Protein AF-A0A251XBF9-F1 (afdb_monomer_lite)

pLDDT: mean 80.73, std 13.85, range [31.45, 98.56]

Sequence (448 aa):
MIKWFLNRGFPVLLCGLSVSVYALPPTAPALLVEREGLQIKIAWDDLPTAEGYRLYFAPYGSLAESQNIDLGKQSEASAALPNGSSYSLWITAYNASGESRYSNIEHVLIDNKVVAFLPENTRTGTQLQAGLQEAFADFPQLRLETVWVDVNDSKKLTDLFFGTETVPGYADDPNVVAVVTATTGQTLALTKYELENPPVVISCTGTSTQLVNIDNVVVLAPDNLQQGKLVFNTVNAYAESNQQQVGYAILLDTRTSSAAYAFDAYDYVLLHDIDDSIRLQENGGLNAENQPIVHAQLMGAFSYDSSVADSIDTALAGLDALQAPVVFHVGMAANLQTVMNKRPNMTWVGADSFYTHEDFQGKNAAVISMSGELKDYGYDAGGFLKEVVNALSADLIHRQGILSTIRDLSVIHQGRTGAKGYYVEVPGSFDLMIPTADGWQKLLNSKD

Radius of gyration: 34.39 Å; chains: 1; bounding box: 75×52×137 Å

Structure (mmCIF, N/CA/C/O backbone):
data_AF-A0A251XBF9-F1
#
_entry.id   AF-A0A251XBF9-F1
#
loop_
_atom_site.group_PDB
_atom_site.id
_atom_site.type_symbol
_atom_site.label_atom_id
_atom_site.label_alt_id
_atom_site.label_comp_id
_atom_site.label_asym_id
_atom_site.label_entity_id
_atom_site.label_seq_id
_atom_site.pdbx_PDB_ins_code
_atom_site.Cartn_x
_atom_site.Cartn_y
_atom_site.Cartn_z
_atom_site.occupancy
_atom_site.B_iso_or_equiv
_atom_site.auth_seq_id
_atom_site.auth_comp_id
_atom_site.auth_asym_id
_atom_site.auth_atom_id
_atom_site.pdbx_PDB_model_num
ATOM 1 N N . MET A 1 1 ? 23.771 -23.805 -101.471 1.00 36.31 1 MET A N 1
ATOM 2 C CA . MET A 1 1 ? 25.130 -24.115 -101.960 1.00 36.31 1 MET A CA 1
ATOM 3 C C . MET A 1 1 ? 26.108 -23.364 -101.068 1.00 36.31 1 MET A C 1
ATOM 5 O O . MET A 1 1 ? 26.124 -22.144 -101.074 1.00 36.31 1 MET A O 1
ATOM 9 N N . ILE A 1 2 ? 26.771 -24.112 -100.190 1.00 34.78 2 ILE A N 1
ATOM 10 C CA . ILE A 1 2 ? 27.633 -23.661 -99.090 1.00 34.78 2 ILE A CA 1
ATOM 11 C C . ILE A 1 2 ? 28.998 -23.248 -99.653 1.00 34.78 2 ILE A C 1
ATOM 13 O O . ILE A 1 2 ? 29.588 -24.023 -100.402 1.00 34.78 2 ILE A O 1
ATOM 17 N N . LYS A 1 3 ? 29.536 -22.090 -99.249 1.00 31.45 3 LYS A N 1
ATOM 18 C CA . LYS A 1 3 ? 30.984 -21.832 -99.285 1.00 31.45 3 LYS A CA 1
ATOM 19 C C . LYS A 1 3 ? 31.435 -21.135 -98.005 1.00 31.45 3 LYS A C 1
ATOM 21 O O . LYS A 1 3 ? 31.139 -19.972 -97.761 1.00 31.45 3 LYS A O 1
ATOM 26 N N . TRP A 1 4 ? 32.135 -21.930 -97.206 1.00 34.22 4 TRP A N 1
ATOM 27 C CA . TRP A 1 4 ? 32.960 -21.556 -96.070 1.00 34.22 4 TRP A CA 1
ATOM 28 C C . TRP A 1 4 ? 34.107 -20.632 -96.491 1.00 34.22 4 TRP A C 1
ATOM 30 O O . TRP A 1 4 ? 34.766 -20.895 -97.496 1.00 34.22 4 TRP A O 1
ATOM 40 N N . PHE A 1 5 ? 34.420 -19.646 -95.651 1.00 40.53 5 PHE A N 1
ATOM 41 C CA . PHE A 1 5 ? 35.771 -19.107 -95.528 1.00 40.53 5 PHE A CA 1
ATOM 42 C C . PHE A 1 5 ? 36.173 -19.113 -94.052 1.00 40.53 5 PHE A C 1
ATOM 44 O O . PHE A 1 5 ? 35.614 -18.393 -93.229 1.00 40.53 5 PHE A O 1
ATOM 51 N N . LEU A 1 6 ? 37.142 -19.977 -93.745 1.00 40.41 6 LEU A N 1
ATOM 52 C CA . LEU A 1 6 ? 37.957 -19.943 -92.538 1.00 40.41 6 LEU A CA 1
ATOM 53 C C . LEU A 1 6 ? 38.721 -18.616 -92.498 1.00 40.41 6 LEU A C 1
ATOM 55 O O . LEU A 1 6 ? 39.498 -18.342 -93.412 1.00 40.41 6 LEU A O 1
ATOM 59 N N . ASN A 1 7 ? 38.567 -17.849 -91.419 1.00 36.31 7 ASN A N 1
ATOM 60 C CA . ASN A 1 7 ? 39.519 -16.805 -91.067 1.00 36.31 7 ASN A CA 1
ATOM 61 C C . ASN A 1 7 ? 40.125 -17.125 -89.698 1.00 36.31 7 ASN A C 1
ATOM 63 O O . ASN A 1 7 ? 39.443 -17.128 -88.675 1.00 36.31 7 ASN A O 1
ATOM 67 N N . ARG A 1 8 ? 41.414 -17.468 -89.718 1.00 49.19 8 ARG A N 1
ATOM 68 C CA . ARG A 1 8 ? 42.264 -17.641 -88.542 1.00 49.19 8 ARG A CA 1
ATOM 69 C C . ARG A 1 8 ? 42.591 -16.252 -87.998 1.00 49.19 8 ARG A C 1
ATOM 71 O O . ARG A 1 8 ? 43.267 -15.488 -88.676 1.00 49.19 8 ARG A O 1
ATOM 78 N N . GLY A 1 9 ? 42.170 -15.953 -86.774 1.00 39.50 9 GLY A N 1
ATOM 79 C CA . GLY A 1 9 ? 42.538 -14.723 -86.078 1.00 39.50 9 GLY A CA 1
ATOM 80 C C . GLY A 1 9 ? 42.554 -14.936 -84.569 1.00 39.50 9 GLY A C 1
ATOM 81 O O . GLY A 1 9 ? 41.500 -15.117 -83.982 1.00 39.50 9 GLY A O 1
ATOM 82 N N . PHE A 1 10 ? 43.769 -14.966 -84.012 1.00 44.00 10 PHE A N 1
ATOM 83 C CA . PHE A 1 10 ? 44.197 -14.646 -82.643 1.00 44.00 10 PHE A CA 1
ATOM 84 C C . PHE A 1 10 ? 43.267 -14.954 -81.446 1.00 44.00 10 PHE A C 1
ATOM 86 O O . PHE A 1 10 ? 42.187 -14.374 -81.347 1.00 44.00 10 PHE A O 1
ATOM 93 N N . PRO A 1 11 ? 43.727 -15.715 -80.427 1.00 46.97 11 PRO A N 1
ATOM 94 C CA . PRO A 1 11 ? 43.127 -15.615 -79.105 1.00 46.97 11 PRO A CA 1
ATOM 95 C C . PRO A 1 11 ? 43.410 -14.207 -78.565 1.00 46.97 11 PRO A C 1
ATOM 97 O O . PRO A 1 11 ? 44.521 -13.900 -78.136 1.00 46.97 11 PRO A O 1
ATOM 100 N N . VAL A 1 12 ? 42.409 -13.329 -78.615 1.00 46.62 12 VAL A N 1
ATOM 101 C CA . VAL A 1 12 ? 42.390 -12.138 -77.768 1.00 46.62 12 VAL A CA 1
ATOM 102 C C . VAL A 1 12 ? 42.238 -12.666 -76.350 1.00 46.62 12 VAL A C 1
ATOM 104 O O . VAL A 1 12 ? 41.151 -13.053 -75.926 1.00 46.62 12 VAL A O 1
ATOM 107 N N . LEU A 1 13 ? 43.365 -12.758 -75.645 1.00 47.25 13 LEU A N 1
ATOM 108 C CA . LEU A 1 13 ? 43.395 -12.924 -74.204 1.00 47.25 13 LEU A CA 1
ATOM 109 C C . LEU A 1 13 ? 42.719 -11.674 -73.629 1.00 47.25 13 LEU A C 1
ATOM 111 O O . LEU A 1 13 ? 43.338 -10.620 -73.496 1.00 47.25 13 LEU A O 1
ATOM 115 N N . LEU A 1 14 ? 41.412 -11.773 -73.388 1.00 43.88 14 LEU A N 1
ATOM 116 C CA . LEU A 1 14 ? 40.643 -10.780 -72.659 1.00 43.88 14 LEU A CA 1
ATOM 117 C C . LEU A 1 14 ? 41.156 -10.846 -71.215 1.00 43.88 14 LEU A C 1
ATOM 119 O O . LEU A 1 14 ? 40.632 -11.587 -70.387 1.00 43.88 14 LEU A O 1
ATOM 123 N N . CYS A 1 15 ? 42.255 -10.143 -70.932 1.00 46.12 15 CYS A N 1
ATOM 124 C CA . CYS A 1 15 ? 42.627 -9.807 -69.568 1.00 46.12 15 CYS A CA 1
ATOM 125 C C . CYS A 1 15 ? 41.457 -9.001 -69.013 1.00 46.12 15 CYS A C 1
ATOM 127 O O . CYS A 1 15 ? 41.341 -7.805 -69.280 1.00 46.12 15 CYS A O 1
ATOM 129 N N . GLY A 1 16 ? 40.556 -9.683 -68.306 1.00 49.50 16 GLY A N 1
ATOM 130 C CA . GLY A 1 16 ? 39.569 -9.046 -67.460 1.00 49.50 16 GLY A CA 1
ATOM 131 C C . GLY A 1 16 ? 40.336 -8.184 -66.474 1.00 49.50 16 GLY A C 1
ATOM 132 O O . GLY A 1 16 ? 40.889 -8.685 -65.499 1.00 49.50 16 GLY A O 1
ATOM 133 N N . LEU A 1 17 ? 40.426 -6.891 -66.770 1.00 48.88 17 LEU A N 1
ATOM 134 C CA . LEU A 1 17 ? 40.710 -5.882 -65.772 1.00 48.88 17 LEU A CA 1
ATOM 135 C C . LEU A 1 17 ? 39.539 -5.959 -64.799 1.00 48.88 17 LEU A C 1
ATOM 137 O O . LEU A 1 17 ? 38.501 -5.334 -65.011 1.00 48.88 17 LEU A O 1
ATOM 141 N N . SER A 1 18 ? 39.686 -6.785 -63.767 1.00 58.25 18 SER A N 1
ATOM 142 C CA . SER A 1 18 ? 38.897 -6.676 -62.553 1.00 58.25 18 SER A CA 1
ATOM 143 C C . SER A 1 18 ? 39.230 -5.305 -61.985 1.00 58.25 18 SER A C 1
ATOM 145 O O . SER A 1 18 ? 40.205 -5.137 -61.255 1.00 58.25 18 SER A O 1
ATOM 147 N N . VAL A 1 19 ? 38.485 -4.284 -62.404 1.00 51.72 19 VAL A N 1
ATOM 148 C CA . VAL A 1 19 ? 38.487 -3.013 -61.700 1.00 51.72 19 VAL A CA 1
ATOM 149 C C . VAL A 1 19 ? 37.864 -3.351 -60.355 1.00 51.72 19 VAL A C 1
ATOM 151 O O . VAL A 1 19 ? 36.647 -3.487 -60.257 1.00 51.72 19 VAL A O 1
ATOM 154 N N . SER A 1 20 ? 38.697 -3.590 -59.340 1.00 56.91 20 SER A N 1
ATOM 155 C CA . SER A 1 20 ? 38.231 -3.600 -57.960 1.00 56.91 20 SER A CA 1
ATOM 156 C C . SER A 1 20 ? 37.703 -2.201 -57.700 1.00 56.91 20 SER A C 1
ATOM 158 O O . SER A 1 20 ? 38.467 -1.277 -57.423 1.00 56.91 20 SER A O 1
ATOM 160 N N . VAL A 1 21 ? 36.396 -2.026 -57.880 1.00 58.88 21 VAL A N 1
ATOM 161 C CA . VAL A 1 21 ? 35.685 -0.867 -57.367 1.00 58.88 21 VAL A CA 1
ATOM 162 C C . VAL A 1 21 ? 35.816 -0.997 -55.858 1.00 58.88 21 VAL A C 1
ATOM 164 O O . VAL A 1 21 ? 35.093 -1.767 -55.234 1.00 58.88 21 VAL A O 1
ATOM 167 N N . TYR A 1 22 ? 36.818 -0.328 -55.286 1.00 64.50 22 TYR A N 1
ATOM 168 C CA . TYR A 1 22 ? 36.903 -0.159 -53.845 1.00 64.50 22 TYR A CA 1
ATOM 169 C C . TYR A 1 22 ? 35.639 0.598 -53.455 1.00 64.50 22 TYR A C 1
ATOM 171 O O . TYR A 1 22 ? 35.510 1.789 -53.746 1.00 64.50 22 TYR A O 1
ATOM 179 N N . ALA A 1 23 ? 34.670 -0.112 -52.875 1.00 77.88 23 ALA A N 1
ATOM 180 C CA . ALA A 1 23 ? 33.534 0.538 -52.250 1.00 77.88 23 ALA A CA 1
ATOM 181 C C . ALA A 1 23 ? 34.091 1.520 -51.211 1.00 77.88 23 ALA A C 1
ATOM 183 O O . ALA A 1 23 ? 35.141 1.272 -50.621 1.00 77.88 23 ALA A O 1
ATOM 184 N N . LEU A 1 24 ? 33.454 2.660 -50.996 1.00 91.81 24 LEU A N 1
ATOM 185 C CA . LEU A 1 24 ? 33.793 3.437 -49.809 1.00 91.81 24 LEU A CA 1
ATOM 186 C C . LEU A 1 24 ? 33.196 2.719 -48.586 1.00 91.81 24 LEU A C 1
ATOM 188 O O . LEU A 1 24 ? 32.182 2.021 -48.735 1.00 91.81 24 LEU A O 1
ATOM 192 N N . PRO A 1 25 ? 33.798 2.866 -47.392 1.00 93.81 25 PRO A N 1
ATOM 193 C CA . PRO A 1 25 ? 33.126 2.470 -46.163 1.00 93.81 25 PRO A CA 1
ATOM 194 C C . PRO A 1 25 ? 31.713 3.077 -46.102 1.00 93.81 25 PRO A C 1
ATOM 196 O O . PRO A 1 25 ? 31.506 4.172 -46.646 1.00 93.81 25 PRO A O 1
ATOM 199 N N . PRO A 1 26 ? 30.736 2.402 -45.473 1.00 96.81 26 PRO A N 1
ATOM 200 C CA . PRO A 1 26 ? 29.373 2.911 -45.398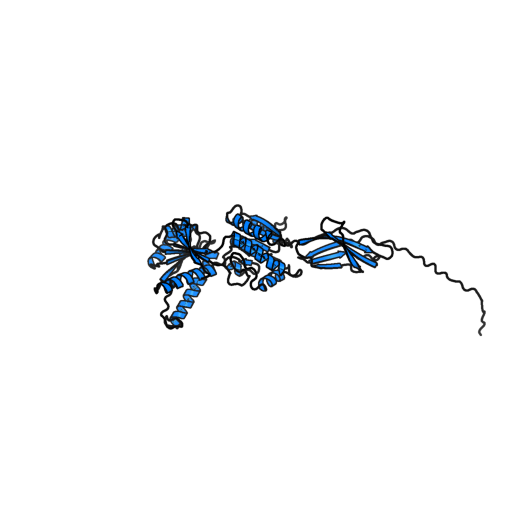 1.00 96.81 26 PRO A CA 1
ATOM 201 C C . PRO A 1 26 ? 29.299 4.268 -44.682 1.00 96.81 26 PRO A C 1
ATOM 203 O O . PRO A 1 26 ? 30.192 4.657 -43.921 1.00 96.81 26 PRO A O 1
ATOM 206 N N . THR A 1 27 ? 28.208 5.002 -44.900 1.00 97.31 27 THR A N 1
ATOM 207 C CA . THR A 1 27 ? 27.881 6.168 -44.068 1.00 97.31 27 THR A CA 1
ATOM 208 C C . THR A 1 27 ? 27.539 5.727 -42.645 1.00 97.31 27 THR A C 1
ATOM 210 O O . THR A 1 27 ? 27.222 4.564 -42.416 1.00 97.31 27 THR A O 1
ATOM 213 N N . ALA A 1 28 ? 27.625 6.637 -41.671 1.00 97.88 28 ALA A N 1
ATOM 214 C CA . ALA A 1 28 ? 27.174 6.320 -40.318 1.00 97.88 28 ALA A CA 1
ATOM 215 C C . ALA A 1 28 ? 25.645 6.133 -40.320 1.00 97.88 28 ALA A C 1
ATOM 217 O O . ALA A 1 28 ? 24.959 6.997 -40.873 1.00 97.88 28 ALA A O 1
ATOM 218 N N . PRO A 1 29 ? 25.119 5.041 -39.748 1.00 97.88 29 PRO A N 1
ATOM 219 C CA . PRO A 1 29 ? 23.680 4.876 -39.544 1.00 97.88 29 PRO A CA 1
ATOM 220 C C . PRO A 1 29 ? 23.170 5.814 -38.435 1.00 97.88 29 PRO A C 1
ATOM 222 O O . PRO A 1 29 ? 23.938 6.186 -37.544 1.00 97.88 29 PRO A O 1
ATOM 225 N N . ALA A 1 30 ? 21.886 6.178 -38.451 1.00 97.81 30 ALA A N 1
ATOM 226 C CA . ALA A 1 30 ? 21.209 6.733 -37.279 1.00 97.81 30 ALA A CA 1
ATOM 227 C C . ALA A 1 30 ? 20.715 5.599 -36.371 1.00 97.81 30 ALA A C 1
ATOM 229 O O . ALA A 1 30 ? 20.167 4.616 -36.863 1.00 97.81 30 ALA A O 1
ATOM 230 N N . LEU A 1 31 ? 20.919 5.733 -35.059 1.00 97.94 31 LEU A N 1
ATOM 231 C CA . LEU A 1 31 ? 20.442 4.793 -34.045 1.00 97.94 31 LEU A CA 1
ATOM 232 C C . LEU A 1 31 ? 19.212 5.380 -33.346 1.00 97.94 31 LEU A C 1
ATOM 234 O O . LEU A 1 31 ? 19.233 6.532 -32.921 1.00 97.94 31 LEU A O 1
ATOM 238 N N . LEU A 1 32 ? 18.171 4.573 -33.189 1.00 97.19 32 LEU A N 1
ATOM 239 C CA . LEU A 1 32 ? 16.997 4.857 -32.376 1.00 97.19 32 LEU A CA 1
ATOM 240 C C . LEU A 1 32 ? 16.908 3.810 -31.268 1.00 97.19 32 LEU A C 1
ATOM 242 O O . LEU A 1 32 ? 17.078 2.616 -31.521 1.00 97.19 32 LEU A O 1
ATOM 246 N N . VAL A 1 33 ? 16.615 4.258 -30.051 1.00 94.38 33 VAL A N 1
ATOM 247 C CA . VAL A 1 33 ? 16.317 3.380 -28.920 1.00 94.38 33 VAL A CA 1
ATOM 248 C C . VAL A 1 33 ? 14.929 3.725 -28.403 1.00 94.38 33 VAL A C 1
ATOM 250 O O . VAL A 1 33 ? 14.665 4.852 -27.994 1.00 94.38 33 VAL A O 1
ATOM 253 N N . GLU A 1 34 ? 14.060 2.728 -28.392 1.00 89.88 34 GLU A N 1
ATOM 254 C CA . GLU A 1 34 ? 12.773 2.750 -27.714 1.00 89.88 34 GLU A CA 1
ATOM 255 C C . GLU A 1 34 ? 12.852 1.861 -26.473 1.00 89.88 34 GLU A C 1
ATOM 257 O O . GLU A 1 34 ? 13.582 0.864 -26.437 1.00 89.88 34 GLU A O 1
ATOM 262 N N . ARG A 1 35 ? 12.108 2.228 -25.433 1.00 82.06 35 ARG A N 1
ATOM 263 C CA . ARG A 1 35 ? 12.114 1.515 -24.160 1.00 82.06 35 ARG A CA 1
ATOM 264 C C . ARG A 1 35 ? 10.699 1.208 -23.711 1.00 82.06 35 ARG A C 1
ATOM 266 O O . ARG A 1 35 ? 9.840 2.083 -23.724 1.00 82.06 35 ARG A O 1
ATOM 273 N N . GLU A 1 36 ? 10.530 -0.002 -23.199 1.00 72.81 36 GLU A N 1
ATOM 274 C CA . GLU A 1 36 ? 9.311 -0.460 -22.548 1.00 72.81 36 GLU A CA 1
ATOM 275 C C . GLU A 1 36 ? 9.698 -1.274 -21.301 1.00 72.81 36 GLU A C 1
ATOM 277 O O . GLU A 1 36 ? 10.176 -2.404 -21.388 1.00 72.81 36 GLU A O 1
ATOM 282 N N . GLY A 1 37 ? 9.586 -0.675 -20.111 1.00 70.44 37 GLY A N 1
ATOM 283 C CA . GLY A 1 37 ? 9.994 -1.327 -18.859 1.00 70.44 37 GLY A CA 1
ATOM 284 C C . GLY A 1 37 ? 11.499 -1.635 -18.793 1.00 70.44 37 GLY A C 1
ATOM 285 O O . GLY A 1 37 ? 12.322 -0.715 -18.804 1.00 70.44 37 GLY A O 1
ATOM 286 N N . LEU A 1 38 ? 11.865 -2.921 -18.689 1.00 76.69 38 LEU A N 1
ATOM 287 C CA . LEU A 1 38 ? 13.257 -3.410 -18.744 1.00 76.69 38 LEU A CA 1
ATOM 288 C C . LEU A 1 38 ? 13.691 -3.804 -20.170 1.00 76.69 38 LEU A C 1
ATOM 290 O O . LEU A 1 38 ? 14.861 -4.131 -20.381 1.00 76.69 38 LEU A O 1
ATOM 294 N N . GLN A 1 39 ? 12.774 -3.802 -21.141 1.00 83.31 39 GLN A N 1
ATOM 295 C CA . GLN A 1 39 ? 13.079 -4.095 -22.537 1.00 83.31 39 GLN A CA 1
ATOM 296 C C . GLN A 1 39 ? 13.519 -2.831 -23.262 1.00 83.31 39 GLN A C 1
ATOM 298 O O . GLN A 1 39 ? 12.918 -1.760 -23.128 1.00 83.31 39 GLN A O 1
ATOM 303 N N . ILE A 1 40 ? 14.556 -2.976 -24.080 1.00 91.06 40 ILE A N 1
ATOM 304 C CA . ILE A 1 40 ? 14.895 -1.988 -25.094 1.00 91.06 40 ILE A CA 1
ATOM 305 C C . ILE A 1 40 ? 14.703 -2.578 -26.477 1.00 91.06 40 ILE A C 1
ATOM 307 O O . ILE A 1 40 ? 15.097 -3.716 -26.749 1.00 91.06 40 ILE A O 1
ATOM 311 N N . LYS A 1 41 ? 14.143 -1.766 -27.365 1.00 94.31 41 LYS A N 1
ATOM 312 C CA . LYS A 1 41 ? 14.158 -1.999 -28.798 1.00 94.31 41 LYS A CA 1
ATOM 313 C C . LYS A 1 41 ? 15.111 -0.995 -29.417 1.00 94.31 41 LYS A C 1
ATOM 315 O O . LYS A 1 41 ? 14.961 0.208 -29.244 1.00 94.31 41 LYS A O 1
ATOM 320 N N . ILE A 1 42 ? 16.104 -1.499 -30.132 1.00 96.81 42 ILE A N 1
ATOM 321 C CA . ILE A 1 42 ? 17.056 -0.675 -30.863 1.00 96.81 42 ILE A CA 1
ATOM 322 C C . ILE A 1 42 ? 16.850 -0.889 -32.355 1.00 96.81 42 ILE A C 1
ATOM 324 O O . ILE A 1 42 ? 16.699 -2.021 -32.810 1.00 96.81 42 ILE A O 1
ATOM 328 N N . ALA A 1 43 ? 16.823 0.197 -33.111 1.00 97.88 43 ALA A N 1
ATOM 329 C CA . ALA A 1 43 ? 16.639 0.181 -34.554 1.00 97.88 43 ALA A CA 1
ATOM 330 C C . ALA A 1 43 ? 17.599 1.171 -35.205 1.00 97.88 43 ALA A C 1
ATOM 332 O O . ALA A 1 43 ? 17.982 2.168 -34.593 1.00 97.88 43 ALA A O 1
ATOM 333 N N . TRP A 1 44 ? 18.015 0.893 -36.434 1.00 98.25 44 TRP A N 1
ATOM 334 C CA . TRP A 1 44 ? 18.917 1.768 -37.170 1.00 98.25 44 TRP A CA 1
ATOM 335 C C . TRP A 1 44 ? 18.639 1.759 -38.667 1.00 98.25 44 TRP A C 1
ATOM 337 O O . TRP A 1 44 ? 17.948 0.882 -39.189 1.00 98.25 44 TRP A O 1
ATOM 347 N N . ASP A 1 45 ? 19.185 2.760 -39.356 1.00 97.38 45 ASP A N 1
ATOM 348 C CA . ASP A 1 45 ? 19.052 2.884 -40.806 1.00 97.38 45 ASP A CA 1
ATOM 349 C C . ASP A 1 45 ? 19.629 1.659 -41.528 1.00 97.38 45 ASP A C 1
ATOM 351 O O . ASP A 1 45 ? 20.800 1.314 -41.342 1.00 97.38 45 ASP A O 1
ATOM 355 N N . ASP A 1 46 ? 18.836 1.056 -42.419 1.00 96.81 46 ASP A N 1
ATOM 356 C CA . ASP A 1 46 ? 19.338 0.040 -43.341 1.00 96.81 46 ASP A CA 1
ATOM 357 C C . ASP A 1 46 ? 20.034 0.699 -44.543 1.00 96.81 46 ASP A C 1
ATOM 359 O O . ASP A 1 46 ? 19.412 1.282 -45.436 1.00 96.81 46 ASP A O 1
ATOM 363 N N . LEU A 1 47 ? 21.362 0.641 -44.541 1.00 97.00 47 LEU A N 1
ATOM 364 C CA . LEU A 1 47 ? 22.242 1.217 -45.540 1.00 97.00 47 LEU A CA 1
ATOM 365 C C . LEU A 1 47 ? 22.530 0.207 -46.665 1.00 97.00 47 LEU A C 1
ATOM 367 O O . LEU A 1 47 ? 23.182 -0.811 -46.429 1.00 97.00 47 LEU A O 1
ATOM 371 N N . PRO A 1 48 ? 22.200 0.523 -47.934 1.00 94.75 48 PRO A N 1
ATOM 372 C CA . PRO A 1 48 ? 22.417 -0.383 -49.070 1.00 94.75 48 PRO A CA 1
ATOM 373 C C . PRO A 1 48 ? 23.878 -0.793 -49.310 1.00 94.75 48 PRO A C 1
ATOM 375 O O . PRO A 1 48 ? 24.146 -1.750 -50.033 1.00 94.75 48 PRO A O 1
ATOM 378 N N . THR A 1 49 ? 24.832 -0.032 -48.767 1.00 95.06 49 THR A N 1
ATOM 379 C CA . THR A 1 49 ? 26.275 -0.269 -48.904 1.00 95.06 49 THR A CA 1
ATOM 380 C C . THR A 1 49 ? 26.879 -1.050 -47.736 1.00 95.06 49 THR A C 1
ATOM 382 O O . THR A 1 49 ? 28.078 -1.343 -47.778 1.00 95.06 49 THR A O 1
ATOM 385 N N . ALA A 1 50 ? 26.087 -1.374 -46.710 1.00 97.12 50 ALA A N 1
ATOM 386 C CA . ALA A 1 50 ? 26.516 -2.152 -45.558 1.00 97.12 50 ALA A CA 1
ATOM 387 C C . ALA A 1 50 ? 26.432 -3.659 -45.845 1.00 97.12 50 ALA A C 1
ATOM 389 O O . ALA A 1 50 ? 25.448 -4.175 -46.379 1.00 97.12 50 ALA A O 1
ATOM 390 N N . GLU A 1 51 ? 27.481 -4.388 -45.474 1.00 97.31 51 GLU A N 1
ATOM 391 C CA . GLU A 1 51 ? 27.478 -5.854 -45.443 1.00 97.31 51 GLU A CA 1
ATOM 392 C C . GLU A 1 51 ? 27.098 -6.386 -44.059 1.00 97.31 51 GLU A C 1
ATOM 394 O O . GLU A 1 51 ? 26.616 -7.517 -43.967 1.00 97.31 51 GLU A O 1
ATOM 399 N N . GLY A 1 52 ? 27.233 -5.553 -43.024 1.00 98.12 52 GLY A N 1
ATOM 400 C CA . GLY A 1 52 ? 26.654 -5.768 -41.708 1.00 98.12 52 GLY A CA 1
ATOM 401 C C . GLY A 1 52 ? 26.811 -4.565 -40.778 1.00 98.12 52 GLY A C 1
ATOM 402 O O . GLY A 1 52 ? 27.305 -3.509 -41.182 1.00 98.12 52 GLY A O 1
ATOM 403 N N . TYR A 1 53 ? 26.390 -4.740 -39.528 1.00 98.56 53 TYR A N 1
ATOM 404 C CA . TYR A 1 53 ? 26.411 -3.722 -38.485 1.00 98.56 53 TYR A CA 1
ATOM 405 C C . TYR A 1 53 ? 27.036 -4.254 -37.204 1.00 98.56 53 TYR A C 1
ATOM 407 O O . TYR A 1 53 ? 26.932 -5.438 -36.879 1.00 98.56 53 TYR A O 1
ATOM 415 N N . ARG A 1 54 ? 27.661 -3.356 -36.448 1.00 98.38 54 ARG A N 1
ATOM 416 C CA . ARG A 1 54 ? 28.251 -3.662 -35.151 1.00 98.38 54 ARG A CA 1
ATOM 417 C C . ARG A 1 54 ? 27.749 -2.676 -34.112 1.00 98.38 54 ARG A C 1
ATOM 419 O O . ARG A 1 54 ? 28.005 -1.477 -34.213 1.00 98.38 54 ARG A O 1
ATOM 426 N N . LEU A 1 55 ? 27.039 -3.197 -33.117 1.00 97.88 55 LEU A N 1
ATOM 427 C CA . LEU A 1 55 ? 26.589 -2.434 -31.960 1.00 97.88 55 LEU A CA 1
ATOM 428 C C . LEU A 1 55 ? 27.717 -2.358 -30.947 1.00 97.88 55 LEU A C 1
ATOM 430 O O . LEU A 1 55 ? 28.297 -3.377 -30.581 1.00 97.88 55 LEU A O 1
ATOM 434 N N . TYR A 1 56 ? 27.978 -1.157 -30.466 1.00 97.44 56 TYR A N 1
ATOM 435 C CA . TYR A 1 56 ? 28.889 -0.875 -29.378 1.00 97.44 56 TYR A CA 1
ATOM 436 C C . TYR A 1 56 ? 28.091 -0.427 -28.165 1.00 97.44 56 TYR A C 1
ATOM 438 O O . TYR A 1 56 ? 27.099 0.295 -28.283 1.00 97.44 56 TYR A O 1
ATOM 446 N N . PHE A 1 57 ? 28.552 -0.838 -26.994 1.00 95.94 57 PHE A N 1
ATOM 447 C CA . PHE A 1 57 ? 27.963 -0.442 -25.729 1.00 95.94 57 PHE A CA 1
ATOM 448 C C . PHE A 1 57 ? 29.047 -0.269 -24.672 1.00 95.94 57 PHE A C 1
ATOM 450 O O . PHE A 1 57 ? 30.046 -0.989 -24.657 1.00 95.94 57 PHE A O 1
ATOM 457 N N . ALA A 1 58 ? 28.853 0.693 -23.782 1.00 95.88 58 ALA A N 1
ATOM 458 C CA . ALA A 1 58 ? 29.765 0.984 -22.684 1.00 95.88 58 ALA A CA 1
ATOM 459 C C . ALA A 1 58 ? 28.981 1.458 -21.454 1.00 95.88 58 ALA A C 1
ATOM 461 O O . ALA A 1 58 ? 27.844 1.916 -21.614 1.00 95.88 58 ALA A O 1
ATOM 462 N N . PRO A 1 59 ? 29.560 1.391 -20.241 1.00 92.50 59 PRO A N 1
ATOM 463 C CA . PRO A 1 59 ? 28.960 2.015 -19.066 1.00 92.50 59 PRO A CA 1
ATOM 464 C C . PRO A 1 59 ? 28.602 3.483 -19.333 1.00 92.50 59 PRO A C 1
ATOM 466 O O . PRO A 1 59 ? 29.329 4.198 -20.028 1.00 92.50 59 PRO A O 1
ATOM 469 N N . TYR A 1 60 ? 27.471 3.939 -18.796 1.00 87.69 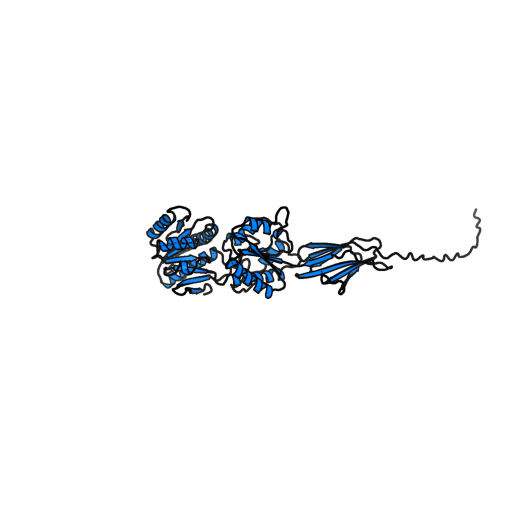60 TYR A N 1
ATOM 470 C CA . TYR A 1 60 ? 26.986 5.305 -19.000 1.00 87.69 60 TYR A CA 1
ATOM 471 C C . TYR A 1 60 ? 28.058 6.368 -18.724 1.00 87.69 60 TYR A C 1
ATOM 473 O O . TYR A 1 60 ? 28.738 6.346 -17.699 1.00 87.69 60 TYR A O 1
ATOM 481 N N . GLY A 1 61 ? 28.212 7.307 -19.662 1.00 80.69 61 GLY A N 1
ATOM 482 C CA . GLY A 1 61 ? 29.212 8.375 -19.586 1.00 80.69 61 GLY A CA 1
ATOM 483 C C . GLY A 1 61 ? 30.649 7.962 -19.935 1.00 80.69 61 GLY A C 1
ATOM 484 O O . GLY A 1 61 ? 31.517 8.831 -19.997 1.00 80.69 61 GLY A O 1
ATOM 485 N N . SER A 1 62 ? 30.917 6.680 -20.207 1.00 85.56 62 SER A N 1
ATOM 486 C CA . SER A 1 62 ? 32.217 6.191 -20.679 1.00 85.56 62 SER A CA 1
ATOM 487 C C . SER A 1 62 ? 32.121 5.700 -22.121 1.00 85.56 62 SER A C 1
ATOM 489 O O . SER A 1 62 ? 31.200 4.976 -22.475 1.00 85.56 62 SER A O 1
ATOM 491 N N . LEU A 1 63 ? 33.097 6.064 -22.956 1.00 87.12 63 LEU A N 1
ATOM 492 C CA . LEU A 1 63 ? 33.300 5.466 -24.286 1.00 87.12 63 LEU A CA 1
ATOM 493 C C . LEU A 1 63 ? 34.561 4.592 -24.341 1.00 87.12 63 LEU A C 1
ATOM 495 O O . LEU A 1 63 ? 34.766 3.859 -25.302 1.00 87.12 63 LEU A O 1
ATOM 499 N N . ALA A 1 64 ? 35.424 4.681 -23.325 1.00 85.44 64 ALA A N 1
ATOM 500 C CA . ALA A 1 64 ? 36.735 4.034 -23.317 1.00 85.44 64 ALA A CA 1
ATOM 501 C C . ALA A 1 64 ? 36.660 2.524 -23.036 1.00 85.44 64 ALA A C 1
ATOM 503 O O . ALA A 1 64 ? 37.552 1.779 -23.429 1.00 85.44 64 ALA A O 1
ATOM 504 N N . GLU A 1 65 ? 35.593 2.075 -22.376 1.00 84.50 65 GLU A N 1
ATOM 505 C CA . GLU A 1 65 ? 35.385 0.682 -21.957 1.00 84.50 65 GLU A CA 1
ATOM 506 C C . GLU A 1 65 ? 34.348 -0.031 -22.838 1.00 84.50 65 GLU A C 1
ATOM 508 O O . GLU A 1 65 ? 33.596 -0.891 -22.380 1.00 84.50 65 GLU A O 1
ATOM 513 N N . SER A 1 66 ? 34.269 0.361 -24.111 1.00 91.94 66 SER A N 1
ATOM 514 C CA . SER A 1 66 ? 33.254 -0.149 -25.025 1.00 91.94 66 SER A CA 1
ATOM 515 C C . SER A 1 66 ? 33.479 -1.607 -25.403 1.00 91.94 66 SER A C 1
ATOM 517 O O . SER A 1 66 ? 34.558 -1.987 -25.865 1.00 91.94 66 SER A O 1
ATOM 519 N N . GLN A 1 67 ? 32.419 -2.393 -25.302 1.00 96.19 67 GLN A N 1
ATOM 520 C CA . GLN A 1 67 ? 32.303 -3.720 -25.888 1.00 96.19 67 GLN A CA 1
ATOM 521 C C . GLN A 1 67 ? 31.485 -3.634 -27.177 1.00 96.19 67 GLN A C 1
ATOM 523 O O . GLN A 1 67 ? 30.860 -2.609 -27.450 1.00 96.19 67 GLN A O 1
ATOM 528 N N . ASN A 1 68 ? 31.509 -4.688 -27.994 1.00 96.56 68 ASN A N 1
ATOM 529 C CA . ASN A 1 68 ? 30.726 -4.722 -29.221 1.00 96.56 68 ASN A CA 1
ATOM 530 C C . ASN A 1 68 ? 30.159 -6.105 -29.543 1.00 96.56 68 ASN A C 1
ATOM 532 O O . ASN A 1 68 ? 30.692 -7.125 -29.106 1.00 96.56 68 ASN A O 1
ATOM 536 N N . ILE A 1 69 ? 29.075 -6.104 -30.316 1.00 97.19 69 ILE A N 1
ATOM 537 C CA . ILE A 1 69 ? 28.384 -7.283 -30.838 1.00 97.19 69 ILE A CA 1
ATOM 538 C C . ILE A 1 69 ? 28.183 -7.074 -32.339 1.00 97.19 69 ILE A C 1
ATOM 540 O O . ILE A 1 69 ? 27.713 -6.020 -32.770 1.00 97.19 69 ILE A O 1
ATOM 544 N N . ASP A 1 70 ? 28.545 -8.077 -33.135 1.00 97.62 70 ASP A N 1
ATOM 545 C CA . ASP A 1 70 ? 28.256 -8.101 -34.568 1.00 97.62 70 ASP A CA 1
ATOM 546 C C . ASP A 1 70 ? 26.817 -8.575 -34.794 1.00 97.62 70 ASP A C 1
ATOM 548 O O . ASP A 1 70 ? 26.439 -9.665 -34.360 1.00 97.62 70 ASP A O 1
ATOM 552 N N . LEU A 1 71 ? 26.019 -7.738 -35.449 1.00 97.56 71 LEU A N 1
ATOM 553 C CA . LEU A 1 71 ? 24.595 -7.958 -35.703 1.00 97.56 71 LEU A CA 1
ATOM 554 C C . LEU A 1 71 ? 24.331 -8.405 -37.148 1.00 97.56 71 LEU A C 1
ATOM 556 O O . LEU A 1 71 ? 23.183 -8.609 -37.549 1.00 97.56 71 LEU A O 1
ATOM 560 N N . GLY A 1 72 ? 25.386 -8.569 -37.956 1.00 97.50 72 GLY A N 1
ATOM 561 C CA . GLY A 1 72 ? 25.256 -8.913 -39.367 1.00 97.50 72 GLY A CA 1
ATOM 562 C C . GLY A 1 72 ? 24.347 -7.919 -40.088 1.00 97.50 72 GLY A C 1
ATOM 563 O O . GLY A 1 72 ? 24.458 -6.718 -39.882 1.00 97.50 72 GLY A O 1
ATOM 564 N N . LYS A 1 73 ? 23.428 -8.407 -40.925 1.00 97.12 73 LYS A N 1
ATOM 565 C CA . LYS A 1 73 ? 22.522 -7.567 -41.734 1.00 97.12 73 LYS A CA 1
ATOM 566 C C . LYS A 1 73 ? 21.218 -7.167 -41.043 1.00 97.12 73 LYS A C 1
ATOM 568 O O . LYS A 1 73 ? 20.290 -6.734 -41.719 1.00 97.12 73 LYS A O 1
ATOM 573 N N . GLN A 1 74 ? 21.096 -7.375 -39.737 1.00 97.50 74 GLN A N 1
ATOM 574 C CA . GLN A 1 74 ? 19.908 -6.912 -39.025 1.00 97.50 74 GLN A CA 1
ATOM 575 C C . GLN A 1 74 ? 19.869 -5.377 -39.024 1.00 97.50 74 GLN A C 1
ATOM 577 O O . GLN A 1 74 ? 20.913 -4.735 -39.104 1.00 97.50 74 GLN A O 1
ATOM 582 N N . SER A 1 75 ? 18.669 -4.805 -38.953 1.00 96.75 75 SER A N 1
ATOM 583 C CA . SER A 1 75 ? 18.436 -3.357 -38.806 1.00 96.75 75 SER A CA 1
ATOM 584 C C . SER A 1 75 ? 17.686 -3.012 -37.515 1.00 96.75 75 SER A C 1
ATOM 586 O O . SER A 1 75 ? 17.353 -1.859 -37.258 1.00 96.75 75 SER A O 1
ATOM 588 N N . GLU A 1 76 ? 17.384 -4.030 -36.712 1.00 97.31 76 GLU A N 1
ATOM 589 C CA . GLU A 1 76 ? 16.777 -3.905 -35.398 1.00 97.31 76 GLU A CA 1
ATOM 590 C C . GLU A 1 76 ? 17.237 -5.055 -34.498 1.00 97.31 76 GLU A C 1
ATOM 592 O O . GLU A 1 76 ? 17.587 -6.142 -34.970 1.00 97.31 76 GLU A O 1
ATOM 597 N N . ALA A 1 77 ? 17.239 -4.806 -33.193 1.00 95.12 77 ALA A N 1
ATOM 598 C CA . ALA A 1 77 ? 17.466 -5.802 -32.159 1.00 95.12 77 ALA A CA 1
ATOM 599 C C . ALA A 1 77 ? 16.686 -5.428 -30.893 1.00 95.12 77 ALA A C 1
ATOM 601 O O . ALA A 1 77 ? 16.246 -4.290 -30.712 1.00 95.12 77 ALA A O 1
ATOM 602 N N . SER A 1 78 ? 16.503 -6.391 -29.996 1.00 93.19 78 SER A N 1
ATOM 603 C CA . SER A 1 78 ? 15.854 -6.154 -28.706 1.00 93.19 78 SER A CA 1
ATOM 604 C C . SER A 1 78 ? 16.573 -6.915 -27.607 1.00 93.19 78 SER A C 1
ATOM 606 O O . SER A 1 78 ? 17.125 -7.991 -27.852 1.00 93.19 78 SER A O 1
ATOM 608 N N . ALA A 1 79 ? 16.598 -6.336 -26.411 1.00 89.62 79 ALA A N 1
ATOM 609 C CA . ALA A 1 79 ? 17.251 -6.934 -25.259 1.00 89.62 79 ALA A CA 1
ATOM 610 C C . ALA A 1 79 ? 16.546 -6.559 -23.954 1.00 89.62 79 ALA A C 1
ATOM 612 O O . ALA A 1 79 ? 16.246 -5.389 -23.710 1.00 89.62 79 ALA A O 1
ATOM 613 N N . ALA A 1 80 ? 16.390 -7.562 -23.089 1.00 84.81 80 ALA A N 1
ATOM 614 C CA . ALA A 1 80 ? 16.070 -7.376 -21.685 1.00 84.81 80 ALA A CA 1
ATOM 615 C C . ALA A 1 80 ? 17.325 -6.905 -20.955 1.00 84.81 80 ALA A C 1
ATOM 617 O O . ALA A 1 80 ? 18.347 -7.599 -20.969 1.00 84.81 80 ALA A O 1
ATOM 618 N N . LEU A 1 81 ? 17.253 -5.766 -20.282 1.00 85.12 81 LEU A N 1
ATOM 619 C CA . LEU A 1 81 ? 18.339 -5.277 -19.447 1.00 85.12 81 LEU A CA 1
ATOM 620 C C . LEU A 1 81 ? 17.964 -5.400 -17.964 1.00 85.12 81 LEU A C 1
ATOM 622 O O . LEU A 1 81 ? 16.832 -5.093 -17.596 1.00 85.12 81 LEU A O 1
ATOM 626 N N . PRO A 1 82 ? 18.889 -5.824 -17.083 1.00 80.44 82 PRO A N 1
ATOM 627 C CA . PRO A 1 82 ? 18.637 -5.836 -15.645 1.00 80.44 82 PRO A CA 1
ATOM 628 C C . PRO A 1 82 ? 18.281 -4.448 -15.109 1.00 80.44 82 PRO A C 1
ATOM 630 O O . PRO A 1 82 ? 18.789 -3.436 -15.605 1.00 80.44 82 PRO A O 1
ATOM 633 N N . ASN A 1 83 ? 17.481 -4.396 -14.043 1.00 75.19 83 ASN A N 1
ATOM 634 C CA . ASN A 1 83 ? 17.212 -3.135 -13.365 1.00 75.19 83 ASN A CA 1
ATOM 635 C C . ASN A 1 83 ? 18.508 -2.476 -12.858 1.00 75.19 83 ASN A C 1
ATOM 637 O O . ASN A 1 83 ? 19.423 -3.160 -12.403 1.00 75.19 83 ASN A O 1
ATOM 641 N N . GLY A 1 84 ? 18.587 -1.151 -12.936 1.00 76.06 84 GLY A N 1
ATOM 642 C CA . GLY A 1 84 ? 19.784 -0.367 -12.625 1.00 76.06 84 GLY A CA 1
ATOM 643 C C . GLY A 1 84 ? 20.814 -0.298 -13.761 1.00 76.06 84 GLY A C 1
ATOM 644 O O . GLY A 1 84 ? 21.843 0.364 -13.601 1.00 76.06 84 GLY A O 1
ATOM 645 N N . SER A 1 85 ? 20.572 -0.961 -14.899 1.00 86.00 85 SER A N 1
ATOM 646 C CA . SER A 1 85 ? 21.474 -0.912 -16.054 1.00 86.00 85 SER A CA 1
ATOM 647 C C . SER A 1 85 ? 21.578 0.498 -16.621 1.00 86.00 85 SER A C 1
ATOM 649 O O . SER A 1 85 ? 20.578 1.186 -16.804 1.00 86.00 85 SER A O 1
ATOM 651 N N . SER A 1 86 ? 22.797 0.922 -16.940 1.00 89.38 86 SER A N 1
ATOM 652 C CA . SER A 1 86 ? 23.042 2.241 -17.513 1.00 89.38 86 SER A CA 1
ATOM 653 C C . SER A 1 86 ? 24.143 2.157 -18.562 1.00 89.38 86 SER A C 1
ATOM 655 O O . SER A 1 86 ? 25.310 1.919 -18.232 1.00 89.38 86 SER A O 1
ATOM 657 N N . TYR A 1 87 ? 23.769 2.330 -19.830 1.00 92.75 87 TYR A N 1
ATOM 658 C CA . TYR A 1 87 ? 24.645 2.137 -20.981 1.00 92.75 87 TYR A CA 1
ATOM 659 C C . TYR A 1 87 ? 24.604 3.322 -21.945 1.00 92.75 87 TYR A C 1
ATOM 661 O O . TYR A 1 87 ? 23.576 3.972 -22.129 1.00 92.75 87 TYR A O 1
ATOM 669 N N . SER A 1 88 ? 25.736 3.574 -22.595 1.00 95.12 88 SER A N 1
ATOM 670 C CA . SER A 1 88 ? 25.813 4.377 -23.817 1.00 95.12 88 SER A CA 1
ATOM 671 C C . SER A 1 88 ? 25.905 3.420 -25.002 1.00 95.12 88 SER A C 1
ATOM 673 O O . SER A 1 88 ? 26.761 2.535 -24.982 1.00 95.12 88 SER A O 1
ATOM 675 N N . LEU A 1 89 ? 25.042 3.584 -26.002 1.00 96.50 89 LEU A N 1
ATOM 676 C CA . LEU A 1 89 ? 24.946 2.738 -27.191 1.00 96.50 89 LEU A CA 1
ATOM 677 C C . LEU A 1 89 ? 25.281 3.543 -28.446 1.00 96.50 89 LEU A C 1
ATOM 679 O O . LEU A 1 89 ? 24.862 4.690 -28.583 1.00 96.50 89 LEU A O 1
ATOM 683 N N . TRP A 1 90 ? 26.019 2.944 -29.374 1.00 97.44 90 TRP A N 1
ATOM 684 C CA . TRP A 1 90 ? 26.219 3.476 -30.723 1.00 97.44 90 TRP A CA 1
ATOM 685 C C . TRP A 1 90 ? 26.470 2.332 -31.694 1.00 97.44 90 TRP A C 1
ATOM 687 O O . TRP A 1 90 ? 26.854 1.236 -31.293 1.00 97.44 90 TRP A O 1
ATOM 697 N N . ILE A 1 91 ? 26.260 2.568 -32.982 1.00 98.12 91 ILE A N 1
ATOM 698 C CA . ILE A 1 91 ? 26.369 1.523 -33.994 1.00 98.12 91 ILE A CA 1
ATOM 699 C C . ILE A 1 91 ? 27.215 1.988 -35.180 1.00 98.12 91 ILE A C 1
ATOM 701 O O . ILE A 1 91 ? 27.223 3.168 -35.541 1.00 98.12 91 ILE A O 1
ATOM 705 N N . THR A 1 92 ? 27.975 1.059 -35.762 1.00 98.38 92 THR A N 1
ATOM 706 C CA . THR A 1 92 ? 28.654 1.245 -37.051 1.00 98.38 92 THR A CA 1
ATOM 707 C C . THR A 1 92 ? 28.090 0.294 -38.087 1.00 98.38 92 THR A C 1
ATOM 709 O O . THR A 1 92 ? 27.640 -0.807 -37.771 1.00 98.38 92 THR A O 1
ATOM 712 N N . ALA A 1 93 ? 28.144 0.718 -39.343 1.00 98.44 93 ALA A N 1
ATOM 713 C CA . ALA A 1 93 ? 27.956 -0.144 -40.495 1.00 98.44 93 ALA A CA 1
ATOM 714 C C . ALA A 1 93 ? 29.329 -0.524 -41.058 1.00 98.44 93 ALA A C 1
ATOM 716 O O . ALA A 1 93 ? 30.239 0.305 -41.085 1.00 98.44 93 ALA A O 1
ATOM 717 N N . TYR A 1 94 ? 29.495 -1.753 -41.536 1.00 98.06 94 TYR A N 1
ATOM 718 C CA . TYR A 1 94 ? 30.748 -2.218 -42.122 1.00 98.06 94 TYR A CA 1
ATOM 719 C C . TYR A 1 94 ? 30.534 -2.900 -43.471 1.00 98.06 94 TYR A C 1
ATOM 721 O O . TYR A 1 94 ? 29.484 -3.479 -43.745 1.00 98.06 94 TYR A O 1
ATOM 729 N N . ASN A 1 95 ? 31.551 -2.826 -44.325 1.00 96.81 95 ASN A N 1
ATOM 730 C CA . ASN A 1 95 ? 31.671 -3.615 -45.548 1.00 96.81 95 ASN A CA 1
ATOM 731 C C . ASN A 1 95 ? 33.140 -4.002 -45.785 1.00 96.81 95 ASN A C 1
ATOM 733 O O . ASN A 1 95 ? 34.015 -3.662 -44.986 1.00 96.81 95 ASN A O 1
ATOM 737 N N . ALA A 1 96 ? 33.428 -4.676 -46.899 1.00 95.50 96 ALA A N 1
ATOM 738 C CA . ALA A 1 96 ? 34.781 -5.067 -47.301 1.00 95.50 96 ALA A CA 1
ATOM 739 C C . ALA A 1 96 ? 35.820 -3.923 -47.315 1.00 95.50 96 ALA A C 1
ATOM 741 O O . ALA A 1 96 ? 37.023 -4.184 -47.263 1.00 95.50 96 ALA A O 1
ATOM 742 N N . SER A 1 97 ? 35.379 -2.666 -47.379 1.00 94.88 97 SER A N 1
ATOM 743 C CA . SER A 1 97 ? 36.249 -1.490 -47.400 1.00 94.88 97 SER A CA 1
ATOM 744 C C . SER A 1 97 ? 36.483 -0.851 -46.034 1.00 94.88 97 SER A C 1
ATOM 746 O O . SER A 1 97 ? 37.353 0.015 -45.925 1.00 94.88 97 SER A O 1
ATOM 748 N N . GLY A 1 98 ? 35.751 -1.267 -45.000 1.00 95.88 98 GLY A N 1
ATOM 749 C CA . GLY A 1 98 ? 35.931 -0.819 -43.621 1.00 95.88 98 GLY A CA 1
ATOM 750 C C . GLY A 1 98 ? 34.625 -0.463 -42.915 1.00 95.88 98 GLY A C 1
ATOM 751 O O . GLY A 1 98 ? 33.529 -0.702 -43.422 1.00 95.88 98 GLY A O 1
ATOM 752 N N . GLU A 1 99 ? 34.763 0.124 -41.728 1.00 97.62 99 GLU A N 1
ATOM 753 C CA . GLU A 1 99 ? 33.642 0.578 -40.902 1.00 97.62 99 GLU A CA 1
ATOM 754 C C . GLU A 1 99 ? 33.316 2.053 -41.142 1.00 97.62 99 GLU A C 1
ATOM 756 O O . GLU A 1 99 ? 34.185 2.872 -41.465 1.00 97.62 99 GLU A O 1
ATOM 761 N N . SER A 1 100 ? 32.049 2.397 -40.951 1.00 98.00 100 SER A N 1
ATOM 762 C CA . SER A 1 100 ? 31.571 3.769 -40.907 1.00 98.00 100 SER A CA 1
ATOM 763 C C . SER A 1 100 ? 32.104 4.510 -39.676 1.00 98.00 100 SER A C 1
ATOM 765 O O . SER A 1 100 ? 32.697 3.943 -38.758 1.00 98.00 100 SER A O 1
ATOM 767 N N . ARG A 1 101 ? 31.815 5.814 -39.606 1.00 97.69 101 ARG A N 1
ATOM 768 C CA . ARG A 1 101 ? 31.851 6.528 -38.320 1.00 97.69 101 ARG A CA 1
ATOM 769 C C . ARG A 1 101 ? 30.747 5.999 -37.394 1.00 97.69 101 ARG A C 1
ATOM 771 O O . ARG A 1 101 ? 29.799 5.372 -37.870 1.00 97.69 101 ARG A O 1
ATOM 778 N N . TYR A 1 102 ? 30.869 6.286 -36.100 1.00 97.00 102 TYR A N 1
ATOM 779 C CA . TYR A 1 102 ? 29.809 6.029 -35.124 1.00 97.00 102 TYR A CA 1
ATOM 780 C C . TYR A 1 102 ? 28.540 6.814 -35.473 1.00 97.00 102 TYR A C 1
ATOM 782 O O . TYR A 1 102 ? 28.623 7.933 -35.992 1.00 97.00 102 TYR A O 1
ATOM 790 N N . SER A 1 103 ? 27.391 6.216 -35.170 1.00 97.81 103 SER A N 1
ATOM 791 C CA . SER A 1 103 ? 26.092 6.886 -35.116 1.00 97.81 103 SER A CA 1
ATOM 792 C C . SER A 1 103 ? 26.057 8.001 -34.057 1.00 97.81 103 SER A C 1
ATOM 794 O O . SER A 1 103 ? 27.046 8.282 -33.371 1.00 97.81 103 SER A O 1
ATOM 796 N N . ASN A 1 104 ? 24.882 8.607 -33.866 1.00 97.50 104 ASN A N 1
ATOM 797 C CA . ASN A 1 104 ? 24.545 9.240 -32.590 1.00 97.50 104 ASN A CA 1
ATOM 798 C C . ASN A 1 104 ? 24.732 8.248 -31.428 1.00 97.50 104 ASN A C 1
ATOM 800 O O . ASN A 1 104 ? 24.606 7.033 -31.604 1.00 97.50 104 ASN A O 1
ATOM 804 N N . ILE A 1 105 ? 25.060 8.785 -30.253 1.00 95.94 105 ILE A N 1
ATOM 805 C CA . ILE A 1 105 ? 25.141 8.011 -29.016 1.00 95.94 105 ILE A CA 1
ATOM 806 C C . ILE A 1 105 ? 23.789 8.121 -28.331 1.00 95.94 105 ILE A C 1
ATOM 808 O O . ILE A 1 105 ? 23.348 9.227 -28.022 1.00 95.94 105 ILE A O 1
ATOM 812 N N . GLU A 1 106 ? 23.173 6.977 -28.078 1.00 95.62 106 GLU A N 1
ATOM 813 C CA . GLU A 1 106 ? 21.946 6.878 -27.303 1.00 95.62 106 GLU A CA 1
ATOM 814 C C . GLU A 1 106 ? 22.264 6.429 -25.882 1.00 95.62 106 GLU A C 1
ATOM 816 O O . GLU A 1 106 ? 23.161 5.614 -25.648 1.00 95.62 106 GLU A O 1
ATOM 821 N N . HIS A 1 107 ? 21.534 6.973 -24.914 1.00 90.94 107 HIS A N 1
ATOM 822 C CA . HIS A 1 107 ? 21.717 6.638 -23.510 1.00 90.94 107 HIS A CA 1
ATOM 823 C C . HIS A 1 107 ? 20.532 5.833 -23.006 1.00 90.94 107 HIS A C 1
ATOM 825 O O . HIS A 1 107 ? 19.394 6.295 -23.012 1.00 90.94 107 HIS A O 1
ATOM 831 N N . VAL A 1 108 ? 20.823 4.635 -22.515 1.00 88.75 108 VAL A N 1
ATOM 832 C CA . VAL A 1 108 ? 19.833 3.743 -21.931 1.00 88.75 108 VAL A CA 1
ATOM 833 C C . VAL A 1 108 ? 20.047 3.713 -20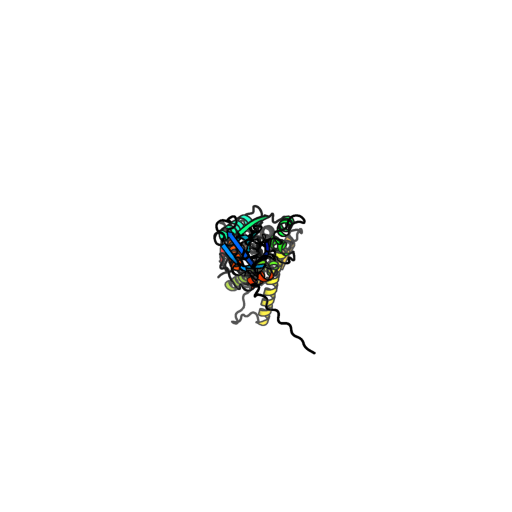.437 1.00 88.75 108 VAL A C 1
ATOM 835 O O . VAL A 1 108 ? 21.062 3.206 -19.968 1.00 88.75 108 VAL A O 1
ATOM 838 N N . LEU A 1 109 ? 19.075 4.234 -19.698 1.00 84.75 109 LEU A N 1
ATOM 839 C CA . LEU A 1 109 ? 18.979 4.046 -18.260 1.00 84.75 109 LEU A CA 1
ATOM 840 C C . LEU A 1 109 ? 17.766 3.174 -17.995 1.00 84.75 109 LEU A C 1
ATOM 842 O O . LEU A 1 109 ? 16.662 3.502 -18.421 1.00 84.75 109 LEU A O 1
ATOM 846 N N . ILE A 1 110 ? 17.992 2.073 -17.302 1.00 81.50 110 ILE A N 1
ATOM 847 C CA . ILE A 1 110 ? 16.980 1.151 -16.826 1.00 81.50 110 ILE A CA 1
ATOM 848 C C . ILE A 1 110 ? 16.976 1.299 -15.320 1.00 81.50 110 ILE A C 1
ATOM 850 O O . ILE A 1 110 ? 17.917 0.883 -14.653 1.00 81.50 110 ILE A O 1
ATOM 854 N N . ASP A 1 111 ? 15.969 1.972 -14.791 1.00 76.38 111 ASP A N 1
ATOM 855 C CA . ASP A 1 111 ? 15.945 2.339 -13.384 1.00 76.38 111 ASP A CA 1
ATOM 856 C C . ASP A 1 111 ? 14.506 2.369 -12.899 1.00 76.38 111 ASP A C 1
ATOM 858 O O . ASP A 1 111 ? 13.823 3.383 -13.002 1.00 76.38 111 ASP A O 1
ATOM 862 N N . ASN A 1 112 ? 14.027 1.224 -12.423 1.00 75.19 112 ASN A N 1
ATOM 863 C CA . ASN A 1 112 ? 12.744 1.123 -11.758 1.00 75.19 112 ASN A CA 1
ATOM 864 C C . ASN A 1 112 ? 12.802 1.976 -10.492 1.00 75.19 112 ASN A C 1
ATOM 866 O O . ASN A 1 112 ? 13.601 1.742 -9.579 1.00 75.19 112 ASN A O 1
ATOM 870 N N . LYS A 1 113 ? 11.920 2.961 -10.453 1.00 80.38 113 LYS A N 1
ATOM 871 C CA . LYS A 1 113 ? 11.732 3.891 -9.359 1.00 80.38 113 LYS A CA 1
ATOM 872 C C . LYS A 1 113 ? 10.554 3.452 -8.516 1.00 80.38 113 LYS A C 1
ATOM 874 O O . LYS A 1 113 ? 9.504 3.046 -9.017 1.00 80.38 113 LYS A O 1
ATOM 879 N N . VAL A 1 114 ? 10.723 3.612 -7.217 1.00 81.88 114 VAL A N 1
ATOM 880 C CA . VAL A 1 114 ? 9.629 3.598 -6.259 1.00 81.88 114 VAL A CA 1
ATOM 881 C C . VAL A 1 114 ? 9.425 5.027 -5.799 1.00 81.88 114 VAL A C 1
ATOM 883 O O . VAL A 1 114 ? 10.365 5.664 -5.320 1.00 81.88 114 VAL A O 1
ATOM 886 N N . VAL A 1 115 ? 8.198 5.518 -5.921 1.00 85.25 115 VAL A N 1
ATOM 887 C CA . VAL A 1 115 ? 7.829 6.855 -5.453 1.00 85.25 115 VAL A CA 1
ATOM 888 C C . VAL A 1 115 ? 7.098 6.715 -4.128 1.00 85.25 115 VAL A C 1
ATOM 890 O O . VAL A 1 115 ? 6.133 5.971 -4.022 1.00 85.25 115 VAL A O 1
ATOM 893 N N . ALA A 1 116 ? 7.532 7.416 -3.091 1.00 83.50 116 ALA A N 1
ATOM 894 C CA . ALA A 1 116 ? 6.828 7.432 -1.814 1.00 83.50 116 ALA A CA 1
ATOM 895 C C . ALA A 1 116 ? 6.178 8.796 -1.591 1.00 83.50 116 ALA A C 1
ATOM 897 O O . ALA A 1 116 ? 6.888 9.791 -1.453 1.00 83.50 116 ALA A O 1
ATOM 898 N N . PHE A 1 117 ? 4.845 8.835 -1.507 1.00 82.75 117 PHE A N 1
ATOM 899 C CA . PHE A 1 117 ? 4.107 10.033 -1.111 1.00 82.75 117 PHE A CA 1
ATOM 900 C C . PHE A 1 117 ? 3.934 10.059 0.404 1.00 82.75 117 PHE A C 1
ATOM 902 O O . PHE A 1 117 ? 3.184 9.272 0.987 1.00 82.75 117 PHE A O 1
ATOM 909 N N . LEU A 1 118 ? 4.632 10.989 1.046 1.00 81.88 118 LEU A N 1
ATOM 910 C CA . LEU A 1 118 ? 4.711 11.093 2.497 1.00 81.88 118 LEU A CA 1
ATOM 911 C C . LEU A 1 118 ? 3.953 12.329 3.003 1.00 81.88 118 LEU A C 1
ATOM 913 O O . LEU A 1 118 ? 4.093 13.398 2.413 1.00 81.88 118 LEU A O 1
ATOM 917 N N . PRO A 1 119 ? 3.184 12.230 4.102 1.00 79.62 119 PRO A N 1
ATOM 918 C CA . PRO A 1 119 ? 2.532 13.383 4.721 1.00 79.62 119 PRO A CA 1
ATOM 919 C C . PRO A 1 119 ? 3.553 14.413 5.220 1.00 79.62 119 PRO A C 1
ATOM 921 O O . PRO A 1 119 ? 4.407 14.086 6.048 1.00 79.62 119 PRO A O 1
ATOM 924 N N . GLU A 1 120 ? 3.442 15.662 4.761 1.00 78.31 120 GLU A N 1
ATOM 925 C CA . GLU A 1 120 ? 4.361 16.760 5.105 1.00 78.31 120 GLU A CA 1
ATOM 926 C C . GLU A 1 120 ? 4.540 16.964 6.619 1.00 78.31 120 GLU A C 1
ATOM 928 O O . GLU A 1 120 ? 3.575 17.189 7.344 1.00 78.31 120 GLU A O 1
ATOM 933 N N . ASN A 1 121 ? 5.797 16.943 7.088 1.00 66.19 121 ASN A N 1
ATOM 934 C CA . ASN A 1 121 ? 6.216 17.355 8.439 1.00 66.19 121 ASN A CA 1
ATOM 935 C C . ASN A 1 121 ? 5.436 16.710 9.603 1.00 66.19 121 ASN A C 1
ATOM 937 O O . ASN A 1 121 ? 5.333 17.279 10.690 1.00 66.19 121 ASN A O 1
ATOM 941 N N . THR A 1 122 ? 4.907 15.504 9.396 1.00 77.25 122 THR A N 1
ATOM 942 C CA . THR A 1 122 ? 4.230 14.726 10.439 1.00 77.25 122 THR A CA 1
ATOM 943 C C . THR A 1 122 ? 5.156 13.659 11.016 1.00 77.25 122 THR A C 1
ATOM 945 O O . THR A 1 122 ? 6.036 13.140 10.327 1.00 77.25 122 THR A O 1
ATOM 948 N N . ARG A 1 123 ? 4.915 13.254 12.273 1.00 80.56 123 ARG A N 1
ATOM 949 C CA . ARG A 1 123 ? 5.559 12.066 12.869 1.00 80.56 123 ARG A CA 1
ATOM 950 C C . ARG A 1 123 ? 5.397 10.839 11.963 1.00 80.56 123 ARG A C 1
ATOM 952 O O . ARG A 1 123 ? 6.354 10.095 11.772 1.00 80.56 123 ARG A O 1
ATOM 959 N N . THR A 1 124 ? 4.208 10.690 11.379 1.00 80.12 124 THR A N 1
ATOM 960 C CA . THR A 1 124 ? 3.850 9.646 10.416 1.00 80.12 124 THR A CA 1
ATOM 961 C C . THR A 1 124 ? 4.808 9.631 9.223 1.00 80.12 124 THR A C 1
ATOM 963 O O . THR A 1 124 ? 5.426 8.611 8.927 1.00 80.12 124 THR A O 1
ATOM 966 N N . GLY A 1 125 ? 4.994 10.779 8.570 1.00 82.94 125 GLY A N 1
ATOM 967 C CA . GLY A 1 125 ? 5.863 10.887 7.403 1.00 82.94 125 GLY A CA 1
ATOM 968 C C . GLY A 1 125 ? 7.334 10.619 7.732 1.00 82.94 125 GLY A C 1
ATOM 969 O O . GLY A 1 125 ? 7.989 9.880 7.002 1.00 82.94 125 GLY A O 1
ATOM 970 N N . THR A 1 126 ? 7.834 11.117 8.869 1.00 87.88 126 THR A N 1
ATOM 971 C CA . THR A 1 126 ? 9.216 10.861 9.318 1.00 87.88 126 THR A CA 1
ATOM 972 C C . THR A 1 126 ? 9.472 9.382 9.614 1.00 87.88 126 THR A C 1
ATOM 974 O O . THR A 1 126 ? 10.503 8.845 9.212 1.00 87.88 126 THR A O 1
ATOM 977 N N . GLN A 1 127 ? 8.547 8.699 10.300 1.00 89.31 127 GLN A N 1
ATOM 978 C CA . GLN A 1 127 ? 8.695 7.270 10.598 1.00 89.31 127 GLN A CA 1
ATOM 979 C C . GLN A 1 127 ? 8.681 6.428 9.322 1.00 89.31 127 GLN A C 1
ATOM 981 O O . GLN A 1 127 ? 9.561 5.587 9.139 1.00 89.31 127 GLN A O 1
ATOM 986 N N . LEU A 1 128 ? 7.729 6.686 8.420 1.00 88.00 128 LEU A N 1
ATOM 987 C CA . LEU A 1 128 ? 7.639 5.961 7.157 1.00 88.00 128 LEU A CA 1
ATOM 988 C C . LEU A 1 128 ? 8.884 6.186 6.285 1.00 88.00 128 LEU A C 1
ATOM 990 O O . LEU A 1 128 ? 9.428 5.226 5.740 1.00 88.00 128 LEU A O 1
ATOM 994 N N . GLN A 1 129 ? 9.383 7.427 6.210 1.00 90.31 129 GLN A N 1
ATOM 995 C CA . GLN A 1 129 ? 10.621 7.738 5.495 1.00 90.31 129 GLN A CA 1
ATOM 996 C C . GLN A 1 129 ? 11.805 6.943 6.045 1.00 90.31 129 GLN A C 1
ATOM 998 O O . GLN A 1 129 ? 12.551 6.354 5.269 1.00 90.31 129 GLN A O 1
ATOM 1003 N N . ALA A 1 130 ? 11.974 6.911 7.369 1.00 92.44 130 ALA A N 1
ATOM 1004 C CA . ALA A 1 130 ? 13.079 6.200 8.001 1.00 92.44 130 ALA A CA 1
ATOM 1005 C C . ALA A 1 130 ? 13.032 4.692 7.705 1.00 92.44 130 ALA A C 1
ATOM 1007 O O . ALA A 1 130 ? 14.072 4.084 7.468 1.00 92.44 130 ALA A O 1
ATOM 1008 N N . GLY A 1 131 ? 11.834 4.100 7.687 1.00 93.12 131 GLY A N 1
ATOM 1009 C CA . GLY A 1 131 ? 11.629 2.691 7.346 1.00 93.12 131 GLY A CA 1
ATOM 1010 C C . GLY A 1 131 ? 11.994 2.375 5.902 1.00 93.12 131 GLY A C 1
ATOM 1011 O O . GLY A 1 131 ? 12.745 1.439 5.637 1.00 93.12 131 GLY A O 1
ATOM 1012 N N . LEU A 1 132 ? 11.514 3.206 4.974 1.00 91.44 132 LEU A N 1
ATOM 1013 C CA . LEU A 1 132 ? 11.835 3.079 3.555 1.00 91.44 132 LEU A CA 1
ATOM 1014 C C . LEU A 1 132 ? 13.331 3.295 3.301 1.00 91.44 132 LEU A C 1
ATOM 1016 O O . LEU A 1 132 ? 13.953 2.499 2.616 1.00 91.44 132 LEU A O 1
ATOM 1020 N N . GLN A 1 133 ? 13.953 4.319 3.880 1.00 91.94 133 GLN A N 1
ATOM 1021 C CA . GLN A 1 133 ? 15.393 4.542 3.717 1.00 91.94 133 GLN A CA 1
ATOM 1022 C C . GLN A 1 133 ? 16.223 3.358 4.219 1.00 91.94 133 GLN A C 1
ATOM 1024 O O . GLN A 1 133 ? 17.194 2.978 3.570 1.00 91.94 133 GLN A O 1
ATOM 1029 N N . GLU A 1 134 ? 15.829 2.763 5.345 1.00 94.12 134 GLU A N 1
ATOM 1030 C CA . GLU A 1 134 ? 16.477 1.568 5.880 1.00 94.12 134 GLU A CA 1
ATOM 1031 C C . GLU A 1 134 ? 16.320 0.372 4.929 1.00 94.12 134 GLU A C 1
ATOM 1033 O O . GLU A 1 134 ? 17.315 -0.252 4.571 1.00 94.12 134 GLU A O 1
ATOM 1038 N N . ALA A 1 135 ? 15.110 0.104 4.431 1.00 91.69 135 ALA A N 1
ATOM 1039 C CA . ALA A 1 135 ? 14.896 -0.975 3.468 1.00 91.69 135 ALA A CA 1
ATOM 1040 C C . ALA A 1 135 ? 15.683 -0.767 2.168 1.00 91.69 135 ALA A C 1
ATOM 1042 O O . ALA A 1 135 ? 16.262 -1.706 1.642 1.00 91.69 135 ALA A O 1
ATOM 1043 N N . PHE A 1 136 ? 15.757 0.452 1.643 1.00 87.81 136 PHE A N 1
ATOM 1044 C CA . PHE A 1 136 ? 16.463 0.707 0.385 1.00 87.81 136 PHE A CA 1
ATOM 1045 C C . PHE A 1 136 ? 17.988 0.716 0.550 1.00 87.81 136 PHE A C 1
ATOM 1047 O O . PHE A 1 136 ? 18.703 0.450 -0.414 1.00 87.81 136 PHE A O 1
ATOM 1054 N N . ALA A 1 137 ? 18.498 0.960 1.761 1.00 89.19 137 ALA A N 1
ATOM 1055 C CA . ALA A 1 137 ? 19.898 0.689 2.077 1.00 89.19 137 ALA A CA 1
ATOM 1056 C C . ALA A 1 137 ? 20.200 -0.821 2.032 1.00 89.19 137 ALA A C 1
ATOM 1058 O O . ALA A 1 137 ? 21.251 -1.218 1.529 1.00 89.19 137 ALA A O 1
ATOM 1059 N N . ASP A 1 138 ? 19.260 -1.651 2.492 1.00 90.50 138 ASP A N 1
ATOM 1060 C CA . ASP A 1 138 ? 19.366 -3.113 2.443 1.00 90.50 138 ASP A CA 1
ATOM 1061 C C . ASP A 1 138 ? 19.094 -3.687 1.034 1.00 90.50 138 ASP A C 1
ATOM 1063 O O . ASP A 1 138 ? 19.598 -4.760 0.689 1.00 90.50 138 ASP A O 1
ATOM 1067 N N . PHE A 1 139 ? 18.317 -2.979 0.204 1.00 85.75 139 PHE A N 1
ATOM 1068 C CA . PHE A 1 139 ? 17.850 -3.410 -1.122 1.00 85.75 139 PHE A CA 1
ATOM 1069 C C . PHE A 1 139 ? 18.276 -2.426 -2.232 1.00 85.75 139 PHE A C 1
ATOM 1071 O O . PHE A 1 139 ? 17.431 -1.750 -2.829 1.00 85.75 139 PHE A O 1
ATOM 1078 N N . PRO A 1 140 ? 19.581 -2.351 -2.560 1.00 79.75 140 PRO A N 1
ATOM 1079 C CA . PRO A 1 140 ? 20.142 -1.322 -3.444 1.00 79.75 140 PRO A CA 1
ATOM 1080 C C . PRO A 1 140 ? 19.676 -1.405 -4.907 1.00 79.75 140 PRO A C 1
ATOM 1082 O O . PRO A 1 140 ? 19.934 -0.490 -5.686 1.00 79.75 140 PRO A O 1
ATOM 1085 N N . GLN A 1 141 ? 19.011 -2.492 -5.306 1.00 72.44 141 GLN A N 1
ATOM 1086 C CA . GLN A 1 141 ? 18.416 -2.646 -6.635 1.00 72.44 141 GLN A CA 1
ATOM 1087 C C . GLN A 1 141 ? 17.151 -1.804 -6.841 1.00 72.44 141 GLN A C 1
ATOM 1089 O O . GLN A 1 141 ? 16.651 -1.740 -7.961 1.00 72.44 141 GLN A O 1
ATOM 1094 N N . LEU A 1 142 ? 16.610 -1.199 -5.784 1.00 73.31 142 LEU A N 1
ATOM 1095 C CA . LEU A 1 142 ? 15.505 -0.255 -5.866 1.00 73.31 142 LEU A CA 1
ATOM 1096 C C . LEU A 1 142 ? 16.037 1.165 -5.683 1.00 73.31 142 LEU A C 1
ATOM 1098 O O . LEU A 1 142 ? 16.900 1.409 -4.838 1.00 73.31 142 LEU A O 1
ATOM 1102 N N . ARG A 1 143 ? 15.477 2.126 -6.418 1.00 78.50 143 ARG A N 1
ATOM 1103 C CA . ARG A 1 143 ? 15.690 3.549 -6.136 1.00 78.50 143 ARG A CA 1
ATOM 1104 C C . ARG A 1 143 ? 14.439 4.161 -5.537 1.00 78.50 143 ARG A C 1
ATOM 1106 O O . ARG A 1 143 ? 13.348 4.019 -6.085 1.00 78.50 143 ARG A O 1
ATOM 1113 N N . LEU A 1 144 ? 14.616 4.825 -4.398 1.00 80.62 144 LEU A N 1
ATOM 1114 C CA . LEU A 1 144 ? 13.549 5.533 -3.705 1.00 80.62 144 LEU A CA 1
ATOM 1115 C C . LEU A 1 144 ? 13.574 7.008 -4.083 1.00 80.62 144 LEU A C 1
ATOM 1117 O O . LEU A 1 144 ? 14.559 7.702 -3.832 1.00 80.62 144 LEU A O 1
ATOM 1121 N N . GLU A 1 145 ? 12.450 7.494 -4.586 1.00 85.69 145 GLU A N 1
ATOM 1122 C CA . GLU A 1 145 ? 12.157 8.914 -4.685 1.00 85.69 145 GLU A CA 1
ATOM 1123 C C . GLU A 1 145 ? 11.096 9.271 -3.638 1.00 85.69 145 GLU A C 1
ATOM 1125 O O . GLU A 1 145 ? 9.974 8.770 -3.667 1.00 85.69 145 GLU A O 1
ATOM 1130 N N . THR A 1 146 ? 11.452 10.111 -2.664 1.00 80.12 146 THR A N 1
ATOM 1131 C CA . THR A 1 146 ? 10.507 10.558 -1.630 1.00 80.12 146 THR A CA 1
ATOM 1132 C C . THR A 1 146 ? 9.902 11.900 -2.005 1.00 80.12 146 THR A C 1
ATOM 1134 O O . THR A 1 146 ? 10.632 12.885 -2.139 1.00 80.12 146 THR A O 1
ATOM 1137 N N . VAL A 1 147 ? 8.577 11.957 -2.077 1.00 82.31 147 VAL A N 1
ATOM 1138 C CA . VAL A 1 147 ? 7.804 13.164 -2.359 1.00 82.31 147 VAL A CA 1
ATOM 1139 C C . VAL A 1 147 ? 6.942 13.487 -1.147 1.00 82.31 147 VAL A C 1
ATOM 1141 O O . VAL A 1 147 ? 6.108 12.692 -0.718 1.00 82.31 147 VAL A O 1
ATOM 1144 N N . TRP A 1 148 ? 7.137 14.670 -0.578 1.00 79.75 148 TRP A N 1
ATOM 1145 C CA . TRP A 1 148 ? 6.325 15.141 0.539 1.00 79.75 148 TRP A CA 1
ATOM 1146 C C . TRP A 1 148 ? 5.084 15.860 0.019 1.00 79.75 148 TRP A C 1
ATOM 1148 O O . TRP A 1 148 ? 5.183 16.734 -0.843 1.00 79.75 148 TRP A O 1
ATOM 1158 N N . VAL A 1 149 ? 3.920 15.482 0.539 1.00 80.00 149 VAL A N 1
ATOM 1159 C CA . VAL A 1 149 ? 2.624 16.025 0.136 1.00 80.00 149 VAL A CA 1
ATOM 1160 C C . VAL A 1 149 ? 1.799 16.352 1.373 1.00 80.00 149 VAL A C 1
ATOM 1162 O O . VAL A 1 149 ? 1.715 15.556 2.311 1.00 80.00 149 VAL A O 1
ATOM 1165 N N . ASP A 1 150 ? 1.164 17.520 1.381 1.00 76.88 150 ASP A N 1
ATOM 1166 C CA . ASP A 1 150 ? 0.109 17.821 2.342 1.00 76.88 150 ASP A CA 1
ATOM 1167 C C . ASP A 1 150 ? -1.073 16.874 2.097 1.00 76.88 150 ASP A C 1
ATOM 1169 O O . ASP A 1 150 ? -1.708 16.898 1.043 1.00 76.88 150 ASP A O 1
ATOM 1173 N N . VAL A 1 151 ? -1.372 16.026 3.080 1.00 67.06 151 VAL A N 1
ATOM 1174 C CA . VAL A 1 151 ? -2.476 15.056 3.014 1.00 67.06 151 VAL A CA 1
ATOM 1175 C C . VAL A 1 151 ? -3.847 15.702 2.862 1.00 67.06 151 VAL A C 1
ATOM 1177 O O . VAL A 1 151 ? -4.781 15.033 2.424 1.00 67.06 151 VAL A O 1
ATOM 1180 N N . ASN A 1 152 ? -3.978 16.983 3.201 1.00 69.12 152 ASN A N 1
ATOM 1181 C CA . ASN A 1 152 ? -5.227 17.719 3.043 1.00 69.12 152 ASN A CA 1
ATOM 1182 C C . ASN A 1 152 ? -5.390 18.290 1.629 1.00 69.12 152 ASN A C 1
ATOM 1184 O O . ASN A 1 152 ? -6.503 18.639 1.236 1.00 69.12 152 ASN A O 1
ATOM 1188 N N . ASP A 1 153 ? -4.314 18.345 0.840 1.00 80.12 153 ASP A N 1
ATOM 1189 C CA . ASP A 1 153 ? -4.335 18.840 -0.531 1.00 80.12 153 ASP A CA 1
ATOM 1190 C C . ASP A 1 153 ? -4.383 17.677 -1.531 1.00 80.12 153 ASP A C 1
ATOM 1192 O O . ASP A 1 153 ? -3.426 17.344 -2.236 1.00 80.12 153 ASP A O 1
ATOM 1196 N N . SER A 1 154 ? -5.553 17.036 -1.598 1.00 75.12 154 SER A N 1
ATOM 1197 C CA . SER A 1 154 ? -5.818 15.964 -2.570 1.00 75.12 154 SER A CA 1
ATOM 1198 C C . SER A 1 154 ? -5.609 16.406 -4.024 1.00 75.12 154 SER A C 1
ATOM 1200 O O . SER A 1 154 ? -5.273 15.574 -4.871 1.00 75.12 154 SER A O 1
ATOM 1202 N N . LYS A 1 155 ? -5.753 17.707 -4.316 1.00 81.38 155 LYS A N 1
ATOM 1203 C CA . LYS A 1 155 ? -5.482 18.266 -5.640 1.00 81.38 155 LYS A CA 1
ATOM 1204 C C . LYS A 1 155 ? -3.985 18.252 -5.923 1.00 81.38 155 LYS A C 1
ATOM 1206 O O . LYS A 1 155 ? -3.598 17.743 -6.963 1.00 81.38 155 LYS A O 1
ATOM 1211 N N . LYS A 1 156 ? -3.143 18.713 -4.995 1.00 84.12 156 LYS A N 1
ATOM 1212 C CA . LYS A 1 156 ? -1.679 18.635 -5.127 1.00 84.12 156 LYS A CA 1
ATOM 1213 C C . LYS A 1 156 ? -1.200 17.199 -5.331 1.00 84.12 156 LYS A C 1
ATOM 1215 O O . LYS A 1 156 ? -0.349 16.967 -6.182 1.00 84.12 156 LYS A O 1
ATOM 1220 N N . LEU A 1 157 ? -1.760 16.233 -4.596 1.00 83.00 157 LEU A N 1
ATOM 1221 C CA . LEU A 1 157 ? -1.441 14.814 -4.796 1.00 83.00 157 LEU A CA 1
ATOM 1222 C C . LEU A 1 157 ? -1.825 14.336 -6.204 1.00 83.00 157 LEU A C 1
ATOM 1224 O O . LEU A 1 157 ? -1.032 13.672 -6.865 1.00 83.00 157 LEU A O 1
ATOM 1228 N N . THR A 1 158 ? -3.025 14.701 -6.660 1.00 81.44 158 THR A N 1
ATOM 1229 C CA . THR A 1 158 ? -3.525 14.366 -8.000 1.00 81.44 158 THR A CA 1
ATOM 1230 C C . THR A 1 158 ? -2.644 14.995 -9.081 1.00 81.44 158 THR A C 1
ATOM 1232 O O . THR A 1 158 ? -2.192 14.288 -9.969 1.00 81.44 158 THR A O 1
ATOM 1235 N N . ASP A 1 159 ? -2.333 16.287 -8.975 1.00 84.69 159 ASP A N 1
ATOM 1236 C CA . ASP A 1 159 ? -1.512 17.014 -9.948 1.00 84.69 159 ASP A CA 1
ATOM 1237 C C . ASP A 1 159 ? -0.075 16.462 -10.011 1.00 84.69 159 ASP A C 1
ATOM 1239 O O . ASP A 1 159 ? 0.524 16.418 -11.079 1.00 84.69 159 ASP A O 1
ATOM 1243 N N . LEU A 1 160 ? 0.499 16.029 -8.881 1.00 84.88 160 LEU A N 1
ATOM 1244 C CA . LEU A 1 160 ? 1.824 15.397 -8.861 1.00 84.88 160 LEU A CA 1
ATOM 1245 C C . LEU A 1 160 ? 1.798 14.014 -9.512 1.00 84.88 160 LEU A C 1
ATOM 1247 O O . LEU A 1 160 ? 2.718 13.644 -10.239 1.00 84.88 160 LEU A O 1
ATOM 1251 N N . PHE A 1 161 ? 0.762 13.229 -9.226 1.00 81.88 161 PHE A N 1
ATOM 1252 C CA . PHE A 1 161 ? 0.701 11.855 -9.691 1.00 81.88 161 PHE A CA 1
ATOM 1253 C C . PHE A 1 161 ? 0.241 11.741 -11.145 1.00 81.88 161 PHE A C 1
ATOM 1255 O O . PHE A 1 161 ? 0.892 11.050 -11.912 1.00 81.88 161 PHE A O 1
ATOM 1262 N N . PHE A 1 162 ? -0.810 12.445 -11.554 1.00 81.25 162 PHE A N 1
ATOM 1263 C CA . PHE A 1 162 ? -1.339 12.417 -12.927 1.00 81.25 162 PHE A CA 1
ATOM 1264 C C . PHE A 1 162 ? -0.764 13.506 -13.822 1.00 81.25 162 PHE A C 1
ATOM 1266 O O . PHE A 1 162 ? -1.028 13.528 -15.019 1.00 81.25 162 PHE A O 1
ATOM 1273 N N . GLY A 1 163 ? 0.008 14.420 -13.245 1.00 80.88 163 GLY A N 1
ATOM 1274 C CA . GLY A 1 163 ? 0.521 15.553 -13.976 1.00 80.88 163 GLY A CA 1
ATOM 1275 C C . GLY A 1 163 ? -0.527 16.640 -14.157 1.00 80.88 163 GLY A C 1
ATOM 1276 O O . GLY A 1 163 ? -1.652 16.612 -13.657 1.00 80.88 163 GLY A O 1
ATOM 1277 N N . THR A 1 164 ? -0.111 17.642 -14.907 1.00 83.56 164 THR A N 1
ATOM 1278 C CA . THR A 1 164 ? -0.954 18.725 -15.404 1.00 83.56 164 THR A CA 1
ATOM 1279 C C . THR A 1 164 ? -0.887 18.715 -16.925 1.00 83.56 164 THR A C 1
ATOM 1281 O O . THR A 1 164 ? -0.036 18.042 -17.501 1.00 83.56 164 THR A O 1
ATOM 1284 N N . GLU A 1 165 ? -1.688 19.545 -17.595 1.00 75.94 165 GLU A N 1
ATOM 1285 C CA . GLU A 1 165 ? -1.603 19.710 -19.059 1.00 75.94 165 GLU A CA 1
ATOM 1286 C C . GLU A 1 165 ? -0.179 20.019 -19.563 1.00 75.94 165 GLU A C 1
ATOM 1288 O O . GLU A 1 165 ? 0.139 19.780 -20.725 1.00 75.94 165 GLU A O 1
ATOM 1293 N N 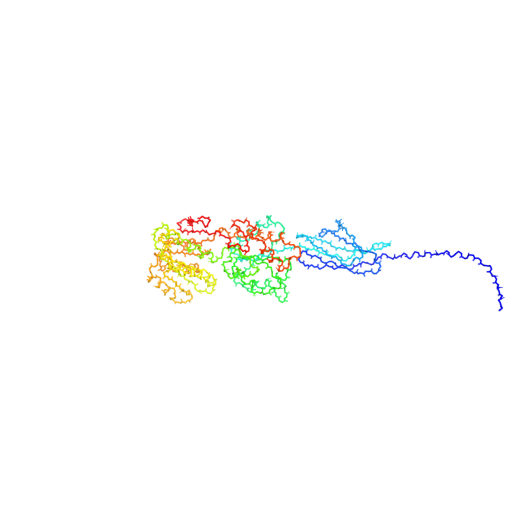. THR A 1 166 ? 0.682 20.563 -18.697 1.00 71.81 166 THR A N 1
ATOM 1294 C CA . THR A 1 166 ? 2.031 21.022 -19.052 1.00 71.81 166 THR A CA 1
ATOM 1295 C C . THR A 1 166 ? 3.170 20.191 -18.474 1.00 71.81 166 THR A C 1
ATOM 1297 O O . THR A 1 166 ? 4.315 20.374 -18.882 1.00 71.81 166 THR A O 1
ATOM 1300 N N . VAL A 1 167 ? 2.891 19.317 -17.508 1.00 75.00 167 VAL A N 1
ATOM 1301 C CA . VAL A 1 167 ? 3.921 18.571 -16.773 1.00 75.00 167 VAL A CA 1
ATOM 1302 C C . VAL A 1 167 ? 3.430 17.139 -16.607 1.00 75.00 167 VAL A C 1
ATOM 1304 O O . VAL A 1 167 ? 2.436 16.965 -15.905 1.00 75.00 167 VAL A O 1
ATOM 1307 N N . PRO A 1 168 ? 4.092 16.142 -17.222 1.00 80.38 168 PRO A N 1
ATOM 1308 C CA . PRO A 1 168 ? 3.758 14.735 -17.027 1.00 80.38 168 PRO A CA 1
ATOM 1309 C C . PRO A 1 168 ? 3.809 14.349 -15.548 1.00 80.38 168 PRO A C 1
ATOM 1311 O O . PRO A 1 168 ? 4.675 14.830 -14.810 1.00 80.38 168 PRO A O 1
ATOM 1314 N N . GLY A 1 169 ? 2.880 13.498 -15.123 1.00 84.56 169 GLY A N 1
ATOM 1315 C CA . GLY A 1 169 ? 2.845 12.982 -13.759 1.00 84.56 169 GLY A CA 1
ATOM 1316 C C . GLY A 1 169 ? 3.714 11.746 -13.570 1.00 84.56 169 GLY A C 1
ATOM 1317 O O . GLY A 1 169 ? 4.215 11.160 -14.527 1.00 84.56 169 GLY A O 1
ATOM 1318 N N . TYR A 1 170 ? 3.834 11.286 -12.325 1.00 84.62 170 TYR A N 1
ATOM 1319 C CA . TYR A 1 170 ? 4.459 9.991 -12.025 1.00 84.62 170 TYR A CA 1
ATOM 1320 C C . TYR A 1 170 ? 3.701 8.790 -12.610 1.00 84.62 170 TYR A C 1
ATOM 1322 O O . TYR A 1 170 ? 4.309 7.753 -12.844 1.00 84.62 170 TYR A O 1
ATOM 1330 N N . ALA A 1 171 ? 2.397 8.919 -12.853 1.00 81.62 171 ALA A N 1
ATOM 1331 C CA . ALA A 1 171 ? 1.578 7.918 -13.530 1.00 81.62 171 ALA A CA 1
ATOM 1332 C C . ALA A 1 171 ? 1.998 7.706 -14.993 1.00 81.62 171 ALA A C 1
ATOM 1334 O O . ALA A 1 171 ? 1.800 6.616 -15.524 1.00 81.62 171 ALA A O 1
ATOM 1335 N N . ASP A 1 172 ? 2.590 8.730 -15.615 1.00 78.19 172 ASP A N 1
ATOM 1336 C CA . ASP A 1 172 ? 3.075 8.681 -16.994 1.00 78.19 172 ASP A CA 1
ATOM 1337 C C . ASP A 1 172 ? 4.564 8.303 -17.078 1.00 78.19 172 ASP A C 1
ATOM 1339 O O . ASP A 1 172 ? 5.077 8.095 -18.177 1.00 78.19 172 ASP A O 1
ATOM 1343 N N . ASP A 1 173 ? 5.286 8.231 -15.949 1.00 80.25 173 ASP A N 1
ATOM 1344 C CA . ASP A 1 173 ? 6.696 7.828 -15.936 1.00 80.25 173 ASP A CA 1
ATOM 1345 C C . ASP A 1 173 ? 6.789 6.290 -15.969 1.00 80.25 173 ASP A C 1
ATOM 1347 O O . ASP A 1 173 ? 6.527 5.638 -14.954 1.00 80.25 173 ASP A O 1
ATOM 1351 N N . PRO A 1 174 ? 7.237 5.679 -17.087 1.00 73.62 174 PRO A N 1
ATOM 1352 C CA . PRO A 1 174 ? 7.334 4.223 -17.220 1.00 73.62 174 PRO A CA 1
ATOM 1353 C C . PRO A 1 174 ? 8.375 3.595 -16.279 1.00 73.62 174 PRO A C 1
ATOM 1355 O O . PRO A 1 174 ? 8.509 2.374 -16.223 1.00 73.62 174 PRO A O 1
ATOM 1358 N N . ASN A 1 175 ? 9.150 4.410 -15.559 1.00 76.75 175 ASN A N 1
ATOM 1359 C CA . ASN A 1 175 ? 10.061 3.945 -14.522 1.00 76.75 175 ASN A CA 1
ATOM 1360 C C . ASN A 1 175 ? 9.377 3.709 -13.181 1.00 76.75 175 ASN A C 1
ATOM 1362 O O . ASN A 1 175 ? 9.949 3.017 -12.344 1.00 76.75 175 ASN A O 1
ATOM 1366 N N . VAL A 1 176 ? 8.211 4.299 -12.927 1.00 84.62 176 VAL A N 1
ATOM 1367 C CA . VAL A 1 176 ? 7.553 4.188 -11.625 1.00 84.62 176 VAL A CA 1
ATOM 1368 C C . VAL A 1 176 ? 6.837 2.846 -11.551 1.00 84.62 176 VAL A C 1
ATOM 1370 O O . VAL A 1 176 ? 5.750 2.669 -12.088 1.00 84.62 176 VAL A O 1
ATOM 1373 N N . VAL A 1 177 ? 7.449 1.880 -10.865 1.00 81.81 177 VAL A N 1
ATOM 1374 C CA . VAL A 1 177 ? 6.869 0.533 -10.708 1.00 81.81 177 VAL A CA 1
ATOM 1375 C C . VAL A 1 177 ? 5.901 0.456 -9.533 1.00 81.81 177 VAL A C 1
ATOM 1377 O O . VAL A 1 177 ? 4.982 -0.365 -9.520 1.00 81.81 177 VAL A O 1
ATOM 1380 N N . ALA A 1 178 ? 6.102 1.314 -8.534 1.00 88.25 178 ALA A N 1
ATOM 1381 C CA . ALA A 1 178 ? 5.269 1.346 -7.352 1.00 88.25 178 ALA A CA 1
ATOM 1382 C C . ALA A 1 178 ? 5.220 2.722 -6.702 1.00 88.25 178 ALA A C 1
ATOM 1384 O O . ALA A 1 178 ? 6.170 3.508 -6.757 1.00 88.25 178 ALA A O 1
ATOM 1385 N N . VAL A 1 179 ? 4.108 2.949 -6.016 1.00 90.94 179 VAL A N 1
ATOM 1386 C CA . VAL A 1 179 ? 3.854 4.107 -5.185 1.00 90.94 179 VAL A CA 1
ATOM 1387 C C . VAL A 1 179 ? 3.574 3.667 -3.759 1.00 90.94 179 VAL A C 1
ATOM 1389 O O . VAL A 1 179 ? 2.656 2.893 -3.520 1.00 90.94 179 VAL A O 1
ATOM 1392 N N . VAL A 1 180 ? 4.320 4.189 -2.793 1.00 91.19 180 VAL A N 1
ATOM 1393 C CA . VAL A 1 180 ? 4.076 3.941 -1.368 1.00 91.19 180 VAL A CA 1
ATOM 1394 C C . VAL A 1 180 ? 3.300 5.111 -0.774 1.00 91.19 180 VAL A C 1
ATOM 1396 O O . VAL A 1 180 ? 3.651 6.272 -0.982 1.00 91.19 180 VAL A O 1
ATOM 1399 N N . THR A 1 181 ? 2.250 4.809 -0.016 1.00 90.81 181 THR A N 1
ATOM 1400 C CA . THR A 1 181 ? 1.388 5.791 0.652 1.00 90.81 181 THR A CA 1
ATOM 1401 C C . THR A 1 181 ? 1.261 5.498 2.139 1.00 90.81 181 THR A C 1
ATOM 1403 O O . THR A 1 181 ? 1.307 4.346 2.579 1.00 90.81 181 THR A O 1
ATOM 1406 N N . ALA A 1 182 ? 1.091 6.564 2.920 1.00 84.12 182 ALA A N 1
ATOM 1407 C CA . ALA A 1 182 ? 1.058 6.496 4.375 1.00 84.12 182 ALA A CA 1
ATOM 1408 C C . ALA A 1 182 ? -0.353 6.493 4.962 1.00 84.12 182 ALA A C 1
ATOM 1410 O O . ALA A 1 182 ? -0.475 6.397 6.172 1.00 84.12 182 ALA A O 1
ATOM 1411 N N . THR A 1 183 ? -1.400 6.733 4.171 1.00 82.44 183 THR A N 1
ATOM 1412 C CA . THR A 1 183 ? -2.775 6.827 4.682 1.00 82.44 183 THR A CA 1
ATOM 1413 C C . THR A 1 183 ? -3.773 6.306 3.658 1.00 82.44 183 THR A C 1
ATOM 1415 O O . THR A 1 183 ? -3.560 6.450 2.453 1.00 82.44 183 THR A O 1
ATOM 1418 N N . THR A 1 184 ? -4.916 5.797 4.128 1.00 81.44 184 THR A N 1
ATOM 1419 C CA . THR A 1 184 ? -6.044 5.408 3.266 1.00 81.44 184 THR A CA 1
ATOM 1420 C C . THR A 1 184 ? -6.461 6.535 2.325 1.00 81.44 184 THR A C 1
ATOM 1422 O O . THR A 1 184 ? -6.730 6.290 1.155 1.00 81.44 184 THR A O 1
ATOM 1425 N N . GLY A 1 185 ? -6.514 7.780 2.816 1.00 79.81 185 GLY A N 1
ATOM 1426 C CA . GLY A 1 185 ? -6.944 8.931 2.020 1.00 79.81 185 GLY A CA 1
ATOM 1427 C C . GLY A 1 185 ? -6.038 9.176 0.811 1.00 79.81 185 GLY A C 1
ATOM 1428 O O . GLY A 1 185 ? -6.540 9.391 -0.291 1.00 79.81 185 GLY A O 1
ATOM 1429 N N . GLN A 1 186 ? -4.718 9.070 0.998 1.00 81.00 186 GLN A N 1
ATOM 1430 C CA . GLN A 1 186 ? -3.755 9.135 -0.105 1.00 81.00 186 GLN A CA 1
ATOM 1431 C C . GLN A 1 186 ? -3.954 7.966 -1.073 1.00 81.00 186 GLN A C 1
ATOM 1433 O O . GLN A 1 186 ? -4.068 8.187 -2.275 1.00 81.00 186 GLN A O 1
ATOM 1438 N N . THR A 1 187 ? -4.052 6.735 -0.563 1.00 85.69 187 THR A N 1
ATOM 1439 C CA . THR A 1 187 ? -4.237 5.539 -1.400 1.00 85.69 187 THR A CA 1
ATOM 1440 C C . THR A 1 187 ? -5.512 5.630 -2.250 1.00 85.69 187 THR A C 1
ATOM 1442 O O . THR A 1 187 ? -5.475 5.395 -3.457 1.00 85.69 187 THR A O 1
ATOM 1445 N N . LEU A 1 188 ? -6.638 6.037 -1.656 1.00 83.81 188 LEU A N 1
ATOM 1446 C CA . LEU A 1 188 ? -7.908 6.219 -2.365 1.00 83.81 188 LEU A CA 1
ATOM 1447 C C . LEU A 1 188 ? -7.841 7.345 -3.400 1.00 83.81 188 LEU A C 1
ATOM 1449 O O . LEU A 1 188 ? -8.465 7.250 -4.450 1.00 83.81 188 LEU A O 1
ATOM 1453 N N . ALA A 1 189 ? -7.106 8.426 -3.134 1.00 82.81 189 ALA A N 1
ATOM 1454 C CA . ALA A 1 189 ? -6.959 9.509 -4.104 1.00 82.81 189 ALA A CA 1
ATOM 1455 C C . ALA A 1 189 ? -6.216 9.052 -5.372 1.00 82.81 189 ALA A C 1
ATOM 1457 O O . ALA A 1 189 ? -6.616 9.427 -6.472 1.00 82.81 189 ALA A O 1
ATOM 1458 N N . LEU A 1 190 ? -5.191 8.208 -5.225 1.00 82.94 190 LEU A N 1
ATOM 1459 C CA . LEU A 1 190 ? -4.389 7.701 -6.345 1.00 82.94 190 LEU A CA 1
ATOM 1460 C C . LEU A 1 190 ? -5.101 6.629 -7.179 1.00 82.94 190 LEU A C 1
ATOM 1462 O O . LEU A 1 190 ? -4.786 6.442 -8.348 1.00 82.94 190 LEU A O 1
ATOM 1466 N N . THR A 1 191 ? -6.058 5.921 -6.587 1.00 83.19 191 THR A N 1
ATOM 1467 C CA . THR A 1 191 ? -6.711 4.752 -7.202 1.00 83.19 191 THR A CA 1
ATOM 1468 C C . THR A 1 191 ? -8.026 5.074 -7.902 1.00 83.19 191 THR A C 1
ATOM 1470 O O . THR A 1 191 ? -8.582 4.225 -8.590 1.00 83.19 191 THR A O 1
ATOM 1473 N N . LYS A 1 192 ? -8.520 6.312 -7.783 1.00 81.56 192 LYS A N 1
ATOM 1474 C CA . LYS A 1 192 ? -9.755 6.776 -8.442 1.00 81.56 192 LYS A CA 1
ATOM 1475 C C . LYS A 1 192 ? -9.683 6.836 -9.967 1.00 81.56 192 LYS A C 1
ATOM 1477 O O . LYS A 1 192 ? -10.713 7.053 -10.599 1.00 81.56 192 LYS A O 1
ATOM 1482 N N . TYR A 1 193 ? -8.498 6.700 -10.546 1.00 76.19 193 TYR A N 1
ATOM 1483 C CA . TYR A 1 193 ? -8.269 6.943 -11.961 1.00 76.19 193 TYR A CA 1
ATOM 1484 C C . TYR A 1 193 ? -7.899 5.649 -12.674 1.00 76.19 193 TYR A C 1
ATOM 1486 O O . TYR A 1 193 ? -7.016 4.904 -12.244 1.00 76.19 193 TYR A O 1
ATOM 1494 N N . GLU A 1 194 ? -8.572 5.401 -13.792 1.00 75.44 194 GLU A N 1
ATOM 1495 C CA . GLU A 1 194 ? -8.269 4.285 -14.677 1.00 75.44 194 GLU A CA 1
ATOM 1496 C C . GLU A 1 194 ? -7.042 4.635 -15.519 1.00 75.44 194 GLU A C 1
ATOM 1498 O O . GLU A 1 194 ? -7.139 5.285 -16.557 1.00 75.44 194 GLU A O 1
ATOM 1503 N N . LEU A 1 195 ? -5.869 4.224 -15.048 1.00 74.44 195 LEU A N 1
ATOM 1504 C CA . LEU A 1 195 ? -4.652 4.265 -15.849 1.00 74.44 195 LEU A CA 1
ATOM 1505 C C . LEU A 1 195 ? -4.563 3.008 -16.720 1.00 74.44 195 LEU A C 1
ATOM 1507 O O . LEU A 1 195 ? -4.965 1.912 -16.309 1.00 74.44 195 LEU A O 1
ATOM 1511 N N . GLU A 1 196 ? -3.985 3.160 -17.910 1.00 71.88 196 GLU A N 1
ATOM 1512 C CA . GLU A 1 196 ? -3.655 2.028 -18.780 1.00 71.88 196 GLU A CA 1
ATOM 1513 C C . GLU A 1 196 ? -2.596 1.138 -18.105 1.00 71.88 196 GLU A C 1
ATOM 1515 O O . GLU A 1 196 ? -2.759 -0.082 -18.030 1.00 71.88 196 GLU A O 1
ATOM 1520 N N . ASN A 1 197 ? -1.591 1.770 -17.479 1.00 71.06 197 ASN A N 1
ATOM 1521 C CA . ASN A 1 197 ? -0.518 1.115 -16.733 1.00 71.06 197 ASN A CA 1
ATOM 1522 C C . ASN A 1 197 ? -0.290 1.740 -15.340 1.00 71.06 197 ASN A C 1
ATOM 1524 O O . ASN A 1 197 ? 0.724 2.398 -15.128 1.00 71.06 197 ASN A O 1
ATOM 1528 N N . PRO A 1 198 ? -1.213 1.569 -14.371 1.00 78.38 198 PRO A N 1
ATOM 1529 C CA . PRO A 1 198 ? -1.030 2.113 -13.039 1.00 78.38 198 PRO A CA 1
ATOM 1530 C C . PRO A 1 198 ? 0.135 1.413 -12.329 1.00 78.38 198 PRO A C 1
ATOM 1532 O O . PRO A 1 198 ? 0.215 0.178 -12.369 1.00 78.38 198 PRO A O 1
ATOM 1535 N N . PRO A 1 199 ? 0.976 2.162 -11.599 1.00 83.81 199 PRO A N 1
ATOM 1536 C CA . PRO A 1 199 ? 1.910 1.561 -10.665 1.00 83.81 199 PRO A CA 1
ATOM 1537 C C . PRO A 1 199 ? 1.159 0.822 -9.552 1.00 83.81 199 PRO A C 1
ATOM 1539 O O . PRO A 1 199 ? -0.015 1.087 -9.255 1.00 83.81 199 PRO A O 1
ATOM 1542 N N . VAL A 1 200 ? 1.863 -0.095 -8.895 1.00 87.12 200 VAL A N 1
ATOM 1543 C CA . VAL A 1 200 ? 1.356 -0.758 -7.688 1.00 87.12 200 VAL A CA 1
ATOM 1544 C C . VAL A 1 200 ? 1.313 0.256 -6.563 1.00 87.12 200 VAL A C 1
ATOM 1546 O O . VAL A 1 200 ? 2.329 0.865 -6.246 1.00 87.12 200 VAL A O 1
ATOM 1549 N N . VAL A 1 201 ? 0.166 0.422 -5.923 1.00 90.31 201 VAL A N 1
ATOM 1550 C CA . VAL A 1 201 ? 0.028 1.309 -4.773 1.00 90.31 201 VAL A CA 1
ATOM 1551 C C . VAL A 1 201 ? 0.138 0.484 -3.497 1.00 90.31 201 VAL A C 1
ATOM 1553 O O . VAL A 1 201 ? -0.718 -0.336 -3.193 1.00 90.31 201 VAL A O 1
ATOM 1556 N N . ILE A 1 202 ? 1.186 0.709 -2.718 1.00 90.88 202 ILE A N 1
ATOM 1557 C CA . ILE A 1 202 ? 1.371 0.090 -1.410 1.00 90.88 202 ILE A CA 1
ATOM 1558 C C . ILE A 1 202 ? 0.844 1.045 -0.348 1.00 90.88 202 ILE A C 1
ATOM 1560 O O . ILE A 1 202 ? 1.322 2.172 -0.205 1.00 90.88 202 ILE A O 1
ATOM 1564 N N . SER A 1 203 ? -0.143 0.590 0.411 1.00 91.25 203 SER A N 1
ATOM 1565 C CA . SER A 1 203 ? -0.677 1.307 1.558 1.00 91.25 203 SER A CA 1
ATOM 1566 C C . SER A 1 203 ? -0.088 0.734 2.840 1.00 91.25 203 SER A C 1
ATOM 1568 O O . SER A 1 203 ? -0.373 -0.405 3.216 1.00 91.25 203 SER A O 1
ATOM 1570 N N . CYS A 1 204 ? 0.756 1.517 3.516 1.00 89.31 204 CYS A N 1
ATOM 1571 C CA . CYS A 1 204 ? 1.426 1.052 4.730 1.00 89.31 204 CYS A CA 1
ATOM 1572 C C . CYS A 1 204 ? 0.485 0.976 5.935 1.00 89.31 204 CYS A C 1
ATOM 1574 O O . CYS A 1 204 ? 0.669 0.107 6.776 1.00 89.31 204 CYS A O 1
ATOM 1576 N N . THR A 1 205 ? -0.504 1.869 6.023 1.00 82.81 205 THR A N 1
ATOM 1577 C CA . THR A 1 205 ? -1.481 1.925 7.130 1.00 82.81 205 THR A CA 1
ATOM 1578 C C . THR A 1 205 ? -2.905 2.187 6.660 1.00 82.81 205 THR A C 1
ATOM 1580 O O . THR A 1 205 ? -3.761 2.559 7.459 1.00 82.81 205 THR A O 1
ATOM 1583 N N . GLY A 1 206 ? -3.183 2.059 5.362 1.00 74.94 206 GLY A N 1
ATOM 1584 C CA . GLY A 1 206 ? -4.546 2.215 4.889 1.00 74.94 206 GLY A CA 1
ATOM 1585 C C . GLY A 1 206 ? -5.397 1.054 5.372 1.00 74.94 206 GLY A C 1
ATOM 1586 O O . GLY A 1 206 ? -5.192 -0.065 4.932 1.00 74.94 206 GLY A O 1
ATOM 1587 N N . THR A 1 207 ? -6.346 1.301 6.267 1.00 73.38 207 THR A N 1
ATOM 1588 C CA . THR A 1 207 ? -7.127 0.225 6.893 1.00 73.38 207 THR A CA 1
ATOM 1589 C C . THR A 1 207 ? -8.510 0.020 6.267 1.00 73.38 207 THR A C 1
ATOM 1591 O O . THR A 1 207 ? -9.262 -0.845 6.706 1.00 73.38 207 THR A O 1
ATOM 1594 N N . SER A 1 208 ? -8.896 0.796 5.249 1.00 79.00 208 SER A N 1
ATOM 1595 C CA . SER A 1 208 ? -10.219 0.632 4.624 1.00 79.00 208 SER A CA 1
ATOM 1596 C C . SER A 1 208 ? -10.281 -0.642 3.786 1.00 79.00 208 SER A C 1
ATOM 1598 O O . SER A 1 208 ? -9.402 -0.870 2.954 1.00 79.00 208 SER A O 1
ATOM 1600 N N . THR A 1 209 ? -11.359 -1.423 3.910 1.00 73.56 209 THR A N 1
ATOM 1601 C CA . THR A 1 209 ? -11.540 -2.608 3.052 1.00 73.56 209 THR A CA 1
ATOM 1602 C C . THR A 1 209 ? -11.815 -2.235 1.597 1.00 73.56 209 THR A C 1
ATOM 1604 O O . THR A 1 209 ? -11.637 -3.048 0.693 1.00 73.56 209 THR A O 1
ATOM 1607 N N . GLN A 1 210 ? -12.178 -0.979 1.320 1.00 78.50 210 GLN A N 1
ATOM 1608 C CA . GLN A 1 210 ? -12.274 -0.503 -0.057 1.00 78.50 210 GLN A CA 1
ATOM 1609 C C . GLN A 1 210 ? -10.943 -0.674 -0.787 1.00 78.50 210 GLN A C 1
ATOM 1611 O O . GLN A 1 210 ? -10.950 -0.959 -1.976 1.00 78.50 210 GLN A O 1
ATOM 1616 N N . LEU A 1 211 ? -9.814 -0.564 -0.075 1.00 80.88 211 LEU A N 1
ATOM 1617 C CA . LEU A 1 211 ? -8.485 -0.740 -0.649 1.00 80.88 211 LEU A CA 1
ATOM 1618 C C . LEU A 1 211 ? -8.206 -2.180 -1.077 1.00 80.88 211 LEU A C 1
ATOM 1620 O O . LEU A 1 211 ? -7.579 -2.373 -2.112 1.00 80.88 211 LEU A O 1
ATOM 1624 N N . VAL A 1 212 ? -8.687 -3.181 -0.331 1.00 77.69 212 VAL A N 1
ATOM 1625 C CA . VAL A 1 212 ? -8.417 -4.596 -0.653 1.00 77.69 212 VAL A CA 1
ATOM 1626 C C . VAL A 1 212 ? -9.151 -5.068 -1.911 1.00 77.69 212 VAL A C 1
ATOM 1628 O O . VAL A 1 212 ? -8.786 -6.082 -2.495 1.00 77.69 212 VAL A O 1
ATOM 1631 N N . ASN A 1 213 ? -10.161 -4.317 -2.357 1.00 80.50 213 ASN A N 1
ATOM 1632 C CA . ASN A 1 213 ? -10.906 -4.594 -3.584 1.00 80.50 213 ASN A CA 1
ATOM 1633 C C . ASN A 1 213 ? -10.312 -3.901 -4.822 1.00 80.50 213 ASN A C 1
ATOM 1635 O O . ASN A 1 213 ? -10.854 -4.040 -5.919 1.00 80.50 213 ASN A O 1
ATOM 1639 N N . ILE A 1 214 ? -9.229 -3.133 -4.666 1.00 83.50 214 ILE A N 1
ATOM 1640 C CA . ILE A 1 214 ? -8.589 -2.421 -5.770 1.00 83.50 214 ILE A CA 1
ATOM 1641 C C . ILE A 1 214 ? -7.412 -3.252 -6.269 1.00 83.50 214 ILE A C 1
ATOM 1643 O O . ILE A 1 214 ? -6.433 -3.456 -5.559 1.00 83.50 214 ILE A O 1
ATOM 1647 N N . ASP A 1 215 ? -7.492 -3.684 -7.528 1.00 82.75 215 ASP A N 1
ATOM 1648 C CA . ASP A 1 215 ? -6.551 -4.636 -8.122 1.00 82.75 215 ASP A CA 1
ATOM 1649 C C . ASP A 1 215 ? -5.074 -4.253 -7.956 1.00 82.75 215 ASP A C 1
ATOM 1651 O O . ASP A 1 215 ? -4.243 -5.125 -7.731 1.00 82.75 215 ASP A O 1
ATOM 1655 N N . ASN A 1 216 ? -4.724 -2.971 -8.064 1.00 83.38 216 ASN A N 1
ATOM 1656 C CA . ASN A 1 216 ? -3.341 -2.504 -7.962 1.00 83.38 216 ASN A CA 1
ATOM 1657 C C . ASN A 1 216 ? -2.953 -1.987 -6.577 1.00 83.38 216 ASN A C 1
ATOM 1659 O O . ASN A 1 216 ? -1.913 -1.341 -6.465 1.00 83.38 216 ASN A O 1
ATOM 1663 N N . VAL A 1 217 ? -3.749 -2.253 -5.541 1.00 87.75 217 VAL A N 1
ATOM 1664 C CA . VAL A 1 217 ? -3.424 -1.864 -4.170 1.00 87.75 217 VAL A CA 1
ATOM 1665 C C . VAL A 1 217 ? -2.949 -3.068 -3.371 1.00 87.75 217 VAL A C 1
ATOM 1667 O O . VAL A 1 217 ? -3.575 -4.121 -3.357 1.00 87.75 217 VAL A O 1
ATOM 1670 N N . VAL A 1 218 ? -1.839 -2.889 -2.664 1.00 87.50 218 VAL A N 1
ATOM 1671 C CA . VAL A 1 218 ? -1.342 -3.823 -1.654 1.00 87.50 218 VAL A CA 1
ATOM 1672 C C . VAL A 1 218 ? -1.447 -3.131 -0.308 1.00 87.50 218 VAL A C 1
ATOM 1674 O O . VAL A 1 218 ? -0.863 -2.067 -0.105 1.00 87.50 218 VAL A O 1
ATOM 1677 N N . VAL A 1 219 ? -2.169 -3.734 0.628 1.00 87.69 219 VAL A N 1
ATOM 1678 C CA . VAL A 1 219 ? -2.298 -3.210 1.987 1.00 87.69 219 VAL A CA 1
ATOM 1679 C C . VAL A 1 219 ? -1.388 -4.009 2.916 1.00 87.69 219 VAL A C 1
ATOM 1681 O O . VAL A 1 219 ? -1.474 -5.232 2.970 1.00 87.69 219 VAL A O 1
ATOM 1684 N N . LEU A 1 220 ? -0.481 -3.328 3.624 1.00 87.69 220 LEU A N 1
ATOM 1685 C CA . LEU A 1 220 ? 0.461 -3.984 4.545 1.00 87.69 220 LEU A CA 1
ATOM 1686 C C . LEU A 1 220 ? -0.034 -4.027 5.988 1.00 87.69 220 LEU A C 1
ATOM 1688 O O . LEU A 1 220 ? 0.404 -4.891 6.753 1.00 87.69 220 LEU A O 1
ATOM 1692 N N . ALA A 1 221 ? -0.885 -3.074 6.360 1.00 85.19 221 ALA A N 1
ATOM 1693 C CA . ALA A 1 221 ? -1.544 -3.030 7.653 1.00 85.19 221 ALA A CA 1
ATOM 1694 C C . ALA A 1 221 ? -2.841 -3.837 7.630 1.00 85.19 221 ALA A C 1
ATOM 1696 O O . ALA A 1 221 ? -3.515 -3.853 6.605 1.00 85.19 221 ALA A O 1
ATOM 1697 N N . PRO A 1 222 ? -3.239 -4.447 8.753 1.00 80.56 222 PRO A N 1
ATOM 1698 C CA . PRO A 1 222 ? -4.569 -5.015 8.883 1.00 80.56 222 PRO A CA 1
ATOM 1699 C C . PRO A 1 222 ? -5.667 -4.009 8.528 1.00 80.56 222 PRO A C 1
ATOM 1701 O O . PRO A 1 222 ? -5.624 -2.849 8.949 1.00 80.56 222 PRO A O 1
ATOM 1704 N N . ASP A 1 223 ? -6.676 -4.468 7.798 1.00 79.44 223 ASP A N 1
ATOM 1705 C CA . ASP A 1 223 ? -7.864 -3.667 7.538 1.00 79.44 223 ASP A CA 1
ATOM 1706 C C . ASP A 1 223 ? -8.777 -3.577 8.783 1.00 79.44 223 ASP A C 1
ATOM 1708 O O . ASP A 1 223 ? -8.596 -4.254 9.803 1.00 79.44 223 ASP A O 1
ATOM 1712 N N . ASN A 1 224 ? -9.778 -2.703 8.714 1.00 75.50 224 ASN A N 1
ATOM 1713 C CA . ASN A 1 224 ? -10.753 -2.512 9.788 1.00 75.50 224 ASN A CA 1
ATOM 1714 C C . ASN A 1 224 ? -11.628 -3.751 10.004 1.00 75.50 224 ASN A C 1
ATOM 1716 O O . ASN A 1 224 ? -12.148 -3.959 11.098 1.00 75.50 224 ASN A O 1
ATOM 1720 N N . LEU A 1 225 ? -11.779 -4.588 8.979 1.00 76.75 225 LEU A N 1
ATOM 1721 C CA . LEU A 1 225 ? -12.496 -5.850 9.075 1.00 76.75 225 LEU A CA 1
ATOM 1722 C C . LEU A 1 225 ? -11.775 -6.809 10.033 1.00 76.75 225 LEU A C 1
ATOM 1724 O O . LEU A 1 225 ? -12.398 -7.384 10.925 1.00 76.75 225 LEU A O 1
ATOM 1728 N N . GLN A 1 226 ? -10.453 -6.929 9.908 1.00 76.94 226 GLN A N 1
ATOM 1729 C CA . GLN A 1 226 ? -9.613 -7.698 10.827 1.00 76.94 226 GLN A CA 1
ATOM 1730 C C . GLN A 1 226 ? -9.589 -7.089 12.236 1.00 76.94 226 GLN A C 1
ATOM 1732 O O . GLN A 1 226 ? -9.578 -7.826 13.223 1.00 76.94 226 GLN A O 1
ATOM 1737 N N . GLN A 1 227 ? -9.667 -5.759 12.359 1.00 75.00 227 GLN A N 1
ATOM 1738 C CA . GLN A 1 227 ? -9.865 -5.112 13.664 1.00 75.00 227 GLN A CA 1
ATOM 1739 C C . GLN A 1 227 ? -11.197 -5.528 14.299 1.00 75.00 227 GLN A C 1
ATOM 1741 O O . GLN A 1 227 ? -11.215 -5.941 15.456 1.00 75.00 227 GLN A O 1
ATOM 1746 N N . GLY A 1 228 ? -12.298 -5.484 13.541 1.00 75.38 228 GLY A N 1
ATOM 1747 C CA . GLY A 1 228 ? -13.623 -5.916 13.999 1.00 75.38 228 GLY A CA 1
ATOM 1748 C C . GLY A 1 228 ? -13.658 -7.392 14.413 1.00 75.38 228 GLY A C 1
ATOM 1749 O O . GLY A 1 228 ? -14.197 -7.724 15.469 1.00 75.38 228 GLY A O 1
ATOM 1750 N N . LYS A 1 229 ? -13.001 -8.268 13.641 1.00 77.38 229 LYS A N 1
ATOM 1751 C CA . LYS A 1 229 ? -12.782 -9.682 13.994 1.00 77.38 229 LYS A CA 1
ATOM 1752 C C . LYS A 1 229 ? -12.106 -9.833 15.348 1.00 77.38 229 LYS A C 1
ATOM 1754 O O . LYS A 1 229 ? -12.576 -10.583 16.200 1.00 77.38 229 LYS A O 1
ATOM 1759 N N . LEU A 1 230 ? -11.005 -9.116 15.556 1.00 75.88 230 LEU A N 1
ATOM 1760 C CA . LEU A 1 230 ? -10.259 -9.217 16.798 1.00 75.88 230 LEU A CA 1
ATOM 1761 C C . LEU A 1 230 ? -11.041 -8.669 17.987 1.00 75.88 230 LEU A C 1
ATOM 1763 O O . LEU A 1 230 ? -10.994 -9.271 19.059 1.00 75.88 230 LEU A O 1
ATOM 1767 N N . VAL A 1 231 ? -11.758 -7.556 17.802 1.00 75.25 231 VAL A N 1
ATOM 1768 C CA . VAL A 1 231 ? -12.685 -7.029 18.806 1.00 75.25 231 VAL A CA 1
ATOM 1769 C C . VAL A 1 231 ? -13.620 -8.148 19.245 1.00 75.25 231 VAL A C 1
ATOM 1771 O O . VAL A 1 231 ? -13.598 -8.525 20.413 1.00 75.25 231 VAL A O 1
ATOM 1774 N N . PHE A 1 232 ? -14.372 -8.721 18.304 1.00 77.56 232 PHE A N 1
ATOM 1775 C CA . PHE A 1 232 ? -15.350 -9.768 18.582 1.00 77.56 232 PHE A CA 1
ATOM 1776 C C . PHE A 1 232 ? -14.721 -10.964 19.309 1.00 77.56 232 PHE A C 1
ATOM 1778 O O . PHE A 1 232 ? -15.181 -11.350 20.385 1.00 77.56 232 PHE A O 1
ATOM 1785 N N . ASN A 1 233 ? -13.602 -11.476 18.789 1.00 78.69 233 ASN A N 1
ATOM 1786 C CA . ASN A 1 233 ? -12.887 -12.604 19.384 1.00 78.69 233 ASN A CA 1
ATOM 1787 C C . ASN A 1 233 ? -12.403 -12.300 20.810 1.00 78.69 233 ASN A C 1
ATOM 1789 O O . ASN A 1 233 ? -12.465 -13.167 21.677 1.00 78.69 233 ASN A O 1
ATOM 1793 N N . THR A 1 234 ? -11.967 -11.065 21.079 1.00 76.00 234 THR A N 1
ATOM 1794 C CA . THR A 1 234 ? -11.510 -10.637 22.410 1.00 76.00 234 THR A CA 1
ATOM 1795 C C . THR A 1 234 ? -12.655 -10.639 23.419 1.00 76.00 234 THR A C 1
ATOM 1797 O O . THR A 1 234 ? -12.488 -11.120 24.540 1.00 76.00 234 THR A O 1
ATOM 1800 N N . VAL A 1 235 ? -13.834 -10.131 23.043 1.00 76.81 235 VAL A N 1
ATOM 1801 C CA . VAL A 1 235 ? -15.009 -10.155 23.935 1.00 76.81 235 VAL A CA 1
ATOM 1802 C C . VAL A 1 235 ? -15.473 -11.571 24.171 1.00 76.81 235 VAL A C 1
ATOM 1804 O O . VAL A 1 235 ? -15.801 -11.920 25.302 1.00 76.81 235 VAL A O 1
ATOM 1807 N N . ASN A 1 236 ? -15.491 -12.381 23.116 1.00 79.00 236 ASN A N 1
ATOM 1808 C CA . ASN A 1 236 ? -15.919 -13.759 23.225 1.00 79.00 236 ASN A CA 1
ATOM 1809 C C . ASN A 1 236 ? -14.984 -14.547 24.157 1.00 79.00 236 ASN A C 1
ATOM 1811 O O . ASN A 1 236 ? -15.452 -15.164 25.109 1.00 79.00 236 ASN A O 1
ATOM 1815 N N . ALA A 1 237 ? -13.665 -14.403 23.997 1.00 78.75 237 ALA A N 1
ATOM 1816 C CA . ALA A 1 237 ? -12.679 -14.989 24.906 1.00 78.75 237 ALA A CA 1
ATOM 1817 C C . ALA A 1 237 ? -12.830 -14.480 26.356 1.00 78.75 237 ALA A C 1
ATOM 1819 O O . ALA A 1 237 ? -12.674 -15.235 27.323 1.00 78.75 237 ALA A O 1
ATOM 1820 N N . TYR A 1 238 ? -13.166 -13.200 26.542 1.00 78.69 238 TYR A N 1
ATOM 1821 C CA . TYR A 1 238 ? -13.460 -12.648 27.865 1.00 78.69 238 TYR A CA 1
ATOM 1822 C C . TYR A 1 238 ? -14.732 -13.262 28.479 1.00 78.69 238 TYR A C 1
ATOM 1824 O O . TYR A 1 238 ? -14.715 -13.648 29.649 1.00 78.69 238 TYR A O 1
ATOM 1832 N N . ALA A 1 239 ? -15.810 -13.407 27.706 1.00 80.56 239 ALA A N 1
ATOM 1833 C CA . ALA A 1 239 ? -17.048 -14.045 28.151 1.00 80.56 239 ALA A CA 1
ATOM 1834 C C . ALA A 1 239 ? -16.806 -15.507 28.562 1.00 80.56 239 ALA A C 1
ATOM 1836 O O . ALA A 1 239 ? -17.159 -15.914 29.673 1.00 80.56 239 ALA A O 1
ATOM 1837 N N . GLU A 1 240 ? -16.111 -16.265 27.710 1.00 80.50 240 GLU A N 1
ATOM 1838 C CA . GLU A 1 240 ? -15.748 -17.665 27.942 1.00 80.50 240 GLU A CA 1
ATOM 1839 C C . GLU A 1 240 ? -14.903 -17.838 29.210 1.00 80.50 240 GLU A C 1
ATOM 1841 O O . GLU A 1 240 ? -15.243 -18.644 30.082 1.00 80.50 240 GLU A O 1
ATOM 1846 N N . SER A 1 241 ? -13.835 -17.046 29.364 1.00 78.81 241 SER A N 1
ATOM 1847 C CA . SER A 1 241 ? -12.928 -17.141 30.519 1.00 78.81 241 SER A CA 1
ATOM 1848 C C . SER A 1 241 ? -13.598 -16.810 31.856 1.00 78.81 241 SER A C 1
ATOM 1850 O O . SER A 1 241 ? -13.205 -17.356 32.888 1.00 78.81 241 SER A O 1
ATOM 1852 N N . ASN A 1 242 ? -14.634 -15.966 31.850 1.00 79.00 242 ASN A N 1
ATOM 1853 C CA . ASN A 1 242 ? -15.396 -15.619 33.050 1.00 79.00 242 ASN A CA 1
ATOM 1854 C C . ASN A 1 242 ? -16.632 -16.503 33.260 1.00 79.00 242 ASN A C 1
ATOM 1856 O O . ASN A 1 242 ? -17.308 -16.348 34.277 1.00 79.00 242 ASN A O 1
ATOM 1860 N N . GLN A 1 243 ? -16.929 -17.426 32.336 1.00 82.06 243 GLN A N 1
ATOM 1861 C CA . GLN A 1 243 ? -18.149 -18.243 32.344 1.00 82.06 243 GLN A CA 1
ATOM 1862 C C . GLN A 1 243 ? -19.423 -17.391 32.510 1.00 82.06 243 GLN A C 1
ATOM 1864 O O . GLN A 1 243 ? -20.386 -17.796 33.165 1.00 82.06 243 GLN A O 1
ATOM 1869 N N . GLN A 1 244 ? -19.417 -16.181 31.946 1.00 81.44 244 GLN A N 1
ATOM 1870 C CA . GLN A 1 244 ? -20.512 -15.221 32.020 1.00 81.44 244 GLN A CA 1
ATOM 1871 C C . GLN A 1 244 ? -20.874 -14.714 30.632 1.00 81.44 244 GLN A C 1
ATOM 1873 O O . GLN A 1 244 ? -19.999 -14.388 29.836 1.00 81.44 244 GLN A O 1
ATOM 1878 N N . GLN A 1 245 ? -22.174 -14.609 30.355 1.00 82.75 245 GLN A N 1
ATOM 1879 C CA . GLN A 1 245 ? -22.630 -13.877 29.179 1.00 82.75 245 GLN A CA 1
ATOM 1880 C C . GLN A 1 245 ? -22.248 -12.409 29.336 1.00 82.75 245 GLN A C 1
ATOM 1882 O O . GLN A 1 245 ? -22.575 -11.779 30.346 1.00 82.75 245 GLN A O 1
ATOM 1887 N N . VAL A 1 246 ? -21.563 -11.870 28.332 1.00 85.25 246 VAL A N 1
ATOM 1888 C CA . VAL A 1 246 ? -21.140 -10.471 28.318 1.00 85.25 246 VAL A CA 1
ATOM 1889 C C . VAL A 1 246 ? -21.931 -9.760 27.239 1.00 85.25 246 VAL A C 1
ATOM 1891 O O . VAL A 1 246 ? -21.719 -9.965 26.048 1.00 85.25 246 VAL A O 1
ATOM 1894 N N . GLY A 1 247 ? -22.863 -8.917 27.663 1.00 88.25 247 GLY A N 1
ATOM 1895 C CA . GLY A 1 247 ? -23.522 -7.999 26.750 1.00 88.25 247 GLY A CA 1
ATOM 1896 C C . GLY A 1 247 ? -22.551 -6.912 26.295 1.00 88.25 247 GLY A C 1
ATOM 1897 O O . GLY A 1 247 ? -21.779 -6.388 27.098 1.00 88.25 247 GLY A O 1
ATOM 1898 N N . TYR A 1 248 ? -22.587 -6.547 25.022 1.00 89.81 248 TYR A N 1
ATOM 1899 C CA . TYR A 1 248 ? -21.840 -5.405 24.514 1.00 89.81 248 TYR A CA 1
ATOM 1900 C C . TYR A 1 248 ? -22.689 -4.556 23.579 1.00 89.81 248 TYR A C 1
ATOM 1902 O O . TYR A 1 248 ? -23.673 -5.021 23.012 1.00 89.81 248 TYR A O 1
ATOM 1910 N N . ALA A 1 249 ? -22.313 -3.295 23.415 1.00 91.81 249 ALA A N 1
ATOM 1911 C CA . ALA A 1 249 ? -22.941 -2.405 22.451 1.00 91.81 249 ALA A CA 1
ATOM 1912 C C . ALA A 1 249 ? -21.900 -1.774 21.529 1.00 91.81 249 ALA A C 1
ATOM 1914 O O . ALA A 1 249 ? -20.732 -1.644 21.895 1.00 91.81 249 ALA A O 1
ATOM 1915 N N . ILE A 1 250 ? -22.332 -1.363 20.340 1.00 89.69 250 ILE A N 1
ATOM 1916 C CA . ILE A 1 250 ? -21.492 -0.644 19.378 1.00 89.69 250 ILE A CA 1
ATOM 1917 C C . ILE A 1 250 ? -21.950 0.810 19.312 1.00 89.69 250 ILE A C 1
ATOM 1919 O O . ILE A 1 250 ? -23.147 1.090 19.236 1.00 89.69 250 ILE A O 1
ATOM 1923 N N . LEU A 1 251 ? -20.992 1.731 19.320 1.00 90.94 251 LEU A N 1
ATOM 1924 C CA . LEU A 1 251 ? -21.193 3.156 19.117 1.00 90.94 251 LEU A CA 1
ATOM 1925 C C . LEU A 1 251 ? -20.384 3.626 17.902 1.00 90.94 251 LEU A C 1
ATOM 1927 O O . LEU A 1 251 ? -19.154 3.641 17.928 1.00 90.94 251 LEU A O 1
ATOM 1931 N N . LEU A 1 252 ? -21.095 4.020 16.849 1.00 88.25 252 LEU A N 1
ATOM 1932 C CA . LEU A 1 252 ? -20.554 4.351 15.536 1.00 88.25 252 LEU A CA 1
ATOM 1933 C C . LEU A 1 252 ? -20.541 5.865 15.296 1.00 88.25 252 LEU A C 1
ATOM 1935 O O . LEU A 1 252 ? -21.589 6.507 15.348 1.00 88.25 252 LEU A O 1
ATOM 1939 N N . ASP A 1 253 ? -19.386 6.430 14.961 1.00 87.12 253 ASP A N 1
ATOM 1940 C CA . ASP A 1 253 ? -19.286 7.794 14.435 1.00 87.12 253 ASP A CA 1
ATOM 1941 C C . ASP A 1 253 ? -19.488 7.784 12.914 1.00 87.12 253 ASP A C 1
ATOM 1943 O O . ASP A 1 253 ? -18.669 7.263 12.158 1.00 87.12 253 ASP A O 1
ATOM 1947 N N . THR A 1 254 ? -20.587 8.375 12.458 1.00 83.81 254 THR A N 1
ATOM 1948 C CA . THR A 1 254 ? -21.028 8.336 11.053 1.00 83.81 254 THR A CA 1
ATOM 1949 C C . THR A 1 254 ? -20.490 9.471 10.192 1.00 83.81 254 THR A C 1
ATOM 1951 O O . THR A 1 254 ? -20.854 9.582 9.019 1.00 83.81 254 THR A O 1
ATOM 1954 N N . ARG A 1 255 ? -19.610 10.325 10.726 1.00 80.25 255 ARG A N 1
ATOM 1955 C CA . ARG A 1 255 ? -19.037 11.420 9.939 1.00 80.25 255 ARG A CA 1
ATOM 1956 C C . ARG A 1 255 ? -18.275 10.874 8.725 1.00 80.25 255 ARG A C 1
ATOM 1958 O O . ARG A 1 255 ? -17.604 9.858 8.801 1.00 80.25 255 ARG A O 1
ATOM 1965 N N . THR A 1 256 ? -18.362 11.547 7.581 1.00 56.62 256 THR A N 1
ATOM 1966 C CA . THR A 1 256 ? -17.970 11.012 6.257 1.00 56.62 256 THR A CA 1
ATOM 1967 C C . THR A 1 256 ? -16.535 10.491 6.135 1.00 56.62 256 THR A C 1
ATOM 1969 O O . THR A 1 256 ? -16.282 9.601 5.329 1.00 56.62 256 THR A O 1
ATOM 1972 N N . SER A 1 257 ? -15.588 11.026 6.908 1.00 56.16 257 SER A N 1
ATOM 1973 C CA . SER A 1 257 ? -14.214 10.518 6.946 1.00 56.16 257 SER A CA 1
ATOM 1974 C C . SER A 1 257 ? -14.049 9.298 7.847 1.00 56.16 257 SER A C 1
ATOM 1976 O O . SER A 1 257 ? -13.120 8.550 7.606 1.00 56.16 257 SER A O 1
ATOM 1978 N N . SER A 1 258 ? -14.916 9.072 8.836 1.00 52.22 258 SER A N 1
ATOM 1979 C CA . SER A 1 258 ? -14.972 7.872 9.684 1.00 52.22 258 SER A CA 1
ATOM 1980 C C . SER A 1 258 ? -15.911 6.804 9.115 1.00 52.22 258 SER A C 1
ATOM 1982 O O . SER A 1 258 ? -15.636 5.624 9.276 1.00 52.22 258 SER A O 1
ATOM 1984 N N . ALA A 1 259 ? -16.954 7.183 8.373 1.00 49.53 259 ALA A N 1
ATOM 1985 C CA . ALA A 1 259 ? -17.959 6.282 7.808 1.00 49.53 259 ALA A CA 1
ATOM 1986 C C . ALA A 1 259 ? -17.343 5.157 6.958 1.00 49.53 259 ALA A C 1
ATOM 1988 O O . ALA A 1 259 ? -17.620 3.987 7.198 1.00 49.53 259 ALA A O 1
ATOM 1989 N N . ALA A 1 260 ? -16.438 5.481 6.028 1.00 53.66 260 ALA A N 1
ATOM 1990 C CA . ALA A 1 260 ? -15.766 4.468 5.203 1.00 53.66 260 ALA A CA 1
ATOM 1991 C C . ALA A 1 260 ? -14.864 3.510 6.010 1.00 53.66 260 ALA A C 1
ATOM 1993 O O . ALA A 1 260 ? -14.531 2.437 5.523 1.00 53.66 260 ALA A O 1
ATOM 1994 N N . TYR A 1 261 ? -14.456 3.896 7.223 1.00 56.91 261 TYR A N 1
ATOM 1995 C CA . TYR A 1 261 ? -13.683 3.045 8.131 1.00 56.91 261 TYR A CA 1
ATOM 1996 C C . TYR A 1 261 ? -14.595 2.213 9.038 1.00 56.91 261 TYR A C 1
ATOM 1998 O O . TYR A 1 261 ? -14.288 1.071 9.369 1.00 56.91 261 TYR A O 1
ATOM 2006 N N . ALA A 1 262 ? -15.717 2.810 9.419 1.00 56.91 262 ALA A N 1
ATOM 2007 C CA . ALA A 1 262 ? -16.677 2.325 10.385 1.00 56.91 262 ALA A CA 1
ATOM 2008 C C . ALA A 1 262 ? -17.603 1.234 9.835 1.00 56.91 262 ALA A C 1
ATOM 2010 O O . ALA A 1 262 ? -17.890 0.275 10.548 1.00 56.91 262 ALA A O 1
ATOM 2011 N N . PHE A 1 263 ? -18.048 1.362 8.580 1.00 59.56 263 PHE A N 1
ATOM 2012 C CA . PHE A 1 263 ? -19.033 0.451 7.992 1.00 59.56 263 PHE A CA 1
ATOM 2013 C C . PHE A 1 263 ? -18.515 -0.982 7.838 1.00 59.56 263 PHE A C 1
ATOM 2015 O O . PHE A 1 263 ? -19.260 -1.907 8.121 1.00 59.56 263 PHE A O 1
ATOM 2022 N N . ASP A 1 264 ? -17.243 -1.188 7.499 1.00 62.72 264 ASP A N 1
ATOM 2023 C CA . ASP A 1 264 ? -16.730 -2.540 7.232 1.00 62.72 264 ASP A CA 1
ATOM 2024 C C . ASP A 1 264 ? -16.582 -3.387 8.507 1.00 62.72 264 ASP A C 1
ATOM 2026 O O . ASP A 1 264 ? -16.956 -4.561 8.547 1.00 62.72 264 ASP A O 1
ATOM 2030 N N . ALA A 1 265 ? -16.056 -2.779 9.576 1.00 58.84 265 ALA A N 1
ATOM 2031 C CA . ALA A 1 265 ? -15.970 -3.418 10.888 1.00 58.84 265 ALA A CA 1
ATOM 2032 C C . ALA A 1 265 ? -17.372 -3.670 11.464 1.00 58.84 265 ALA A C 1
ATOM 2034 O O . ALA A 1 265 ? -17.629 -4.716 12.059 1.00 58.84 265 ALA A O 1
ATOM 2035 N N . TYR A 1 266 ? -18.281 -2.716 11.258 1.00 64.62 266 TYR A N 1
ATOM 2036 C CA . TYR A 1 266 ? -19.668 -2.792 11.695 1.00 64.62 266 TYR A CA 1
ATOM 2037 C C . TYR A 1 266 ? -20.455 -3.893 10.977 1.00 64.62 266 TYR A C 1
ATOM 2039 O O . TYR A 1 266 ? -21.091 -4.711 11.640 1.00 64.62 266 TYR A O 1
ATOM 2047 N N . ASP A 1 267 ? -20.364 -3.956 9.648 1.00 65.31 267 ASP A N 1
ATOM 2048 C CA . ASP A 1 267 ? -21.028 -4.970 8.831 1.00 65.31 267 ASP A CA 1
ATOM 2049 C C . ASP A 1 267 ? -20.548 -6.369 9.212 1.00 65.31 267 ASP A C 1
ATOM 2051 O O . ASP A 1 267 ? -21.362 -7.278 9.334 1.00 65.31 267 ASP A O 1
ATOM 2055 N N . TYR A 1 268 ? -19.254 -6.557 9.488 1.00 64.62 268 TYR A N 1
ATOM 2056 C CA . TYR A 1 268 ? -18.759 -7.856 9.938 1.00 64.62 268 TYR A CA 1
ATOM 2057 C C . TYR A 1 268 ? -19.297 -8.271 11.298 1.00 64.62 268 TYR A C 1
ATOM 2059 O O . TYR A 1 268 ? -19.761 -9.404 11.432 1.00 64.62 268 TYR A O 1
ATOM 2067 N N . VAL A 1 269 ? -19.225 -7.379 12.295 1.00 63.09 269 VAL A N 1
ATOM 2068 C CA . VAL A 1 269 ? -19.713 -7.684 13.646 1.00 63.09 269 VAL A CA 1
ATOM 2069 C C . VAL A 1 269 ? -21.209 -7.980 13.601 1.00 63.09 269 VAL A C 1
ATOM 2071 O O . VAL A 1 269 ? -21.643 -8.963 14.191 1.00 63.09 269 VAL A O 1
ATOM 2074 N N . LEU A 1 270 ? -21.987 -7.210 12.835 1.00 63.25 270 LEU A N 1
ATOM 2075 C CA . LEU A 1 270 ? -23.401 -7.503 12.611 1.00 63.25 270 LEU A CA 1
ATOM 2076 C C . LEU A 1 270 ? -23.620 -8.855 11.924 1.00 63.25 270 LEU A C 1
ATOM 2078 O O . LEU A 1 270 ? -24.441 -9.640 12.386 1.00 63.25 270 LEU A O 1
ATOM 2082 N N . LEU A 1 271 ? -22.916 -9.138 10.825 1.00 61.03 271 LEU A N 1
ATOM 2083 C CA . LEU A 1 271 ? -23.097 -10.377 10.065 1.00 61.03 271 LEU A CA 1
ATOM 2084 C C . LEU A 1 271 ? -22.722 -11.620 10.884 1.00 61.03 271 LEU A C 1
ATOM 2086 O O . LEU A 1 271 ? -23.415 -12.629 10.782 1.00 61.03 271 LEU A O 1
ATOM 2090 N N . HIS A 1 272 ? -21.664 -11.556 11.697 1.00 62.53 272 HIS A N 1
ATOM 2091 C CA . HIS A 1 272 ? -21.212 -12.693 12.506 1.00 62.53 272 HIS A CA 1
ATOM 2092 C C . HIS A 1 272 ? -22.034 -12.885 13.777 1.00 62.53 272 HIS A C 1
ATOM 2094 O O . HIS A 1 272 ? -22.365 -14.021 14.090 1.00 62.53 272 HIS A O 1
ATOM 2100 N N . ASP A 1 273 ? -22.444 -11.813 14.460 1.00 60.09 273 ASP A N 1
ATOM 2101 C CA . ASP A 1 273 ? -23.376 -11.931 15.591 1.00 60.09 273 ASP A CA 1
ATOM 2102 C C . ASP A 1 273 ? -24.720 -12.534 15.123 1.00 60.09 273 ASP A C 1
ATOM 2104 O O . ASP A 1 273 ? -25.312 -13.386 15.792 1.00 60.09 273 ASP A O 1
ATOM 2108 N N . ILE A 1 274 ? -25.155 -12.198 13.901 1.00 56.41 274 ILE A N 1
ATOM 2109 C CA . ILE A 1 274 ? -26.305 -12.841 13.253 1.00 56.41 274 ILE A CA 1
ATOM 2110 C C . ILE A 1 274 ? -26.029 -14.325 12.947 1.00 56.41 274 ILE A C 1
ATOM 2112 O O . ILE A 1 274 ? -26.860 -15.157 13.304 1.00 56.41 274 ILE A O 1
ATOM 2116 N N . ASP A 1 275 ? -24.903 -14.693 12.326 1.00 60.50 275 ASP A N 1
ATOM 2117 C CA . ASP A 1 275 ? -24.619 -16.102 11.986 1.00 60.50 275 ASP A CA 1
ATOM 2118 C C . ASP A 1 275 ? -24.451 -16.982 13.241 1.00 60.50 275 ASP A C 1
ATOM 2120 O O . ASP A 1 275 ? -25.016 -18.075 13.320 1.00 60.50 275 ASP A O 1
ATOM 2124 N N . ASP A 1 276 ? -23.763 -16.490 14.273 1.00 60.31 276 ASP A N 1
ATOM 2125 C CA . ASP A 1 276 ? -23.582 -17.215 15.534 1.00 60.31 276 ASP A CA 1
ATOM 2126 C C . ASP A 1 276 ? -24.899 -17.339 16.309 1.00 60.31 276 ASP A C 1
ATOM 2128 O O . ASP A 1 276 ? -25.209 -18.414 16.829 1.00 60.31 276 ASP A O 1
ATOM 2132 N N . SER A 1 277 ? -25.736 -16.294 16.329 1.00 55.66 277 SER A N 1
ATOM 2133 C CA . SER A 1 277 ? -27.070 -16.380 16.938 1.00 55.66 277 SER A CA 1
ATOM 2134 C C . SER A 1 277 ? -27.982 -17.384 16.218 1.00 55.66 277 SER A C 1
ATOM 2136 O O . SER A 1 277 ? -28.734 -18.104 16.884 1.00 55.66 277 SER A O 1
ATOM 2138 N N . ILE A 1 278 ? -27.875 -17.506 14.888 1.00 56.62 278 ILE A N 1
ATOM 2139 C CA . ILE A 1 278 ? -28.568 -18.534 14.097 1.00 56.62 278 ILE A CA 1
ATOM 2140 C C . ILE A 1 278 ? -28.044 -19.930 14.462 1.00 56.62 278 ILE A C 1
ATOM 2142 O O . ILE A 1 278 ? -28.836 -20.796 14.839 1.00 56.62 278 ILE A O 1
ATOM 2146 N N . ARG A 1 279 ? -26.722 -20.145 14.453 1.00 55.91 279 ARG A N 1
ATOM 2147 C CA . ARG A 1 279 ? -26.103 -21.438 14.813 1.00 55.91 279 ARG A CA 1
ATOM 2148 C C . ARG A 1 279 ? -26.432 -21.877 16.241 1.00 55.91 279 ARG A C 1
ATOM 2150 O O . ARG A 1 279 ? -26.629 -23.064 16.499 1.00 55.91 279 ARG A O 1
ATOM 2157 N N . LEU A 1 280 ? -26.521 -20.935 17.177 1.00 52.38 280 LEU A N 1
ATOM 2158 C CA . LEU A 1 280 ? -26.921 -21.191 18.561 1.00 52.38 280 LEU A CA 1
ATOM 2159 C C . LEU A 1 280 ? -28.384 -21.618 18.668 1.00 52.38 280 LEU A C 1
ATOM 2161 O O . LEU A 1 280 ? -28.686 -22.546 19.420 1.00 52.38 280 LEU A O 1
ATOM 2165 N N . GLN A 1 281 ? -29.293 -20.979 17.925 1.00 57.66 281 GLN A N 1
ATOM 2166 C CA . GLN A 1 281 ? -30.693 -21.409 17.874 1.00 57.66 281 GLN A CA 1
ATOM 2167 C C . GLN A 1 281 ? -30.824 -22.818 17.290 1.00 57.66 281 GLN A C 1
ATOM 2169 O O . GLN A 1 281 ? -31.592 -23.625 17.815 1.00 57.66 281 GLN A O 1
ATOM 2174 N N . GLU A 1 282 ? -30.041 -23.136 16.258 1.00 59.94 282 GLU A N 1
ATOM 2175 C CA . GLU A 1 282 ? -30.024 -24.461 15.632 1.00 59.94 282 GLU A CA 1
ATOM 2176 C C . GLU A 1 282 ? -29.464 -25.553 16.562 1.00 59.94 282 GLU A C 1
ATOM 2178 O O . GLU A 1 282 ? -30.001 -26.661 16.592 1.00 59.94 282 GLU A O 1
ATOM 2183 N N . ASN A 1 283 ? -28.455 -25.235 17.383 1.00 55.28 283 ASN A N 1
ATOM 2184 C CA . ASN A 1 283 ? -27.810 -26.183 18.305 1.00 55.28 283 ASN A CA 1
ATOM 2185 C C . ASN A 1 283 ? -28.346 -26.133 19.749 1.00 55.28 283 ASN A C 1
ATOM 2187 O O . ASN A 1 283 ? -27.763 -26.734 20.653 1.00 55.28 283 ASN A O 1
ATOM 2191 N N . GLY A 1 284 ? -29.439 -25.407 20.007 1.00 62.00 284 GLY A N 1
ATOM 2192 C CA . GLY A 1 284 ? -30.020 -25.287 21.350 1.00 62.00 284 GLY A CA 1
ATOM 2193 C C . GLY A 1 284 ? -29.103 -24.611 22.380 1.00 62.00 284 GLY A C 1
ATOM 2194 O O . GLY A 1 284 ? -29.217 -24.891 23.572 1.00 62.00 284 GLY A O 1
ATOM 2195 N N . GLY A 1 285 ? -28.195 -23.740 21.932 1.00 60.12 285 GLY A N 1
ATOM 2196 C CA . GLY A 1 285 ? -27.244 -23.019 22.782 1.00 60.12 285 GLY A CA 1
ATOM 2197 C C . GLY A 1 285 ? -26.043 -23.848 23.247 1.00 60.12 285 GLY A C 1
ATOM 2198 O O . GLY A 1 285 ? -25.402 -23.477 24.232 1.00 60.12 285 GLY A O 1
ATOM 2199 N N . LEU A 1 286 ? -25.756 -24.970 22.578 1.00 61.47 286 LEU A N 1
ATOM 2200 C CA . LEU A 1 286 ? -24.652 -25.865 22.914 1.00 61.47 286 LEU A CA 1
ATOM 2201 C C . LEU A 1 286 ? -23.564 -25.874 21.831 1.00 61.47 286 LEU A C 1
ATOM 2203 O O . LEU A 1 286 ? -23.865 -25.801 20.641 1.00 61.47 286 LEU A O 1
ATOM 2207 N N . ASN A 1 287 ? -22.296 -25.980 22.240 1.00 66.31 287 ASN A N 1
ATOM 2208 C CA . ASN A 1 287 ? -21.169 -26.139 21.314 1.00 66.31 287 ASN A CA 1
ATOM 2209 C C . ASN A 1 287 ? -21.082 -27.591 20.800 1.00 66.31 287 ASN A C 1
ATOM 2211 O O . ASN A 1 287 ? -21.856 -28.459 21.206 1.00 66.31 287 ASN A O 1
ATOM 2215 N N . ALA A 1 288 ? -20.103 -27.884 19.936 1.00 68.50 288 ALA A N 1
ATOM 2216 C CA . ALA A 1 288 ? -19.866 -29.236 19.407 1.00 68.50 288 ALA A CA 1
ATOM 2217 C C . ALA A 1 288 ? -19.609 -30.306 20.496 1.00 68.50 288 ALA A C 1
ATOM 2219 O O . ALA A 1 288 ? -19.714 -31.502 20.228 1.00 68.50 288 ALA A O 1
ATOM 2220 N N . GLU A 1 289 ? -19.300 -29.883 21.724 1.00 74.75 289 GLU A N 1
ATOM 2221 C CA . GLU A 1 289 ? -19.052 -30.725 22.898 1.00 74.75 289 GLU A CA 1
ATOM 2222 C C . GLU A 1 289 ? -20.246 -30.759 23.868 1.00 74.75 289 GLU A C 1
ATOM 2224 O O . GLU A 1 289 ? -20.142 -31.286 24.978 1.00 74.75 289 GLU A O 1
ATOM 2229 N N . ASN A 1 290 ? -21.404 -30.236 23.451 1.00 68.69 290 ASN A N 1
ATOM 2230 C CA . ASN A 1 290 ? -22.635 -30.190 24.234 1.00 68.69 290 ASN A CA 1
ATOM 2231 C C . ASN A 1 290 ? -22.548 -29.327 25.514 1.00 68.69 290 ASN A C 1
ATOM 2233 O O . ASN A 1 290 ? -23.303 -29.547 26.465 1.00 68.69 290 ASN A O 1
ATOM 2237 N N . GLN A 1 291 ? -21.636 -28.351 25.561 1.00 61.72 291 GLN A N 1
ATOM 2238 C CA . GLN A 1 291 ? -21.527 -27.387 26.662 1.00 61.72 291 GLN A CA 1
ATOM 2239 C C . GLN A 1 291 ? -22.301 -26.098 26.356 1.00 61.72 291 GLN A C 1
ATOM 2241 O O . GLN A 1 291 ? -22.342 -25.704 25.189 1.00 61.72 291 GLN A O 1
ATOM 2246 N N . PRO A 1 292 ? -22.888 -25.421 27.370 1.00 57.69 292 PRO A N 1
ATOM 2247 C CA . PRO A 1 292 ? -23.520 -24.118 27.182 1.00 57.69 292 PRO A CA 1
ATOM 2248 C C . PRO A 1 292 ? -22.494 -23.147 26.621 1.00 57.69 292 PRO A C 1
ATOM 2250 O O . PRO A 1 292 ? -21.461 -22.929 27.260 1.00 57.69 292 PRO A O 1
ATOM 2253 N N . ILE A 1 293 ? -22.759 -22.575 25.448 1.00 62.19 293 ILE A N 1
ATOM 2254 C CA . ILE A 1 293 ? -21.816 -21.609 24.904 1.00 62.19 293 ILE A CA 1
ATOM 2255 C C . ILE A 1 293 ? -22.025 -20.268 25.596 1.00 62.19 293 ILE A C 1
ATOM 2257 O O . ILE A 1 293 ? -23.097 -19.661 25.547 1.00 62.19 293 ILE A O 1
ATOM 2261 N N . VAL A 1 294 ? -20.994 -19.847 26.317 1.00 60.16 294 VAL A N 1
ATOM 2262 C CA . VAL A 1 294 ? -20.944 -18.562 26.997 1.00 60.16 294 VAL A CA 1
ATOM 2263 C C . VAL A 1 294 ? -20.384 -17.560 26.002 1.00 60.16 294 VAL A C 1
ATOM 2265 O O . VAL A 1 294 ? -19.200 -17.609 25.695 1.00 60.16 294 VAL A O 1
ATOM 2268 N N . HIS A 1 295 ? -21.239 -16.676 25.496 1.00 69.94 295 HIS A N 1
ATOM 2269 C CA . HIS A 1 295 ? -20.863 -15.756 24.431 1.00 69.94 295 HIS A CA 1
ATOM 2270 C C . HIS A 1 295 ? -20.975 -14.290 24.823 1.00 69.94 295 HIS A C 1
ATOM 2272 O O . HIS A 1 295 ? -21.745 -13.892 25.708 1.00 69.94 295 HIS A O 1
ATOM 2278 N N . ALA A 1 296 ? -20.206 -13.493 24.089 1.00 79.69 296 ALA A N 1
ATOM 2279 C CA . ALA A 1 296 ? -20.493 -12.090 23.880 1.00 79.69 296 ALA A CA 1
ATOM 2280 C C . ALA A 1 296 ? -21.833 -11.952 23.132 1.00 79.69 296 ALA A C 1
ATOM 2282 O O . ALA A 1 296 ? -22.055 -12.657 22.154 1.00 79.69 296 ALA A O 1
ATOM 2283 N N . GLN A 1 297 ? -22.719 -11.057 23.567 1.00 84.50 297 GLN A N 1
ATOM 2284 C CA . GLN A 1 297 ? -23.988 -10.789 22.882 1.00 84.50 297 GLN A CA 1
ATOM 2285 C C . GLN A 1 297 ? -24.084 -9.313 22.504 1.00 84.50 297 GLN A C 1
ATOM 2287 O O . GLN A 1 297 ? -24.019 -8.451 23.389 1.00 84.50 297 GLN A O 1
ATOM 2292 N N . LEU A 1 298 ? -24.313 -9.011 21.222 1.00 86.25 298 LEU A N 1
ATOM 2293 C CA . LEU A 1 298 ? -24.644 -7.650 20.813 1.00 86.25 298 LEU A CA 1
ATOM 2294 C C . LEU A 1 298 ? -26.014 -7.259 21.383 1.00 86.25 298 LEU A C 1
ATOM 2296 O O . LEU A 1 298 ? -27.061 -7.775 20.998 1.00 86.25 298 LEU A O 1
ATOM 2300 N N . MET A 1 299 ? -26.015 -6.314 22.315 1.00 90.00 299 MET A N 1
ATOM 2301 C CA . MET A 1 299 ? -27.231 -5.772 22.922 1.00 90.00 299 MET A CA 1
ATOM 2302 C C . MET A 1 299 ? -27.874 -4.698 22.044 1.00 90.00 299 MET A C 1
ATOM 2304 O O . MET A 1 299 ? -29.082 -4.474 22.111 1.00 90.00 299 MET A O 1
ATOM 2308 N N . GLY A 1 300 ? -27.062 -4.004 21.248 1.00 89.06 300 GLY A N 1
ATOM 2309 C CA . GLY A 1 300 ? -27.525 -2.991 20.315 1.00 89.06 300 GLY A CA 1
ATOM 2310 C C . GLY A 1 300 ? -26.391 -2.177 19.709 1.00 89.06 300 GLY A C 1
ATOM 2311 O O . GLY A 1 300 ? -25.264 -2.149 20.207 1.00 89.06 300 GLY A O 1
ATOM 2312 N N . ALA A 1 301 ? -26.721 -1.499 18.620 1.00 89.81 301 ALA A N 1
ATOM 2313 C CA . ALA A 1 301 ? -25.828 -0.612 17.903 1.00 89.81 301 ALA A CA 1
ATOM 2314 C C . ALA A 1 301 ? -26.450 0.778 17.801 1.00 89.81 301 ALA A C 1
ATOM 2316 O O . ALA A 1 301 ? -27.621 0.925 17.447 1.00 89.81 301 ALA A O 1
ATOM 2317 N N . PHE A 1 302 ? -25.649 1.796 18.089 1.00 92.75 302 PHE A N 1
ATOM 2318 C CA . PHE A 1 302 ? -26.045 3.190 17.985 1.00 92.75 302 PHE A CA 1
ATOM 2319 C C . PHE A 1 302 ? -25.059 3.934 17.111 1.00 92.75 302 PHE A C 1
ATOM 2321 O O . PHE A 1 302 ? -23.857 3.698 17.161 1.00 92.75 302 PHE A O 1
ATOM 2328 N N . SER A 1 303 ? -25.573 4.877 16.341 1.00 91.25 303 SER A N 1
ATOM 2329 C CA . SER A 1 303 ? -24.769 5.772 15.528 1.00 91.25 303 SER A CA 1
ATOM 2330 C C . SER A 1 303 ? -24.972 7.210 15.967 1.00 91.25 303 SER A C 1
ATOM 2332 O O . SER A 1 303 ? -26.086 7.598 16.324 1.00 91.25 303 SER A O 1
ATOM 2334 N N . TYR A 1 304 ? -23.924 8.015 15.868 1.00 92.38 304 TYR A N 1
ATOM 2335 C CA . TYR A 1 304 ? -24.000 9.455 16.040 1.00 92.38 304 TYR A CA 1
ATOM 2336 C C . TYR A 1 304 ? -23.244 10.175 14.923 1.00 92.38 304 TYR A C 1
ATOM 2338 O O . TYR A 1 304 ? -22.350 9.614 14.292 1.00 92.38 304 TYR A O 1
ATOM 2346 N N . ASP A 1 305 ? -23.613 11.424 14.671 1.00 90.38 305 ASP A N 1
ATOM 2347 C CA . ASP A 1 305 ? -22.865 12.346 13.823 1.00 90.38 305 ASP A CA 1
ATOM 2348 C C . ASP A 1 305 ? -22.342 13.471 14.715 1.00 90.38 305 ASP A C 1
ATOM 2350 O O . ASP A 1 305 ? -23.109 14.281 15.237 1.00 90.38 305 ASP A O 1
ATOM 2354 N N . SER A 1 306 ? -21.022 13.520 14.903 1.00 86.38 306 SER A N 1
ATOM 2355 C CA . SER A 1 306 ? -20.359 14.551 15.714 1.00 86.38 306 SER A CA 1
ATOM 2356 C C . SER A 1 306 ? -20.579 15.986 15.210 1.00 86.38 306 SER A C 1
ATOM 2358 O O . SER A 1 306 ? -20.320 16.936 15.948 1.00 86.38 306 SER A O 1
ATOM 2360 N N . SER A 1 307 ? -21.053 16.173 13.973 1.00 87.94 307 SER A N 1
ATOM 2361 C CA . SER A 1 307 ? -21.428 17.481 13.427 1.00 87.94 307 SER A CA 1
ATOM 2362 C C . SER A 1 307 ? -22.872 17.895 13.733 1.00 87.94 307 SER A C 1
ATOM 2364 O O . SER A 1 307 ? -23.213 19.071 13.586 1.00 87.94 307 SER A O 1
ATOM 2366 N N . VAL A 1 308 ? -23.709 16.962 14.190 1.00 91.25 308 VAL A N 1
ATOM 2367 C CA . VAL A 1 308 ? -25.111 17.205 14.533 1.00 91.25 308 VAL A CA 1
ATOM 2368 C C . VAL A 1 308 ? -25.231 17.383 16.044 1.00 91.25 308 VAL A C 1
ATOM 2370 O O . VAL A 1 308 ? -24.896 16.491 16.827 1.00 91.25 308 VAL A O 1
ATOM 2373 N N . ALA A 1 309 ? -25.733 18.548 16.463 1.00 87.88 309 ALA A N 1
ATOM 2374 C CA . ALA A 1 309 ? -26.005 18.826 17.871 1.00 87.88 309 ALA A CA 1
ATOM 2375 C C . ALA A 1 309 ? -26.898 17.730 18.481 1.00 87.88 309 ALA A C 1
ATOM 2377 O O . ALA A 1 309 ? -27.797 17.215 17.821 1.00 87.88 309 ALA A O 1
ATOM 2378 N N . ASP A 1 310 ? -26.623 17.358 19.731 1.00 93.31 310 ASP A N 1
ATOM 2379 C CA . ASP A 1 310 ? -27.365 16.357 20.517 1.00 93.31 310 ASP A CA 1
ATOM 2380 C C . ASP A 1 310 ? -27.357 14.912 19.972 1.00 93.31 310 ASP A C 1
ATOM 2382 O O . ASP A 1 310 ? -27.866 14.002 20.633 1.00 93.31 310 ASP A O 1
ATOM 2386 N N . SER A 1 311 ? -26.734 14.646 18.816 1.00 94.69 311 SER A N 1
ATOM 2387 C CA . SER A 1 311 ? -26.641 13.292 18.252 1.00 94.69 311 SER A CA 1
ATOM 2388 C C . SER A 1 311 ? -25.874 12.342 19.180 1.00 94.69 311 SER A C 1
ATOM 2390 O O . SER A 1 311 ? -26.329 11.228 19.442 1.00 94.69 311 SER A O 1
ATOM 2392 N N . ILE A 1 312 ? -24.770 12.822 19.767 1.00 94.25 312 ILE A N 1
ATOM 2393 C CA . ILE A 1 312 ? -24.006 12.088 20.787 1.00 94.25 312 ILE A CA 1
ATOM 2394 C C . ILE A 1 312 ? -24.885 11.762 21.999 1.00 94.25 312 ILE A C 1
ATOM 2396 O O . ILE A 1 312 ? -24.904 10.623 22.453 1.00 94.25 312 ILE A O 1
ATOM 2400 N N . ASP A 1 313 ? -25.622 12.742 22.526 1.00 95.56 313 ASP A N 1
ATOM 2401 C CA . ASP A 1 313 ? -26.440 12.543 23.727 1.00 95.56 313 ASP A CA 1
ATOM 2402 C C . ASP A 1 313 ? -27.597 11.572 23.477 1.00 95.56 313 ASP A C 1
ATOM 2404 O O . ASP A 1 313 ? -27.910 10.751 24.340 1.00 95.56 313 ASP A O 1
ATOM 2408 N N . THR A 1 314 ? -28.169 11.596 22.273 1.00 96.00 314 THR A N 1
ATOM 2409 C CA . THR A 1 314 ? -29.196 10.640 21.844 1.00 96.00 314 THR A CA 1
ATOM 2410 C C . THR A 1 314 ? -28.643 9.214 21.787 1.00 96.00 314 THR A C 1
ATOM 2412 O O . THR A 1 314 ? -29.260 8.294 22.325 1.00 96.00 314 THR A O 1
ATOM 2415 N N . ALA A 1 315 ? -27.464 9.021 21.189 1.00 94.94 315 ALA A N 1
ATOM 2416 C CA . ALA A 1 315 ? -26.827 7.708 21.114 1.00 94.94 315 ALA A CA 1
ATOM 2417 C C . ALA A 1 315 ? -26.425 7.180 22.505 1.00 94.94 315 ALA A C 1
ATOM 2419 O O . ALA A 1 315 ? -26.675 6.018 22.825 1.00 94.94 315 ALA A O 1
ATOM 2420 N N . LEU A 1 316 ? -25.881 8.045 23.370 1.00 95.44 316 LEU A N 1
ATOM 2421 C CA . LEU A 1 316 ? -25.535 7.692 24.751 1.00 95.44 316 LEU A CA 1
ATOM 2422 C C . LEU A 1 316 ? -26.767 7.338 25.596 1.00 95.44 316 LEU A C 1
ATOM 2424 O O . LEU A 1 316 ? -26.694 6.421 26.408 1.00 95.44 316 LEU A O 1
ATOM 2428 N N . ALA A 1 317 ? -27.904 8.011 25.397 1.00 95.81 317 ALA A N 1
ATOM 2429 C CA . ALA A 1 317 ? -29.150 7.653 26.076 1.00 95.81 317 ALA A CA 1
ATOM 2430 C C . ALA A 1 317 ? -29.643 6.249 25.677 1.00 95.81 317 ALA A C 1
ATOM 2432 O O . ALA A 1 317 ? -30.159 5.512 26.518 1.00 95.81 317 ALA A O 1
ATOM 2433 N N . GLY A 1 318 ? -29.447 5.861 24.413 1.00 94.69 318 GLY A N 1
ATOM 2434 C CA . GLY A 1 318 ? -29.693 4.496 23.947 1.00 94.69 318 GLY A CA 1
ATOM 2435 C C . GLY A 1 318 ? -28.793 3.468 24.638 1.00 94.69 318 GLY A C 1
ATOM 2436 O O . GLY A 1 318 ? -29.284 2.447 25.119 1.00 94.69 318 GLY A O 1
ATOM 2437 N N . LEU A 1 319 ? -27.497 3.768 24.762 1.00 94.31 319 LEU A N 1
ATOM 2438 C CA . LEU A 1 319 ? -26.541 2.915 25.477 1.00 94.31 319 LEU A CA 1
ATOM 2439 C C . LEU A 1 319 ? -26.896 2.750 26.962 1.00 94.31 319 LEU A C 1
ATOM 2441 O O . LEU A 1 319 ? -26.864 1.634 27.479 1.00 94.31 319 LEU A O 1
ATOM 2445 N N . ASP A 1 320 ? -27.283 3.837 27.636 1.00 94.50 320 ASP A N 1
ATOM 2446 C CA . ASP A 1 320 ? -27.705 3.798 29.041 1.00 94.50 320 ASP A CA 1
ATOM 2447 C C . ASP A 1 320 ? -28.940 2.904 29.238 1.00 94.50 320 ASP A C 1
ATOM 2449 O O . ASP A 1 320 ? -29.038 2.186 30.234 1.00 94.50 320 ASP A O 1
ATOM 2453 N N . ALA A 1 321 ? -29.874 2.917 28.280 1.00 95.31 321 ALA A N 1
ATOM 2454 C CA . ALA A 1 321 ? -31.078 2.093 28.328 1.00 95.31 321 ALA A CA 1
ATOM 2455 C C . ALA A 1 321 ? -30.776 0.591 28.196 1.00 95.31 321 ALA A C 1
ATOM 2457 O O . ALA A 1 321 ? -31.475 -0.218 28.806 1.00 95.31 321 ALA A O 1
ATOM 2458 N N . LEU A 1 322 ? -29.737 0.217 27.441 1.00 94.06 322 LEU A N 1
ATOM 2459 C CA . LEU A 1 322 ? -29.300 -1.177 27.320 1.00 94.06 322 LEU A CA 1
ATOM 2460 C C . LEU A 1 322 ? -28.544 -1.679 28.549 1.00 94.06 322 LEU A C 1
ATOM 2462 O O . LEU A 1 322 ? -28.494 -2.885 28.762 1.00 94.06 322 LEU A O 1
ATOM 2466 N N . GLN A 1 323 ? -27.948 -0.781 29.341 1.00 92.06 323 GLN A N 1
ATOM 2467 C CA . GLN A 1 323 ? -27.046 -1.140 30.444 1.00 92.06 323 GLN A CA 1
ATOM 2468 C C . GLN A 1 323 ? -25.877 -2.034 29.989 1.00 92.06 323 GLN A C 1
ATOM 2470 O O . GLN A 1 323 ? -25.428 -2.907 30.732 1.00 92.06 323 GLN A O 1
ATOM 2475 N N . ALA A 1 324 ? -25.381 -1.824 28.765 1.00 86.50 324 ALA A N 1
ATOM 2476 C CA . ALA A 1 324 ? -24.273 -2.608 28.232 1.00 86.50 324 ALA A CA 1
ATOM 2477 C C . ALA A 1 324 ? -22.987 -2.354 29.052 1.00 86.50 324 ALA A C 1
ATOM 2479 O O . ALA A 1 324 ? -22.569 -1.198 29.178 1.00 86.50 324 ALA A O 1
ATOM 2480 N N . PRO A 1 325 ? -22.341 -3.396 29.615 1.00 85.69 325 PRO A N 1
ATOM 2481 C CA . PRO A 1 325 ? -21.130 -3.239 30.427 1.00 85.69 325 PRO A CA 1
ATOM 2482 C C . PRO A 1 325 ? -19.891 -2.854 29.605 1.00 85.69 325 PRO A C 1
ATOM 2484 O O . PRO A 1 325 ? -18.938 -2.293 30.157 1.00 85.69 325 PRO A O 1
ATOM 2487 N N . VAL A 1 326 ? -19.908 -3.147 28.300 1.00 89.81 326 VAL A N 1
ATOM 2488 C CA . VAL A 1 326 ? -18.824 -2.874 27.352 1.00 89.81 326 VAL A CA 1
ATOM 2489 C C . VAL A 1 326 ? -19.378 -2.148 26.130 1.00 89.81 326 VAL A C 1
ATOM 2491 O O . VAL A 1 326 ? -20.394 -2.558 25.564 1.00 89.81 326 VAL A O 1
ATOM 2494 N N . VAL A 1 327 ? -18.701 -1.076 25.716 1.00 91.62 327 VAL A N 1
ATOM 2495 C CA . VAL A 1 327 ? -19.049 -0.294 24.526 1.00 91.62 327 VAL A CA 1
ATOM 2496 C C . VAL A 1 327 ? -17.869 -0.267 23.561 1.00 91.62 327 VAL A C 1
ATOM 2498 O O . VAL A 1 327 ? -16.799 0.248 23.894 1.00 91.62 327 VAL A O 1
ATOM 2501 N N . PHE A 1 328 ? -18.081 -0.780 22.350 1.00 88.62 328 PHE A N 1
ATOM 2502 C CA . PHE A 1 328 ? -17.144 -0.645 21.239 1.00 88.62 328 PHE A CA 1
ATOM 2503 C C . PHE A 1 328 ? -17.372 0.669 20.536 1.00 88.62 328 PHE A C 1
ATOM 2505 O O . PHE A 1 328 ? -18.439 0.901 19.975 1.00 88.62 328 PHE A O 1
ATOM 2512 N N . HIS A 1 329 ? -16.363 1.524 20.549 1.00 88.94 329 HIS A N 1
ATOM 2513 C CA . HIS A 1 329 ? -16.404 2.765 19.809 1.00 88.94 329 HIS A CA 1
ATOM 2514 C C . HIS A 1 329 ? -15.645 2.628 18.496 1.00 88.94 329 HIS A C 1
ATOM 2516 O O . HIS A 1 329 ? -14.450 2.323 18.482 1.00 88.94 329 HIS A O 1
ATOM 2522 N N . VAL A 1 330 ? -16.338 2.927 17.403 1.00 84.19 330 VAL A N 1
ATOM 2523 C CA . VAL A 1 330 ? -15.781 2.929 16.053 1.00 84.19 330 VAL A CA 1
ATOM 2524 C C . VAL A 1 330 ? -15.926 4.342 15.496 1.00 84.19 330 VAL A C 1
ATOM 2526 O O . VAL A 1 330 ? -17.021 4.775 15.137 1.00 84.19 330 VAL A O 1
ATOM 2529 N N . GLY A 1 331 ? -14.828 5.097 15.484 1.00 80.00 331 GLY A N 1
ATOM 2530 C CA . GLY A 1 331 ? -14.846 6.515 15.135 1.00 80.00 331 GLY A CA 1
ATOM 2531 C C . GLY A 1 331 ? -13.536 7.230 15.440 1.00 80.00 331 GLY A C 1
ATOM 2532 O O . GLY A 1 331 ? -12.566 6.619 15.879 1.00 80.00 331 GLY A O 1
ATOM 2533 N N . MET A 1 332 ? -13.512 8.550 15.239 1.00 78.69 332 MET A N 1
ATOM 2534 C CA . MET A 1 332 ? -12.308 9.355 15.469 1.00 78.69 332 MET A CA 1
ATOM 2535 C C . MET A 1 332 ? -11.955 9.488 16.958 1.00 78.69 332 MET A C 1
ATOM 2537 O O . MET A 1 332 ? -12.838 9.639 17.807 1.00 78.69 332 MET A O 1
ATOM 2541 N N . ALA A 1 333 ? -10.654 9.556 17.265 1.00 79.06 333 ALA A N 1
ATOM 2542 C CA . ALA A 1 333 ? -10.141 9.676 18.633 1.00 79.06 333 ALA A CA 1
ATOM 2543 C C . ALA A 1 333 ? -10.718 10.867 19.420 1.00 79.06 333 ALA A C 1
ATOM 2545 O O . ALA A 1 333 ? -11.149 10.715 20.564 1.00 79.06 333 ALA A O 1
ATOM 2546 N N . ALA A 1 334 ? -10.829 12.033 18.777 1.00 81.69 334 ALA A N 1
ATOM 2547 C CA . ALA A 1 334 ? -11.395 13.233 19.398 1.00 81.69 334 ALA A CA 1
ATOM 2548 C C . ALA A 1 334 ? -12.855 13.041 19.857 1.00 81.69 334 ALA A C 1
ATOM 2550 O O . ALA A 1 334 ? -13.274 13.561 20.897 1.00 81.69 334 ALA A O 1
ATOM 2551 N N . ASN A 1 335 ? -13.637 12.268 19.101 1.00 87.12 335 ASN A N 1
ATOM 2552 C CA . ASN A 1 335 ? -15.030 12.009 19.440 1.00 87.12 335 ASN A CA 1
ATOM 2553 C C . ASN A 1 335 ? -15.147 10.950 20.541 1.00 87.12 335 ASN A C 1
ATOM 2555 O O . ASN A 1 335 ? -15.997 11.095 21.425 1.00 87.12 335 ASN A O 1
ATOM 2559 N N . LEU A 1 336 ? -14.232 9.971 20.575 1.00 87.38 336 LEU A N 1
ATOM 2560 C CA . LEU A 1 336 ? -14.160 9.011 21.675 1.00 87.38 336 LEU A CA 1
ATOM 2561 C C . LEU A 1 336 ? -13.984 9.722 23.025 1.00 87.38 336 LEU A C 1
ATOM 2563 O O . LEU A 1 336 ? -14.713 9.448 23.977 1.00 87.38 336 LEU A O 1
ATOM 2567 N N . GLN A 1 337 ? -13.054 10.675 23.121 1.00 87.19 337 GLN A N 1
ATOM 2568 C CA . GLN A 1 337 ? -12.815 11.393 24.375 1.00 87.19 337 GLN A CA 1
ATOM 2569 C C . GLN A 1 337 ? -14.083 12.112 24.870 1.00 87.19 337 GLN A C 1
ATOM 2571 O O . GLN A 1 337 ? -14.394 12.112 26.065 1.00 87.19 337 GLN A O 1
ATOM 2576 N N . THR A 1 338 ? -14.862 12.672 23.940 1.00 90.81 338 THR A N 1
ATOM 2577 C CA . THR A 1 338 ? -16.141 13.326 24.240 1.00 90.81 338 THR A CA 1
ATOM 2578 C C . THR A 1 338 ? -17.155 12.344 24.829 1.00 90.81 338 THR A C 1
ATOM 2580 O O . THR A 1 338 ? -17.763 12.641 25.863 1.00 90.81 338 THR A O 1
ATOM 2583 N N . VAL A 1 339 ? -17.320 11.162 24.227 1.00 92.75 339 VAL A N 1
ATOM 2584 C CA . VAL A 1 339 ? -18.275 10.153 24.720 1.00 92.75 339 VAL A CA 1
ATOM 2585 C C . VAL A 1 339 ? -17.813 9.518 26.039 1.00 92.75 339 VAL A C 1
ATOM 2587 O O . VAL A 1 339 ? -18.618 9.396 26.965 1.00 92.75 339 VAL A O 1
ATOM 2590 N N . MET A 1 340 ? -16.512 9.245 26.201 1.00 92.88 340 MET A N 1
ATOM 2591 C CA . MET A 1 340 ? -15.937 8.717 27.448 1.00 92.88 340 MET A CA 1
ATOM 2592 C C . MET A 1 340 ? -16.094 9.692 28.617 1.00 92.88 340 MET A C 1
ATOM 2594 O O . MET A 1 340 ? -16.375 9.287 29.745 1.00 92.88 340 MET A O 1
ATOM 2598 N N . ASN A 1 341 ? -15.940 10.995 28.375 1.00 91.75 341 ASN A N 1
ATOM 2599 C CA . ASN A 1 341 ? -16.134 12.010 29.409 1.00 91.75 341 ASN A CA 1
ATOM 2600 C C . ASN A 1 341 ? -17.597 12.132 29.845 1.00 91.75 341 ASN A C 1
ATOM 2602 O O . ASN A 1 341 ? -17.862 12.383 31.020 1.00 91.75 341 ASN A O 1
ATOM 2606 N N . LYS A 1 342 ? -18.547 11.917 28.928 1.00 94.06 342 LYS A N 1
ATOM 2607 C CA . LYS A 1 342 ? -19.977 11.885 29.255 1.00 94.06 342 LYS A CA 1
ATOM 2608 C C . LYS A 1 342 ? -20.379 10.613 30.011 1.00 94.06 342 LYS A C 1
ATOM 2610 O O . LYS A 1 342 ? -21.366 10.658 30.745 1.00 94.06 342 LYS A O 1
ATOM 2615 N N . ARG A 1 343 ? -19.649 9.500 29.863 1.00 94.12 343 ARG A N 1
ATOM 2616 C CA . ARG A 1 343 ? -19.906 8.221 30.556 1.00 94.12 343 ARG A CA 1
ATOM 2617 C C . ARG A 1 343 ? -18.603 7.586 31.076 1.00 94.12 343 ARG A C 1
ATOM 2619 O O . ARG A 1 343 ? -18.158 6.562 30.555 1.00 94.12 343 ARG A O 1
ATOM 2626 N N . PRO A 1 344 ? -18.004 8.149 32.142 1.00 92.50 344 PRO A N 1
ATOM 2627 C CA . PRO A 1 344 ? -16.709 7.693 32.657 1.00 92.50 344 PRO A CA 1
ATOM 2628 C C . PRO A 1 344 ? -16.753 6.309 33.324 1.00 92.50 344 PRO A C 1
ATOM 2630 O O . PRO A 1 344 ? -15.705 5.717 33.552 1.00 92.50 344 PRO A O 1
ATOM 2633 N N . ASN A 1 345 ? -17.950 5.806 33.644 1.00 90.19 345 ASN A N 1
ATOM 2634 C CA . ASN A 1 345 ? -18.141 4.525 34.328 1.00 90.19 345 ASN A CA 1
ATOM 2635 C C . ASN A 1 345 ? -18.318 3.337 33.365 1.00 90.19 345 ASN A C 1
ATOM 2637 O O . ASN A 1 345 ? -18.402 2.203 33.826 1.00 90.19 345 ASN A O 1
ATOM 2641 N N . MET A 1 346 ? -18.420 3.584 32.055 1.00 91.75 346 MET A N 1
ATOM 2642 C CA . MET A 1 346 ? -18.513 2.522 31.050 1.00 91.75 346 MET A CA 1
ATOM 2643 C C . MET A 1 346 ? -17.128 1.959 30.724 1.00 91.75 346 MET A C 1
ATOM 2645 O O . MET A 1 346 ? -16.135 2.684 30.796 1.00 91.75 346 MET A O 1
ATOM 2649 N N . THR A 1 347 ? -17.075 0.677 30.353 1.00 91.94 347 THR A N 1
ATOM 2650 C CA . THR A 1 347 ? -15.864 0.069 29.790 1.00 91.94 347 THR A CA 1
ATOM 2651 C C . THR A 1 347 ? -15.830 0.354 28.298 1.00 91.94 347 THR A C 1
ATOM 2653 O O . THR A 1 347 ? -16.682 -0.135 27.556 1.00 91.94 347 THR A O 1
ATOM 2656 N N . TRP A 1 348 ? -14.862 1.147 27.857 1.00 91.75 348 TRP A N 1
ATOM 2657 C CA . TRP A 1 348 ? -14.731 1.535 26.456 1.00 91.75 348 TRP A CA 1
ATOM 2658 C C . TRP A 1 348 ? -13.681 0.693 25.754 1.00 91.75 348 TRP A C 1
ATOM 2660 O O . TRP A 1 348 ? -12.575 0.532 26.259 1.00 91.75 348 TRP A O 1
ATOM 2670 N N . VAL A 1 349 ? -13.990 0.200 24.564 1.00 88.00 349 VAL A N 1
ATOM 2671 C CA . VAL A 1 349 ? -12.988 -0.430 23.708 1.00 88.00 349 VAL A CA 1
ATOM 2672 C C . VAL A 1 349 ? -12.947 0.307 22.380 1.00 88.00 349 VAL A C 1
ATOM 2674 O O . VAL A 1 349 ? -13.946 0.380 21.667 1.00 88.00 349 VAL A O 1
ATOM 2677 N N . GLY A 1 350 ? -11.793 0.892 22.076 1.00 84.44 350 GLY A N 1
ATOM 2678 C CA . GLY A 1 350 ? -11.522 1.537 20.795 1.00 84.44 350 GLY A CA 1
ATOM 2679 C C . GLY A 1 350 ? -10.639 0.659 19.914 1.00 84.44 350 GLY A C 1
ATOM 2680 O O . GLY A 1 350 ? -9.784 -0.068 20.415 1.00 84.44 350 GLY A O 1
ATOM 2681 N N . ALA A 1 351 ? -10.809 0.759 18.602 1.00 75.94 351 ALA A N 1
ATOM 2682 C CA . ALA A 1 351 ? -9.870 0.219 17.623 1.00 75.94 351 ALA A CA 1
ATOM 2683 C C . ALA A 1 351 ? -9.404 1.376 16.737 1.00 75.94 351 ALA A C 1
ATOM 2685 O O . ALA A 1 351 ? -10.247 1.971 16.075 1.00 75.94 351 ALA A O 1
ATOM 2686 N N . ASP A 1 352 ? -8.133 1.777 16.856 1.00 68.50 352 ASP A N 1
ATOM 2687 C CA . ASP A 1 352 ? -7.407 2.614 15.885 1.00 68.50 352 ASP A CA 1
ATOM 2688 C C . ASP A 1 352 ? -5.994 2.974 16.392 1.00 68.50 352 ASP A C 1
ATOM 2690 O O . ASP A 1 352 ? -5.711 3.026 17.588 1.00 68.50 352 ASP A O 1
ATOM 2694 N N . SER A 1 353 ? -5.128 3.340 15.455 1.00 58.69 353 SER A N 1
ATOM 2695 C CA . SER A 1 353 ? -3.800 3.929 15.643 1.00 58.69 353 SER A CA 1
ATOM 2696 C C . SER A 1 353 ? -3.793 5.409 16.065 1.00 58.69 353 SER A C 1
ATOM 2698 O O . SER A 1 353 ? -2.734 5.940 16.403 1.00 58.69 353 SER A O 1
ATOM 2700 N N . PHE A 1 354 ? -4.942 6.096 16.054 1.00 65.06 354 PHE A N 1
ATOM 2701 C CA . PHE A 1 354 ? -5.018 7.535 16.366 1.00 65.06 354 PHE A CA 1
ATOM 2702 C C . PHE A 1 354 ? -5.233 7.855 17.848 1.00 65.06 354 PHE A C 1
ATOM 2704 O O . PHE A 1 354 ? -5.287 9.024 18.223 1.00 65.06 354 PHE A O 1
ATOM 2711 N N . TYR A 1 355 ? -5.363 6.833 18.686 1.00 75.69 355 TYR A N 1
ATOM 2712 C CA . TYR A 1 355 ? -5.549 6.976 20.120 1.00 75.69 355 TYR A CA 1
ATOM 2713 C C . TYR A 1 355 ? -4.222 7.271 20.824 1.00 75.69 355 TYR A C 1
ATOM 2715 O O . TYR A 1 355 ? -3.261 6.505 20.730 1.00 75.69 355 TYR A O 1
ATOM 2723 N N . THR A 1 356 ? -4.159 8.377 21.563 1.00 80.62 356 THR A N 1
ATOM 2724 C CA . THR A 1 356 ? -3.010 8.687 22.420 1.00 80.62 356 THR A CA 1
ATOM 2725 C C . THR A 1 356 ? -3.227 8.129 23.822 1.00 80.62 356 THR A C 1
ATOM 2727 O O . THR A 1 356 ? -4.356 7.939 24.264 1.00 80.62 356 THR A O 1
ATOM 2730 N N . HIS A 1 357 ? -2.142 7.861 24.553 1.00 85.62 357 HIS A N 1
ATOM 2731 C CA . HIS A 1 357 ? -2.235 7.423 25.954 1.00 85.62 357 HIS A CA 1
ATOM 2732 C C . HIS A 1 357 ? -3.031 8.417 26.819 1.00 85.62 357 HIS A C 1
ATOM 2734 O O . HIS A 1 357 ? -3.817 8.014 27.677 1.00 85.62 357 HIS A O 1
ATOM 2740 N N . GLU A 1 358 ? -2.880 9.710 26.532 1.00 85.25 358 GLU A N 1
ATOM 2741 C CA . GLU A 1 358 ? -3.544 10.815 27.226 1.00 85.25 358 GLU A CA 1
ATOM 2742 C C . GLU A 1 358 ? -5.070 10.779 27.063 1.00 85.25 358 GLU A C 1
ATOM 2744 O O . GLU A 1 358 ? -5.792 11.092 28.011 1.00 85.25 358 GLU A O 1
ATOM 2749 N N . ASP A 1 359 ? -5.578 10.320 25.913 1.00 82.81 359 ASP A N 1
ATOM 2750 C CA . ASP A 1 359 ? -7.022 10.211 25.662 1.00 82.81 359 ASP A CA 1
ATOM 2751 C C . ASP A 1 359 ? -7.713 9.243 26.637 1.00 82.81 359 ASP A C 1
ATOM 2753 O O . ASP A 1 359 ? -8.897 9.401 26.943 1.00 82.81 359 ASP A O 1
ATOM 2757 N N . PHE A 1 360 ? -6.964 8.267 27.158 1.00 85.19 360 PHE A N 1
ATOM 2758 C CA . PHE A 1 360 ? -7.469 7.160 27.968 1.00 85.19 360 PHE A CA 1
ATOM 2759 C C . PHE A 1 360 ? -7.000 7.180 29.422 1.00 85.19 360 PHE A C 1
ATOM 2761 O O . PHE A 1 360 ? -7.427 6.342 30.221 1.00 85.19 360 PHE A O 1
ATOM 2768 N N . GLN A 1 361 ? -6.132 8.119 29.800 1.00 86.06 361 GLN A N 1
ATOM 2769 C CA . GLN A 1 361 ? -5.546 8.135 31.134 1.00 86.06 361 GLN A CA 1
ATOM 2770 C C . GLN A 1 361 ? -6.633 8.250 32.219 1.00 86.06 361 GLN A C 1
ATOM 2772 O O . GLN A 1 361 ? -7.448 9.175 32.235 1.00 86.06 361 GLN A O 1
ATOM 2777 N N . GLY A 1 362 ? -6.658 7.279 33.139 1.00 85.44 362 GLY A N 1
ATOM 2778 C CA . GLY A 1 362 ? -7.641 7.216 34.226 1.00 85.44 362 GLY A CA 1
ATOM 2779 C C . GLY A 1 362 ? -9.059 6.817 33.797 1.00 85.44 362 GLY A C 1
ATOM 2780 O O . GLY A 1 362 ? -9.992 6.976 34.584 1.00 85.44 362 GLY A O 1
ATOM 2781 N N . LYS A 1 363 ? -9.243 6.320 32.568 1.00 87.88 363 LYS A N 1
ATOM 2782 C CA . LYS A 1 363 ? -10.516 5.786 32.067 1.00 87.88 363 LYS A CA 1
ATOM 2783 C C . LYS A 1 363 ? -10.515 4.260 32.124 1.00 87.88 363 LYS A C 1
ATOM 2785 O O . LYS A 1 363 ? -9.472 3.629 31.981 1.00 87.88 363 LYS A O 1
ATOM 2790 N N . ASN A 1 364 ? -11.693 3.666 32.312 1.00 90.38 364 ASN A N 1
ATOM 2791 C CA . ASN A 1 364 ? -11.870 2.224 32.173 1.00 90.38 364 ASN A CA 1
ATOM 2792 C C . ASN A 1 364 ? -11.986 1.881 30.686 1.00 90.38 364 ASN A C 1
ATOM 2794 O O . ASN A 1 364 ? -13.075 1.924 30.112 1.00 90.38 364 ASN A O 1
ATOM 2798 N N . ALA A 1 365 ? -10.849 1.642 30.044 1.00 90.06 365 ALA A N 1
ATOM 2799 C CA . ALA A 1 365 ? -10.820 1.476 28.609 1.00 90.06 365 ALA A CA 1
ATOM 2800 C C . ALA A 1 365 ? -9.688 0.571 28.130 1.00 90.06 365 ALA A C 1
ATOM 2802 O O . ALA A 1 365 ? -8.666 0.429 28.797 1.00 90.06 365 ALA A O 1
ATOM 2803 N N . ALA A 1 366 ? -9.870 0.003 26.946 1.00 87.94 366 ALA A N 1
ATOM 2804 C CA . ALA A 1 366 ? -8.854 -0.731 26.215 1.00 87.94 366 ALA A CA 1
ATOM 2805 C C . ALA A 1 366 ? -8.787 -0.234 24.768 1.00 87.94 366 ALA A C 1
ATOM 2807 O O . ALA A 1 366 ? -9.774 0.248 24.208 1.00 87.94 366 ALA A O 1
ATOM 2808 N N . VAL A 1 367 ? -7.614 -0.359 24.160 1.00 86.75 367 VAL A N 1
ATOM 2809 C CA . VAL A 1 367 ? -7.388 -0.027 22.756 1.00 86.75 367 VAL A CA 1
ATOM 2810 C C . VAL A 1 367 ? -6.801 -1.226 22.048 1.00 86.75 367 VAL A C 1
ATOM 2812 O O . VAL A 1 367 ? -5.829 -1.818 22.507 1.00 86.75 367 VAL A O 1
ATOM 2815 N N . ILE A 1 368 ? -7.379 -1.555 20.903 1.00 81.88 368 ILE A N 1
ATOM 2816 C CA . ILE A 1 368 ? -6.778 -2.465 19.943 1.00 81.88 368 ILE A CA 1
ATOM 2817 C C . ILE A 1 368 ? -5.927 -1.617 19.009 1.00 81.88 368 ILE A C 1
ATOM 2819 O O . ILE A 1 368 ? -6.442 -0.820 18.224 1.00 81.88 368 ILE A O 1
ATOM 2823 N N . SER A 1 369 ? -4.613 -1.765 19.140 1.00 82.38 369 SER A N 1
ATOM 2824 C CA . SER A 1 369 ? -3.638 -1.075 18.303 1.00 82.38 369 SER A CA 1
ATOM 2825 C C . SER A 1 369 ? -3.041 -2.052 17.307 1.00 82.38 369 SER A C 1
ATOM 2827 O O . SER A 1 369 ? -2.767 -3.204 17.643 1.00 82.38 369 SER A O 1
ATOM 2829 N N . MET A 1 370 ? -2.755 -1.581 16.095 1.00 79.12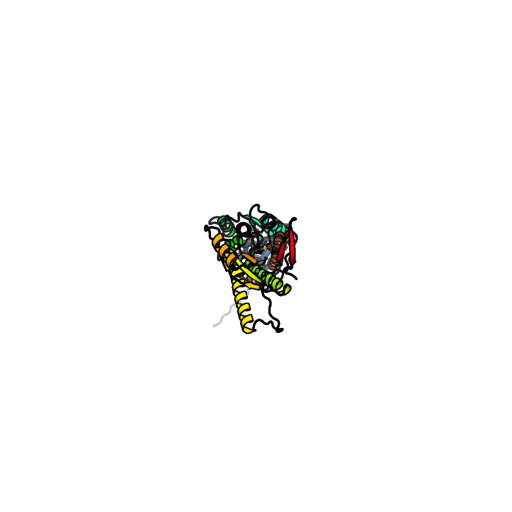 370 MET A N 1
ATOM 2830 C CA . MET A 1 370 ? -1.838 -2.299 15.214 1.00 79.12 370 MET A CA 1
ATOM 2831 C C . MET A 1 370 ? -0.499 -2.479 15.933 1.00 79.12 370 MET A C 1
ATOM 2833 O O . MET A 1 370 ? -0.002 -1.549 16.575 1.00 79.12 370 MET A O 1
ATOM 2837 N N . SER A 1 371 ? 0.061 -3.681 15.852 1.00 76.06 371 SER A N 1
ATOM 2838 C CA . SER A 1 371 ? 1.412 -3.940 16.341 1.00 76.06 371 SER A CA 1
ATOM 2839 C C . SER A 1 371 ? 2.448 -3.401 15.350 1.00 76.06 371 SER A C 1
ATOM 2841 O O . SER A 1 371 ? 2.205 -3.340 14.138 1.00 76.06 371 SER A O 1
ATOM 2843 N N . GLY A 1 372 ? 3.618 -3.046 15.878 1.00 81.44 372 GLY A N 1
ATOM 2844 C CA . GLY A 1 372 ? 4.729 -2.497 15.104 1.00 81.44 372 GLY A CA 1
ATOM 2845 C C . GLY A 1 372 ? 4.669 -0.980 14.957 1.00 81.44 372 GLY A C 1
ATOM 2846 O O . GLY A 1 372 ? 3.622 -0.348 15.096 1.00 81.44 372 GLY A O 1
ATOM 2847 N N . GLU A 1 373 ? 5.823 -0.377 14.690 1.00 86.81 373 GLU A N 1
ATOM 2848 C CA . GLU A 1 373 ? 5.886 1.047 14.384 1.00 86.81 373 GLU A CA 1
ATOM 2849 C C . GLU A 1 373 ? 5.625 1.280 12.894 1.00 86.81 373 GLU A C 1
ATOM 2851 O O . GLU A 1 373 ? 5.933 0.442 12.051 1.00 86.81 373 GLU A O 1
ATOM 2856 N N . LEU A 1 374 ? 5.144 2.468 12.519 1.00 87.31 374 LEU A N 1
ATOM 2857 C CA . LEU A 1 374 ? 5.003 2.833 11.103 1.00 87.31 374 LEU A CA 1
ATOM 2858 C C . LEU A 1 374 ? 6.320 2.710 10.317 1.00 87.31 374 LEU A C 1
ATOM 2860 O O . LEU A 1 374 ? 6.323 2.415 9.123 1.00 87.31 374 LEU A O 1
ATOM 2864 N N . LYS A 1 375 ? 7.450 2.907 11.001 1.00 92.06 375 LYS A N 1
ATOM 2865 C CA . LYS A 1 375 ? 8.779 2.666 10.441 1.00 92.06 375 LYS A CA 1
ATOM 2866 C C . LYS A 1 375 ? 8.934 1.218 9.962 1.00 92.06 375 LYS A C 1
ATOM 2868 O O . LYS A 1 375 ? 9.498 0.987 8.898 1.00 92.06 375 LYS A O 1
ATOM 2873 N N . ASP A 1 376 ? 8.402 0.256 10.705 1.00 92.56 376 ASP A N 1
ATOM 2874 C CA . ASP A 1 376 ? 8.481 -1.160 10.358 1.00 92.56 376 ASP A CA 1
ATOM 2875 C C . ASP A 1 376 ? 7.618 -1.483 9.135 1.00 92.56 376 ASP A C 1
ATOM 2877 O O . ASP A 1 376 ? 8.082 -2.175 8.237 1.00 92.56 376 ASP A O 1
ATOM 2881 N N . TYR A 1 377 ? 6.425 -0.890 9.016 1.00 90.88 377 TYR A N 1
ATOM 2882 C CA . TYR A 1 377 ? 5.618 -0.997 7.791 1.00 90.88 377 TYR A CA 1
ATOM 2883 C C . TYR A 1 377 ? 6.319 -0.375 6.575 1.00 90.88 377 TYR A C 1
ATOM 2885 O O . TYR A 1 377 ? 6.227 -0.904 5.470 1.00 90.88 377 TYR A O 1
ATOM 2893 N N . GLY A 1 378 ? 7.055 0.725 6.766 1.00 92.00 378 GLY A N 1
ATOM 2894 C CA . GLY A 1 378 ? 7.914 1.296 5.726 1.00 92.00 378 GLY A CA 1
ATOM 2895 C C . GLY A 1 378 ? 9.034 0.358 5.289 1.00 92.00 378 GLY A C 1
ATOM 2896 O O . GLY A 1 378 ? 9.296 0.228 4.095 1.00 92.00 378 GLY A O 1
ATOM 2897 N N . TYR A 1 379 ? 9.667 -0.320 6.247 1.00 94.12 379 TYR A N 1
ATOM 2898 C CA . TYR A 1 379 ? 10.691 -1.317 5.952 1.00 94.12 379 TYR A CA 1
ATOM 2899 C C . TYR A 1 379 ? 10.103 -2.503 5.173 1.00 94.12 379 TYR A C 1
ATOM 2901 O O . TYR A 1 379 ? 10.617 -2.889 4.122 1.00 94.12 379 TYR A O 1
ATOM 2909 N N . ASP A 1 380 ? 8.969 -3.018 5.645 1.00 92.44 380 ASP A N 1
ATOM 2910 C CA . ASP A 1 380 ? 8.264 -4.146 5.041 1.00 92.44 380 ASP A CA 1
ATOM 2911 C C . ASP A 1 380 ? 7.770 -3.823 3.627 1.00 92.44 380 ASP A C 1
ATOM 2913 O O . ASP A 1 380 ? 7.795 -4.694 2.760 1.00 92.44 380 ASP A O 1
ATOM 2917 N N . ALA A 1 381 ? 7.383 -2.569 3.360 1.00 92.06 381 ALA A N 1
ATOM 2918 C CA . ALA A 1 381 ? 7.050 -2.101 2.017 1.00 92.06 381 ALA A CA 1
ATOM 2919 C C . ALA A 1 381 ? 8.240 -2.222 1.061 1.00 92.06 381 ALA A C 1
ATOM 2921 O O . ALA A 1 381 ? 8.095 -2.762 -0.035 1.00 92.06 381 ALA A O 1
ATOM 2922 N N . GLY A 1 382 ? 9.426 -1.764 1.475 1.00 90.69 382 GLY A N 1
ATOM 2923 C CA . GLY A 1 382 ? 10.639 -1.901 0.668 1.00 90.69 382 GLY A CA 1
ATOM 2924 C C . GLY A 1 382 ? 11.034 -3.365 0.452 1.00 90.69 382 GLY A C 1
ATOM 2925 O O . GLY A 1 382 ? 11.392 -3.752 -0.660 1.00 90.69 382 GLY A O 1
ATOM 2926 N N . GLY A 1 383 ? 10.898 -4.201 1.484 1.00 90.81 383 GLY A N 1
ATOM 2927 C CA . GLY A 1 383 ? 11.150 -5.638 1.396 1.00 90.81 383 GLY A CA 1
ATOM 2928 C C . GLY A 1 383 ? 10.192 -6.361 0.454 1.00 90.81 383 GLY A C 1
ATOM 2929 O O . GLY A 1 383 ? 10.633 -7.122 -0.404 1.00 90.81 383 GLY A O 1
ATOM 2930 N N . PHE A 1 384 ? 8.895 -6.072 0.549 1.00 89.56 384 PHE A N 1
ATOM 2931 C CA . PHE A 1 384 ? 7.884 -6.580 -0.376 1.00 89.56 384 PHE A CA 1
ATOM 2932 C C . PHE A 1 384 ? 8.176 -6.151 -1.821 1.00 89.56 384 PHE A C 1
ATOM 2934 O O . PHE A 1 384 ? 8.174 -6.986 -2.724 1.00 89.56 384 PHE A O 1
ATOM 2941 N N . LEU A 1 385 ? 8.509 -4.876 -2.039 1.00 87.56 385 LEU A N 1
ATOM 2942 C CA . LEU A 1 385 ? 8.859 -4.354 -3.362 1.00 87.56 385 LEU A CA 1
ATOM 2943 C C . LEU A 1 385 ? 10.086 -5.022 -3.964 1.00 87.56 385 LEU A C 1
ATOM 2945 O O . LEU A 1 385 ? 10.100 -5.287 -5.163 1.00 87.56 385 LEU A O 1
ATOM 2949 N N . LYS A 1 386 ? 11.100 -5.323 -3.147 1.00 87.75 386 LYS A N 1
ATOM 2950 C CA . LYS A 1 386 ? 12.267 -6.085 -3.595 1.00 87.75 386 LYS A CA 1
ATOM 2951 C C . LYS A 1 386 ? 11.832 -7.418 -4.192 1.00 87.75 386 LYS A C 1
ATOM 2953 O O . LYS A 1 386 ? 12.328 -7.792 -5.251 1.00 87.75 386 LYS A O 1
ATOM 2958 N N . GLU A 1 387 ? 10.939 -8.131 -3.515 1.00 87.44 387 GLU A N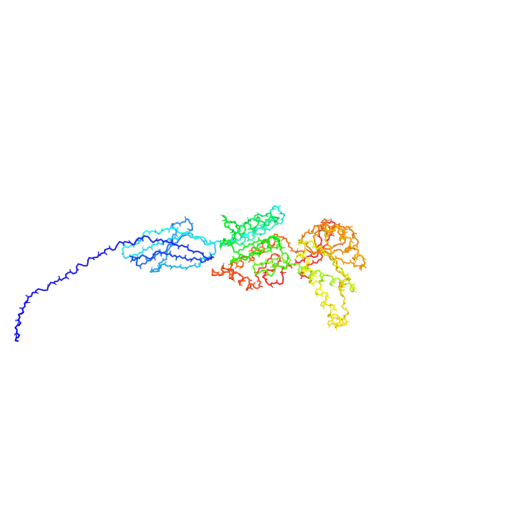 1
ATOM 2959 C CA . GLU A 1 387 ? 10.502 -9.443 -3.979 1.00 87.44 387 GLU A CA 1
ATOM 2960 C C . GLU A 1 387 ? 9.664 -9.342 -5.254 1.00 87.44 387 GLU A C 1
ATOM 2962 O O . GLU A 1 387 ? 9.890 -10.111 -6.186 1.00 87.44 387 GLU A O 1
ATOM 2967 N N . VAL A 1 388 ? 8.775 -8.345 -5.345 1.00 83.81 388 VAL A N 1
ATOM 2968 C CA . VAL A 1 388 ? 8.027 -8.062 -6.579 1.00 83.81 388 VAL A CA 1
ATOM 2969 C C . VAL A 1 388 ? 8.995 -7.786 -7.726 1.00 83.81 388 VAL A C 1
ATOM 2971 O O . VAL A 1 388 ? 8.944 -8.474 -8.737 1.00 83.81 388 VAL A O 1
ATOM 2974 N N . VAL A 1 389 ? 9.929 -6.845 -7.563 1.00 80.38 389 VAL A N 1
ATOM 2975 C CA . VAL A 1 389 ? 10.884 -6.475 -8.619 1.00 80.38 389 VAL A CA 1
ATOM 2976 C C . VAL A 1 389 ? 11.779 -7.642 -9.033 1.00 80.38 389 VAL A C 1
ATOM 2978 O O . VAL A 1 389 ? 12.069 -7.780 -10.216 1.00 80.38 389 VAL A O 1
ATOM 2981 N N . ASN A 1 390 ? 12.180 -8.506 -8.100 1.00 81.56 390 ASN A N 1
ATOM 2982 C CA . ASN A 1 390 ? 12.961 -9.701 -8.422 1.00 81.56 390 ASN A CA 1
ATOM 2983 C C . ASN A 1 390 ? 12.150 -10.763 -9.180 1.00 81.56 390 ASN A C 1
ATOM 2985 O O . ASN A 1 390 ? 12.728 -11.544 -9.934 1.00 81.56 390 ASN A O 1
ATOM 2989 N N . ALA A 1 391 ? 10.836 -10.820 -8.955 1.00 81.94 391 ALA A N 1
ATOM 2990 C CA . ALA A 1 391 ? 9.935 -11.755 -9.618 1.00 81.94 391 ALA A CA 1
ATOM 2991 C C . ALA A 1 391 ? 9.437 -11.243 -10.981 1.00 81.94 391 ALA A C 1
ATOM 2993 O O . ALA A 1 391 ? 9.039 -12.049 -11.824 1.00 81.94 391 ALA A O 1
ATOM 2994 N N . LEU A 1 392 ? 9.478 -9.928 -11.224 1.00 76.62 392 LEU A N 1
ATOM 2995 C CA . LEU A 1 392 ? 9.136 -9.346 -12.519 1.00 76.62 392 LEU A CA 1
ATOM 2996 C C . LEU A 1 392 ? 10.136 -9.800 -13.583 1.00 76.62 392 LEU A C 1
ATOM 2998 O O . LEU A 1 392 ? 11.316 -9.449 -13.555 1.00 76.62 392 LEU A O 1
ATOM 3002 N N . SER A 1 393 ? 9.648 -10.545 -14.574 1.00 70.00 393 SER A N 1
ATOM 3003 C CA . SER A 1 393 ? 10.405 -10.718 -15.812 1.00 70.00 393 SER A CA 1
ATOM 3004 C C . SER A 1 393 ? 10.439 -9.399 -16.591 1.00 70.00 393 SER A C 1
ATOM 3006 O O . SER A 1 393 ? 9.550 -8.557 -16.440 1.00 70.00 393 SER A O 1
ATOM 3008 N N . ALA A 1 394 ? 11.449 -9.218 -17.444 1.00 65.06 394 ALA A N 1
ATOM 3009 C CA . ALA A 1 394 ? 11.604 -7.990 -18.222 1.00 65.06 394 ALA A CA 1
ATOM 3010 C C . ALA A 1 394 ? 10.390 -7.663 -19.111 1.00 65.06 394 ALA A C 1
ATOM 3012 O O . ALA A 1 394 ? 10.134 -6.490 -19.371 1.00 65.06 394 ALA A O 1
ATOM 3013 N N . ASP A 1 395 ? 9.624 -8.685 -19.499 1.00 64.69 395 ASP A N 1
ATOM 3014 C CA . ASP A 1 395 ? 8.438 -8.572 -20.351 1.00 64.69 395 ASP A CA 1
ATOM 3015 C C . ASP A 1 395 ? 7.163 -8.210 -19.565 1.00 64.69 395 ASP A C 1
ATOM 3017 O O . ASP A 1 395 ? 6.143 -7.895 -20.166 1.00 64.69 395 ASP A O 1
ATOM 3021 N N . LEU A 1 396 ? 7.193 -8.257 -18.225 1.00 65.19 396 LEU A N 1
ATOM 3022 C CA . LEU A 1 396 ? 6.006 -8.165 -17.358 1.00 65.19 396 LEU A CA 1
ATOM 3023 C C . LEU A 1 396 ? 5.885 -6.836 -16.598 1.00 65.19 396 LEU A C 1
ATOM 3025 O O . LEU A 1 396 ? 5.162 -6.756 -15.609 1.00 65.19 396 LEU A O 1
ATOM 3029 N N . ILE A 1 397 ? 6.551 -5.774 -17.051 1.00 65.06 397 ILE A N 1
ATOM 3030 C CA . ILE A 1 397 ? 6.504 -4.450 -16.388 1.00 65.06 397 ILE A CA 1
ATOM 3031 C C . ILE A 1 397 ? 5.344 -3.589 -16.905 1.00 65.06 397 ILE A C 1
ATOM 3033 O O . ILE A 1 397 ? 5.244 -2.397 -16.645 1.00 65.06 397 ILE A O 1
ATOM 3037 N N . HIS A 1 398 ? 4.402 -4.210 -17.602 1.00 71.06 398 HIS A N 1
ATOM 3038 C CA . HIS A 1 398 ? 3.076 -3.648 -17.815 1.00 71.06 398 HIS A CA 1
ATOM 3039 C C . HIS A 1 398 ? 2.145 -4.045 -16.659 1.00 71.06 398 HIS A C 1
ATOM 3041 O O . HIS A 1 398 ? 2.381 -5.036 -15.962 1.00 71.06 398 HIS A O 1
ATOM 3047 N N . ARG A 1 399 ? 1.023 -3.328 -16.492 1.00 71.12 399 ARG A N 1
ATOM 3048 C CA . ARG A 1 399 ? 0.049 -3.542 -15.399 1.00 71.12 399 ARG A CA 1
ATOM 3049 C C . ARG A 1 399 ? -0.246 -5.014 -15.131 1.00 71.12 399 ARG A C 1
ATOM 3051 O O . ARG A 1 399 ? -0.106 -5.489 -14.012 1.00 71.12 399 ARG A O 1
ATOM 3058 N N . GLN A 1 400 ? -0.678 -5.730 -16.169 1.00 77.25 400 GLN A N 1
ATOM 3059 C CA . GLN A 1 400 ? -1.104 -7.124 -16.032 1.00 77.25 400 GLN A CA 1
ATOM 3060 C C . GLN A 1 400 ? 0.023 -8.040 -15.554 1.00 77.25 400 GLN A C 1
ATOM 3062 O O . GLN A 1 400 ? -0.247 -8.944 -14.775 1.00 77.25 400 GLN A O 1
ATOM 3067 N N . GLY A 1 401 ? 1.266 -7.782 -15.967 1.00 80.31 401 GLY A N 1
ATOM 3068 C CA . GLY A 1 401 ? 2.413 -8.574 -15.554 1.00 80.31 401 GLY A CA 1
ATOM 3069 C C . GLY A 1 401 ? 2.799 -8.310 -14.105 1.00 80.31 401 GLY A C 1
ATOM 3070 O O . GLY A 1 401 ? 3.084 -9.251 -13.366 1.00 80.31 401 GLY A O 1
ATOM 3071 N N . ILE A 1 402 ? 2.707 -7.058 -13.651 1.00 77.44 402 ILE A N 1
ATOM 3072 C CA . ILE A 1 402 ? 2.953 -6.730 -12.247 1.00 77.44 402 ILE A CA 1
ATOM 3073 C C . ILE A 1 402 ? 1.869 -7.321 -11.346 1.00 77.44 402 ILE A C 1
ATOM 3075 O O . ILE A 1 402 ? 2.182 -7.950 -10.336 1.00 77.44 402 ILE A O 1
ATOM 3079 N N . LEU A 1 403 ? 0.600 -7.191 -11.734 1.00 79.88 403 LEU A N 1
ATOM 3080 C CA . LEU A 1 403 ? -0.516 -7.755 -10.978 1.00 79.88 403 LEU A CA 1
ATOM 3081 C C . LEU A 1 403 ? -0.500 -9.282 -10.958 1.00 79.88 403 LEU A C 1
ATOM 3083 O O . LEU A 1 403 ? -0.738 -9.866 -9.904 1.00 79.88 403 LEU A O 1
ATOM 3087 N N . SER A 1 404 ? -0.208 -9.939 -12.086 1.00 83.38 404 SER A N 1
ATOM 3088 C CA . SER A 1 404 ? -0.083 -11.399 -12.118 1.00 83.38 404 SER A CA 1
ATOM 3089 C C . SER A 1 404 ? 1.059 -11.855 -11.221 1.00 83.38 404 SER A C 1
ATOM 3091 O O . SER A 1 404 ? 0.860 -12.736 -10.395 1.00 83.38 404 SER A O 1
ATOM 3093 N N . THR A 1 405 ? 2.209 -11.177 -11.294 1.00 83.44 405 THR A N 1
ATOM 3094 C CA . THR A 1 405 ? 3.358 -11.466 -10.430 1.00 83.44 405 THR A CA 1
ATOM 3095 C C . THR A 1 405 ? 2.963 -11.332 -8.961 1.00 83.44 405 THR A C 1
ATOM 3097 O O . THR A 1 405 ? 3.157 -12.264 -8.193 1.00 83.44 405 THR A O 1
ATOM 3100 N N . ILE A 1 406 ? 2.329 -10.226 -8.562 1.00 82.25 406 ILE A N 1
ATOM 3101 C CA . ILE A 1 406 ? 1.871 -10.006 -7.180 1.00 82.25 406 ILE A CA 1
ATOM 3102 C C . ILE A 1 406 ? 0.869 -11.072 -6.711 1.00 82.25 406 ILE A C 1
ATOM 3104 O O . ILE A 1 406 ? 0.924 -11.488 -5.555 1.00 82.25 406 ILE A O 1
ATOM 3108 N N . ARG A 1 407 ? -0.037 -11.526 -7.583 1.00 82.62 407 ARG A N 1
ATOM 3109 C CA . ARG A 1 407 ? -1.028 -12.566 -7.260 1.00 82.62 407 ARG A CA 1
ATOM 3110 C C . ARG A 1 407 ? -0.402 -13.948 -7.107 1.00 82.62 407 ARG A C 1
ATOM 3112 O O . ARG A 1 407 ? -0.786 -14.686 -6.203 1.00 82.62 407 ARG A O 1
ATOM 3119 N N . ASP A 1 408 ? 0.560 -14.277 -7.962 1.00 83.69 408 ASP A N 1
ATOM 3120 C CA . ASP A 1 408 ? 1.273 -15.560 -7.942 1.00 83.69 408 ASP A CA 1
ATOM 3121 C C . ASP A 1 408 ? 2.242 -15.660 -6.752 1.00 83.69 408 ASP A C 1
ATOM 3123 O O . ASP A 1 408 ? 2.623 -16.746 -6.308 1.00 83.69 408 ASP A O 1
ATOM 3127 N N . LEU A 1 409 ? 2.609 -14.512 -6.190 1.00 77.19 409 LEU A N 1
ATOM 3128 C CA . LEU A 1 409 ? 3.433 -14.370 -5.006 1.00 77.19 409 LEU A CA 1
ATOM 3129 C C . LEU A 1 409 ? 2.620 -14.666 -3.724 1.00 77.19 409 LEU A C 1
ATOM 3131 O O . LEU A 1 409 ? 2.219 -13.776 -2.975 1.00 77.19 409 LEU A O 1
ATOM 3135 N N . SER A 1 410 ? 2.386 -15.956 -3.461 1.00 64.69 410 SER A N 1
ATOM 3136 C CA . SER A 1 410 ? 1.467 -16.452 -2.423 1.00 64.69 410 SER A CA 1
ATOM 3137 C C . SER A 1 410 ? 1.749 -15.954 -0.994 1.00 64.69 410 SER A C 1
ATOM 3139 O O . SER A 1 410 ? 0.805 -15.695 -0.259 1.00 64.69 410 SER A O 1
ATOM 3141 N N . VAL A 1 411 ? 3.018 -15.804 -0.592 1.00 62.59 411 VAL A N 1
ATOM 3142 C CA . VAL A 1 411 ? 3.503 -15.114 0.628 1.00 62.59 411 VAL A CA 1
ATOM 3143 C C . VAL A 1 411 ? 5.000 -14.899 0.424 1.00 62.59 411 VAL A C 1
ATOM 3145 O O . VAL A 1 411 ? 5.689 -15.880 0.152 1.00 62.59 411 VAL A O 1
ATOM 3148 N N . ILE A 1 412 ? 5.534 -13.682 0.558 1.00 68.69 412 ILE A N 1
ATOM 3149 C CA . ILE A 1 412 ? 6.932 -13.449 0.135 1.00 68.69 412 ILE A CA 1
ATOM 3150 C C . ILE A 1 412 ? 7.799 -12.814 1.193 1.00 68.69 412 ILE A C 1
ATOM 3152 O O . ILE A 1 412 ? 8.936 -13.236 1.392 1.00 68.69 412 ILE A O 1
ATOM 3156 N N . HIS A 1 413 ? 7.285 -11.795 1.872 1.00 84.06 413 HIS A N 1
ATOM 3157 C CA . HIS A 1 413 ? 8.141 -11.005 2.734 1.00 84.06 413 HIS A CA 1
ATOM 3158 C C . HIS A 1 413 ? 7.831 -11.295 4.194 1.00 84.06 413 HIS A C 1
ATOM 3160 O O . HIS A 1 413 ? 6.772 -10.933 4.695 1.00 84.06 413 HIS A O 1
ATOM 3166 N N . GLN A 1 414 ? 8.757 -11.970 4.874 1.00 88.69 414 GLN A N 1
ATOM 3167 C CA . GLN A 1 414 ? 8.765 -12.040 6.334 1.00 88.69 414 GLN A CA 1
ATOM 3168 C C . GLN A 1 414 ? 9.348 -10.729 6.858 1.00 88.69 414 GLN A C 1
ATOM 3170 O O . GLN A 1 414 ? 10.553 -10.618 7.085 1.00 88.69 414 GLN A O 1
ATOM 3175 N N . GLY A 1 415 ? 8.478 -9.729 6.958 1.00 87.62 415 GLY A N 1
ATOM 3176 C CA . GLY A 1 415 ? 8.811 -8.404 7.446 1.00 87.62 415 GLY A CA 1
ATOM 3177 C C . GLY A 1 415 ? 8.850 -8.324 8.970 1.00 87.62 415 GLY A C 1
ATOM 3178 O O . GLY A 1 415 ? 8.541 -9.276 9.695 1.00 87.62 415 GLY A O 1
ATOM 3179 N N . ARG A 1 416 ? 9.197 -7.144 9.472 1.00 90.75 416 ARG A N 1
ATOM 3180 C CA . ARG A 1 416 ? 9.199 -6.793 10.897 1.00 90.75 416 ARG A CA 1
ATOM 3181 C C . ARG A 1 416 ? 7.801 -6.847 11.501 1.00 90.75 416 ARG A C 1
ATOM 3183 O O . ARG A 1 416 ? 7.655 -7.228 12.659 1.00 90.75 416 ARG A O 1
ATOM 3190 N N . THR A 1 417 ? 6.773 -6.533 10.713 1.00 86.50 417 THR A N 1
ATOM 3191 C CA . THR A 1 417 ? 5.364 -6.578 11.138 1.00 86.50 417 THR A CA 1
ATOM 3192 C C . THR A 1 417 ? 4.675 -7.899 10.766 1.00 86.50 417 THR A C 1
ATOM 3194 O O . THR A 1 417 ? 3.449 -8.003 10.792 1.00 86.50 417 THR A O 1
ATOM 3197 N N . GLY A 1 418 ? 5.462 -8.935 10.453 1.00 84.31 418 GLY A N 1
ATOM 3198 C CA . GLY A 1 418 ? 4.993 -10.268 10.079 1.00 84.31 418 GLY A CA 1
ATOM 3199 C C . GLY A 1 418 ? 5.083 -10.543 8.579 1.00 84.31 418 GLY A C 1
ATOM 3200 O O . GLY A 1 418 ? 5.673 -9.780 7.817 1.00 84.31 418 GLY A O 1
ATOM 3201 N N . ALA A 1 419 ? 4.506 -11.670 8.161 1.00 83.38 419 ALA A N 1
ATOM 3202 C CA . ALA A 1 419 ? 4.419 -12.035 6.750 1.00 83.38 419 ALA A CA 1
ATOM 3203 C C . ALA A 1 419 ? 3.672 -10.951 5.953 1.00 83.38 419 ALA A C 1
ATOM 3205 O O . ALA A 1 419 ? 2.792 -10.307 6.503 1.00 83.38 419 ALA A O 1
ATOM 3206 N N . LYS A 1 420 ? 3.984 -10.744 4.672 1.00 83.50 420 LYS A N 1
ATOM 3207 C CA . LYS A 1 420 ? 3.254 -9.840 3.766 1.00 83.50 420 LYS A CA 1
ATOM 3208 C C . LYS A 1 420 ? 2.949 -10.541 2.444 1.00 83.50 420 LYS A C 1
ATOM 3210 O O . LYS A 1 420 ? 3.802 -11.260 1.911 1.00 83.50 420 LYS A O 1
ATOM 3215 N N . GLY A 1 421 ? 1.741 -10.326 1.924 1.00 71.56 421 GLY A N 1
ATOM 3216 C CA . GLY A 1 421 ? 1.269 -10.876 0.652 1.00 71.56 421 GLY A CA 1
ATOM 3217 C C . GLY A 1 421 ? -0.079 -10.284 0.231 1.00 71.56 421 GLY A C 1
ATOM 3218 O O . GLY A 1 421 ? -0.755 -9.657 1.040 1.00 71.56 421 GLY A O 1
ATOM 3219 N N . TYR A 1 422 ? -0.448 -10.474 -1.037 1.00 69.31 422 TYR A N 1
ATOM 3220 C CA . TYR A 1 422 ? -1.610 -9.835 -1.678 1.00 69.31 422 TYR A CA 1
ATOM 3221 C C . TYR A 1 422 ? -2.968 -10.444 -1.278 1.00 69.31 422 TYR A C 1
ATOM 3223 O O . TYR A 1 422 ? -3.964 -9.734 -1.237 1.00 69.31 422 TYR A O 1
ATOM 3231 N N . TYR A 1 423 ? -3.001 -11.736 -0.926 1.00 64.88 423 TYR A N 1
ATOM 3232 C CA . TYR A 1 423 ? -4.214 -12.458 -0.494 1.00 64.88 423 TYR A CA 1
ATOM 3233 C C . TYR A 1 423 ? -4.048 -13.222 0.822 1.00 64.88 423 TYR A C 1
ATOM 3235 O O . TYR A 1 423 ? -4.866 -14.074 1.167 1.00 64.88 423 TYR A O 1
ATOM 3243 N N . VAL A 1 424 ? -2.983 -12.948 1.569 1.00 56.00 424 VAL A N 1
ATOM 3244 C CA . VAL A 1 424 ? -2.919 -13.436 2.947 1.00 56.00 424 VAL A CA 1
ATOM 3245 C C . VAL A 1 424 ? -3.999 -12.670 3.701 1.00 56.00 424 VAL A C 1
ATOM 3247 O O . VAL A 1 424 ? -4.033 -11.448 3.568 1.00 56.00 424 VAL A O 1
ATOM 3250 N N . GLU A 1 425 ? -4.889 -13.351 4.437 1.00 63.19 425 GLU A N 1
ATOM 3251 C CA . GLU A 1 425 ? -5.774 -12.679 5.400 1.00 63.19 425 GLU A CA 1
ATOM 3252 C C . GLU A 1 425 ? -4.935 -11.643 6.146 1.00 63.19 425 GLU A C 1
ATOM 3254 O O . GLU A 1 425 ? -3.922 -12.007 6.743 1.00 63.19 425 GLU A O 1
ATOM 3259 N N . VAL A 1 426 ? -5.274 -10.364 5.946 1.00 57.50 426 VAL A N 1
ATOM 3260 C CA . VAL A 1 426 ? -4.306 -9.261 5.957 1.00 57.50 426 VAL A CA 1
ATOM 3261 C C . VAL A 1 426 ? -3.329 -9.388 7.126 1.00 57.50 426 VAL A C 1
ATOM 3263 O O . VAL A 1 426 ? -3.739 -9.294 8.286 1.00 57.50 426 VAL A O 1
ATOM 3266 N N . PRO A 1 427 ? -2.045 -9.656 6.854 1.00 58.25 427 PRO A N 1
ATOM 3267 C CA . PRO A 1 427 ? -1.147 -10.093 7.892 1.00 58.25 427 PRO A CA 1
ATOM 3268 C C . PRO A 1 427 ? -0.702 -8.896 8.715 1.00 58.25 427 PRO A C 1
ATOM 3270 O O . PRO A 1 427 ? 0.091 -8.057 8.291 1.00 58.25 427 PRO A O 1
ATOM 3273 N N . GLY A 1 428 ? -1.183 -8.849 9.941 1.00 64.25 428 GLY A N 1
ATOM 3274 C CA . GLY A 1 428 ? -0.614 -8.016 10.975 1.00 64.25 428 GLY A CA 1
ATOM 3275 C C . GLY A 1 428 ? -1.089 -8.512 12.319 1.00 64.25 428 GLY A C 1
ATOM 3276 O O . GLY A 1 428 ? -2.189 -9.038 12.462 1.00 64.25 428 GLY A O 1
ATOM 3277 N N . SER A 1 429 ? -0.216 -8.385 13.306 1.00 72.75 429 SER A N 1
ATOM 3278 C CA . SER A 1 429 ? -0.631 -8.557 14.683 1.00 72.75 429 SER A CA 1
ATOM 3279 C C . SER A 1 429 ? -1.281 -7.265 15.168 1.00 72.75 429 SER A C 1
ATOM 3281 O O . SER A 1 429 ? -0.876 -6.156 14.808 1.00 72.75 429 SER A O 1
ATOM 3283 N N . PHE A 1 430 ? -2.275 -7.410 16.016 1.00 79.00 430 PHE A N 1
ATOM 3284 C CA . PHE A 1 430 ? -2.754 -6.360 16.885 1.00 79.00 430 PHE A CA 1
ATOM 3285 C C . PHE A 1 430 ? -2.354 -6.655 18.323 1.00 79.00 430 PHE A C 1
ATOM 3287 O O . PHE A 1 430 ? -2.202 -7.815 18.727 1.00 79.00 430 PHE A O 1
ATOM 3294 N N . ASP A 1 431 ? -2.261 -5.582 19.087 1.00 83.44 431 ASP A N 1
ATOM 3295 C CA . ASP A 1 431 ? -2.018 -5.612 20.511 1.00 83.44 431 ASP A CA 1
ATOM 3296 C C . ASP A 1 431 ? -3.235 -5.035 21.228 1.00 83.44 431 ASP A C 1
ATOM 3298 O O . ASP A 1 431 ? -3.712 -3.947 20.893 1.00 83.44 431 ASP A O 1
ATOM 3302 N N . LEU A 1 432 ? -3.732 -5.766 22.229 1.00 84.38 432 LEU A N 1
ATOM 3303 C CA . LEU A 1 432 ? -4.706 -5.224 23.167 1.00 84.38 432 LEU A CA 1
ATOM 3304 C C . LEU A 1 432 ? -3.943 -4.460 24.244 1.00 84.38 432 LEU A C 1
ATOM 3306 O O . LEU A 1 432 ? -3.185 -5.050 25.017 1.00 84.38 432 LEU A O 1
ATOM 3310 N N . MET A 1 433 ? -4.153 -3.154 24.295 1.00 87.94 433 MET A N 1
ATOM 3311 C CA . MET A 1 433 ? -3.470 -2.235 25.194 1.00 87.94 433 MET A CA 1
ATOM 3312 C C . MET A 1 433 ? -4.460 -1.662 26.206 1.00 87.94 433 MET A C 1
ATOM 3314 O O . MET A 1 433 ? -5.594 -1.337 25.860 1.00 87.94 433 MET A O 1
ATOM 3318 N N . ILE A 1 434 ? -4.019 -1.473 27.446 1.00 89.12 434 ILE A N 1
ATOM 3319 C CA . ILE A 1 434 ? -4.741 -0.684 28.448 1.00 89.12 434 ILE A CA 1
ATOM 3320 C C . ILE A 1 434 ? -3.921 0.537 28.862 1.00 89.12 434 ILE A C 1
ATOM 3322 O O . ILE A 1 434 ? -2.686 0.470 28.909 1.00 89.12 434 ILE A O 1
ATOM 3326 N N . PRO A 1 435 ? -4.576 1.665 29.167 1.00 90.81 435 PRO A N 1
ATOM 3327 C CA . PRO A 1 435 ? -3.904 2.823 29.724 1.00 90.81 435 PRO A CA 1
ATOM 3328 C C . PRO A 1 435 ? -3.479 2.528 31.170 1.00 90.81 435 PRO A C 1
ATOM 3330 O O . PRO A 1 435 ? -4.264 2.060 31.993 1.00 90.81 435 PRO A O 1
ATOM 3333 N N . THR A 1 436 ? -2.236 2.848 31.509 1.00 90.94 436 THR A N 1
ATOM 3334 C CA . THR A 1 436 ? -1.731 2.861 32.893 1.00 90.94 436 THR A CA 1
ATOM 3335 C C . THR A 1 436 ? -1.319 4.276 33.289 1.00 90.94 436 THR A C 1
ATOM 3337 O O . THR A 1 436 ? -1.440 5.204 32.491 1.00 90.94 436 THR A O 1
ATOM 3340 N N . ALA A 1 437 ? -0.832 4.484 34.513 1.00 89.00 437 ALA A N 1
ATOM 3341 C CA . ALA A 1 437 ? -0.296 5.789 34.904 1.00 89.00 437 ALA A CA 1
ATOM 3342 C C . ALA A 1 437 ? 0.932 6.193 34.062 1.00 89.00 437 ALA A C 1
ATOM 3344 O O . ALA A 1 437 ? 1.088 7.374 33.761 1.00 89.00 437 ALA A O 1
ATOM 3345 N N . ASP A 1 438 ? 1.736 5.211 33.641 1.00 91.06 438 ASP A N 1
ATOM 3346 C CA . ASP A 1 438 ? 3.060 5.414 33.038 1.00 91.06 438 ASP A CA 1
ATOM 3347 C C . ASP A 1 438 ? 3.088 5.215 31.511 1.00 91.06 438 ASP A C 1
ATOM 3349 O O . ASP A 1 438 ? 4.146 5.304 30.889 1.00 91.06 438 ASP A O 1
ATOM 3353 N N . GLY A 1 439 ? 1.942 4.923 30.890 1.00 89.62 439 GLY A N 1
ATOM 3354 C CA . GLY A 1 439 ? 1.845 4.679 29.451 1.00 89.62 439 GLY A CA 1
ATOM 3355 C C . GLY A 1 439 ? 0.887 3.547 29.100 1.00 89.62 439 GLY A C 1
ATOM 3356 O O . GLY A 1 439 ? 0.014 3.170 29.885 1.00 89.62 439 GLY A O 1
ATOM 3357 N N . TRP A 1 440 ? 1.053 2.988 27.907 1.00 88.50 440 TRP A N 1
ATOM 3358 C CA . TRP A 1 440 ? 0.295 1.823 27.470 1.00 88.50 440 TRP A CA 1
ATOM 3359 C C . TRP A 1 440 ? 0.890 0.532 28.039 1.00 88.50 440 TRP A C 1
ATOM 3361 O O . TRP A 1 440 ? 2.087 0.286 27.903 1.00 88.50 440 TRP A O 1
ATOM 3371 N N . GLN A 1 441 ? 0.050 -0.323 28.620 1.00 89.88 441 GLN A N 1
ATOM 3372 C CA . GLN A 1 441 ? 0.409 -1.692 28.977 1.00 89.88 441 GLN A CA 1
ATOM 3373 C C . GLN A 1 441 ? -0.248 -2.660 28.000 1.00 89.88 441 GLN A C 1
ATOM 3375 O O . GLN A 1 441 ? -1.467 -2.666 27.843 1.00 89.88 441 GLN A O 1
ATOM 3380 N N . LYS A 1 442 ? 0.565 -3.509 27.378 1.00 87.62 442 LYS A N 1
ATOM 3381 C CA . LYS A 1 442 ? 0.092 -4.609 26.540 1.00 87.62 442 LYS A CA 1
ATOM 3382 C C . LYS A 1 442 ? -0.481 -5.726 27.414 1.00 87.62 442 LYS A C 1
ATOM 3384 O O . LYS A 1 442 ? 0.206 -6.199 28.319 1.00 87.62 442 LYS A O 1
ATOM 3389 N N . LEU A 1 443 ? -1.719 -6.132 27.143 1.00 79.50 443 LEU A N 1
ATOM 3390 C CA . LEU A 1 443 ? -2.398 -7.244 27.814 1.00 79.50 443 LEU A CA 1
ATOM 3391 C C . LEU A 1 443 ? -2.305 -8.548 27.028 1.00 79.50 443 LEU A C 1
ATOM 3393 O O . LEU A 1 443 ? -2.038 -9.589 27.618 1.00 79.50 443 LEU A O 1
ATOM 3397 N N . LEU A 1 444 ? -2.534 -8.487 25.715 1.00 70.69 444 LEU A N 1
ATOM 3398 C CA . LEU A 1 444 ? -2.568 -9.651 24.830 1.00 70.69 444 LEU A CA 1
ATOM 3399 C C . LEU A 1 444 ? -1.835 -9.345 23.523 1.00 70.69 444 LEU A C 1
ATOM 3401 O O . LEU A 1 444 ? -1.812 -8.203 23.055 1.00 70.69 444 LEU A O 1
ATOM 3405 N N . ASN A 1 445 ? -1.232 -10.380 22.947 1.00 63.78 445 ASN A N 1
ATOM 3406 C CA . ASN A 1 445 ? -0.659 -10.367 21.611 1.00 63.78 445 ASN A CA 1
ATOM 3407 C C . ASN A 1 445 ? -1.558 -11.228 20.727 1.00 63.78 445 ASN A C 1
ATOM 3409 O O . ASN A 1 445 ? -1.719 -12.394 21.036 1.00 63.78 445 ASN A O 1
ATOM 3413 N N . SER A 1 446 ? -2.083 -10.698 19.627 1.00 58.34 446 SER A N 1
ATOM 3414 C CA . SER A 1 446 ? -2.918 -11.459 18.669 1.00 58.34 446 SER A CA 1
ATOM 3415 C C . SER A 1 446 ? -2.283 -12.729 18.070 1.00 58.34 446 SER A C 1
ATOM 3417 O O . SER A 1 446 ? -2.960 -13.454 17.347 1.00 58.34 446 SER A O 1
ATOM 3419 N N . LYS A 1 447 ? -0.986 -12.982 18.303 1.00 49.91 447 LYS A N 1
ATOM 3420 C CA . LYS A 1 447 ? -0.311 -14.226 17.897 1.00 49.91 447 LYS A CA 1
ATOM 3421 C C . LYS A 1 447 ? -0.553 -15.408 18.845 1.00 49.91 447 LYS A C 1
ATOM 3423 O O . LYS A 1 447 ? -0.272 -16.530 18.429 1.00 49.91 447 LYS A O 1
ATOM 3428 N N . ASP A 1 448 ? -1.041 -15.149 20.056 1.00 40.25 448 ASP A N 1
ATOM 3429 C CA . ASP A 1 448 ? -1.385 -16.128 21.097 1.00 40.25 448 ASP A CA 1
ATOM 3430 C C . ASP A 1 448 ? -2.871 -15.990 21.468 1.00 40.25 448 ASP A C 1
ATOM 3432 O O . ASP A 1 448 ? -3.437 -16.984 21.979 1.00 40.25 448 ASP A O 1
#

Foldseek 3Di:
DDDDDDDDDDDPPPPPPPPPPLDAAFAAWAWDWDDFQQKIKIFIDQTPSFQWKKKWKDAAPDPPRIDIDTPGRDGMDMDRHQAQGKMWMWMWGGDPNGIHDIHDIDIDGNHQEEEEEAEPPDPLRVLLVLLQVVLCVVVVSYHYDYDYDHLVPLVVLCCQACNDPVGHHVQPPLSHQEYEYRELSSLVSQQPDDRQFGHQYEYLDYQFVVQLPRLRYFYQFHHLLVVLVVVQVVQFVVQVVVVAAAEEEEEEACEPVLVRRGVNSVVNNVVVLVVVVVVCVVLVCADPVRDRRRHYHHLYYAYAHPVDPCRLVVRVVVCVVSVHQEYEYRGALVVLLVSCVVPQNHEYEYEDPRHFLVSQAPGNYKYWYWDDDSSQSSNQVSQLVSQLSVQQDSVQSGRVSSSVSQQVCQWGDCTPQGIGGSPDNNDGKIFIWHRDPVGTDTDDINVD

InterPro domains:
  IPR013783 Immunoglobulin-like fold [G3DSA:2.60.40.10] (23-112)
  IPR036116 Fibronectin type III superfamily [SSF49265] (36-107)

Secondary structure (DSSP, 8-state):
----------------------PPPPPPPPEEEEEETTEEEEEE---TT-SEEEEEEEETT-STT-EEEEEET-SEEEEE--TT-EEEEEEEEEETTEE----PPEEEE---EEEEEEETT-HHHHHHHHHHHHHHHH-TTSEEEEEEE-TT-HHHHHHHHHEETTEE-GGG-TTEEEEEESSHHHHHHHHSS--SSPPEEEESS---HHHHTSTTEEE-SPPHHHHHHHHHHHHHHHHHHHTS-EEEEEEEE--HHHHHHHHHHHHHHHHHHHHHHHHHHHTTTB-TTS-B---EEEEEEEEE-TTSTTHHHHHHHHHHHHT-SEEEEES-HHHHHHHHHH-TTSEEEEE-TT--HHHHTTSSEEEEEESS-HHHHHHHHHHHHHHHHHH--TT--SHHHHHHHHHH-SS-EEETTEEE-SSSS----EEEEEE-SSSEEEEEETT-

Organism: NCBI:txid1570016